Protein AF-A0A9E5NTW9-F1 (afdb_monomer_lite)

Secondary structure (DSSP, 8-state):
-------HHHHHHHHHHHHT--SHHHHHHHHHHHHHHHHT--HHHHHHHHHHHHHHHHHHHHS--SSS-TTGGGGTTHHHHHHHHHHHHHHHHHHHHHHHHTT-S-HHHHHHHHHHHHHHHHHHHHHHHHHHHHHHTTS-HHHHHHHHHHH--TT-EEEEE-S--STTHHHHHHHHHHHHHHHHTT---EEE-SSSSHHHHHTT-PPTTPPEEEEEE-SS--GGGS-S-TTEEEEEETTEEEEEESS--S-HHHHHHHHHHHHHHH---STTHHHHHHHHHHHHHHTT-HHHHHHHHHHHHHT--S-HHHHHHHHHHHHHHHHHHHHHH-HHHHHHHHHHHHHHT--SS--S------HHHHHHHHGGGS--PPP--------PPPPPP---

Structure (mmCIF, N/CA/C/O backbone):
data_AF-A0A9E5NTW9-F1
#
_entry.id   AF-A0A9E5NTW9-F1
#
loop_
_atom_site.group_PDB
_atom_site.id
_atom_site.type_symbol
_atom_site.label_atom_id
_atom_site.label_alt_id
_atom_site.label_comp_id
_atom_site.label_asym_id
_atom_site.label_entity_id
_atom_site.label_seq_id
_atom_site.pdbx_PDB_ins_code
_atom_site.Cartn_x
_atom_site.Cartn_y
_atom_site.Cartn_z
_atom_site.occupancy
_atom_site.B_iso_or_equiv
_atom_site.auth_seq_id
_atom_site.auth_comp_id
_atom_site.auth_asym_id
_atom_site.auth_atom_id
_atom_site.pdbx_PDB_model_num
ATOM 1 N N . MET A 1 1 ? -18.004 -8.786 -8.026 1.00 41.91 1 MET A N 1
ATOM 2 C CA . MET A 1 1 ? -16.614 -8.779 -8.527 1.00 41.91 1 MET A CA 1
ATOM 3 C C . MET A 1 1 ? -16.623 -8.249 -9.950 1.00 41.91 1 MET A C 1
ATOM 5 O O . MET A 1 1 ? -17.315 -8.811 -10.789 1.00 41.91 1 MET A O 1
ATOM 9 N N . ALA A 1 2 ? -15.978 -7.109 -10.198 1.00 42.38 2 ALA A N 1
ATOM 10 C CA . ALA A 1 2 ? -15.925 -6.512 -11.528 1.00 42.38 2 ALA A CA 1
ATOM 11 C C . ALA A 1 2 ? -14.959 -7.319 -12.403 1.00 42.38 2 ALA A C 1
ATOM 13 O O . ALA A 1 2 ? -13.799 -7.491 -12.034 1.00 42.38 2 ALA A O 1
ATOM 14 N N . SER A 1 3 ? -15.433 -7.815 -13.548 1.00 49.56 3 SER A N 1
ATOM 15 C CA . SER A 1 3 ? -14.570 -8.402 -14.574 1.00 49.56 3 SER A CA 1
ATOM 16 C C . SER A 1 3 ? -13.448 -7.407 -14.894 1.00 49.56 3 SER A C 1
ATOM 18 O O . SER A 1 3 ? -13.777 -6.246 -15.173 1.00 49.56 3 SER A O 1
ATOM 20 N N . PRO A 1 4 ? -12.163 -7.799 -14.853 1.00 52.84 4 PRO A N 1
ATOM 21 C CA . PRO A 1 4 ? -11.067 -6.907 -15.195 1.00 52.84 4 PRO A CA 1
ATOM 22 C C . PRO A 1 4 ? -11.224 -6.508 -16.660 1.00 52.84 4 PRO A C 1
ATOM 24 O O . PRO A 1 4 ? -10.880 -7.251 -17.575 1.00 52.84 4 PRO A O 1
ATOM 27 N N . GLN A 1 5 ? -11.808 -5.336 -16.897 1.00 62.16 5 GLN A N 1
ATOM 28 C CA . GLN A 1 5 ? -11.821 -4.759 -18.226 1.00 62.16 5 GLN A CA 1
ATOM 29 C C . GLN A 1 5 ? -10.360 -4.493 -18.581 1.00 62.16 5 GLN A C 1
ATOM 31 O O . GLN A 1 5 ? -9.653 -3.827 -17.817 1.00 62.16 5 GLN A O 1
ATOM 36 N N . LEU A 1 6 ? -9.917 -5.034 -19.720 1.00 64.25 6 LEU A N 1
ATOM 37 C CA . LEU A 1 6 ? -8.671 -4.674 -20.398 1.00 64.25 6 LEU A CA 1
ATOM 38 C C . LEU A 1 6 ? -8.706 -3.168 -20.692 1.00 64.25 6 LEU A C 1
ATOM 40 O O . LEU A 1 6 ? -9.060 -2.720 -21.777 1.00 64.25 6 LEU A O 1
ATOM 44 N N . SER A 1 7 ? -8.422 -2.376 -19.667 1.00 75.44 7 SER A N 1
ATOM 45 C CA . SER A 1 7 ? -8.423 -0.928 -19.720 1.00 75.44 7 SER A CA 1
ATOM 46 C C . SER A 1 7 ? -7.022 -0.445 -20.058 1.00 75.44 7 SER A C 1
ATOM 48 O O . SER A 1 7 ? -6.016 -1.107 -19.792 1.00 75.44 7 SER A O 1
ATOM 50 N N . LEU A 1 8 ? -6.940 0.758 -20.613 1.00 70.50 8 LEU A N 1
ATOM 51 C CA . LEU A 1 8 ? -5.660 1.401 -20.892 1.00 70.50 8 LEU A CA 1
ATOM 52 C C . LEU A 1 8 ? -4.843 1.621 -19.601 1.00 70.50 8 LEU A C 1
ATOM 54 O O . LEU A 1 8 ? -3.616 1.592 -19.634 1.00 70.50 8 LEU A O 1
ATOM 58 N N . ASN A 1 9 ? -5.525 1.750 -18.456 1.00 71.12 9 ASN A N 1
ATOM 59 C CA . ASN A 1 9 ? -4.903 1.798 -17.133 1.00 71.12 9 ASN A CA 1
ATOM 60 C C . ASN A 1 9 ? -4.255 0.465 -16.755 1.00 71.12 9 ASN A C 1
ATOM 62 O O . ASN A 1 9 ? -3.108 0.469 -16.329 1.00 71.12 9 ASN A O 1
ATOM 66 N N . PHE A 1 10 ? -4.935 -0.662 -16.987 1.00 71.94 10 PHE A N 1
ATOM 67 C CA . PHE A 1 10 ? -4.360 -1.988 -16.753 1.00 71.94 10 PHE A CA 1
ATOM 68 C C . PHE A 1 10 ? -3.110 -2.216 -17.612 1.00 71.94 10 PHE A C 1
ATOM 70 O O . PHE A 1 10 ? -2.074 -2.631 -17.103 1.00 71.94 10 PHE A O 1
ATOM 77 N N . LEU A 1 11 ? -3.169 -1.878 -18.906 1.00 71.31 11 LEU A N 1
ATOM 78 C CA . LEU A 1 11 ? -2.004 -1.992 -19.788 1.00 71.31 11 LEU A CA 1
ATOM 79 C C . LEU A 1 11 ? -0.843 -1.108 -19.304 1.00 71.31 11 LEU A C 1
ATOM 81 O O . LEU A 1 11 ? 0.311 -1.529 -19.317 1.00 71.31 11 LEU A O 1
ATOM 85 N N . ARG A 1 12 ? -1.149 0.115 -18.859 1.00 78.75 12 ARG A N 1
ATOM 86 C CA . ARG A 1 12 ? -0.162 1.037 -18.292 1.00 78.75 12 ARG A CA 1
ATOM 87 C C . ARG A 1 12 ? 0.472 0.472 -17.020 1.00 78.75 12 ARG A C 1
ATOM 89 O O . ARG A 1 12 ? 1.688 0.548 -16.900 1.00 78.75 12 ARG A O 1
ATOM 96 N N . GLU A 1 13 ? -0.319 -0.073 -16.100 1.00 74.31 13 GLU A N 1
ATOM 97 C CA . GLU A 1 13 ? 0.166 -0.707 -14.866 1.00 74.31 13 GLU A CA 1
ATOM 98 C C . GLU A 1 13 ? 1.090 -1.883 -15.186 1.00 74.31 13 GLU A C 1
ATOM 100 O O . GLU A 1 13 ? 2.223 -1.899 -14.716 1.00 74.31 13 GLU A O 1
ATOM 105 N N . VAL A 1 14 ? 0.673 -2.775 -16.090 1.00 74.50 14 VAL A N 1
ATOM 106 C CA . VAL A 1 14 ? 1.489 -3.906 -16.558 1.00 74.50 14 VAL A CA 1
ATOM 107 C C . VAL A 1 14 ? 2.817 -3.443 -17.162 1.00 74.50 14 VAL A C 1
ATOM 109 O O . VAL A 1 14 ? 3.853 -4.045 -16.900 1.00 74.50 14 VAL A O 1
ATOM 112 N N . LEU A 1 15 ? 2.820 -2.375 -17.963 1.00 75.38 15 LEU A N 1
ATOM 113 C CA . LEU A 1 15 ? 4.045 -1.854 -18.577 1.00 75.38 15 LEU A CA 1
ATOM 114 C C . LEU A 1 15 ? 4.968 -1.158 -17.561 1.00 75.38 15 LEU A C 1
ATOM 116 O O . LEU A 1 15 ? 6.190 -1.298 -17.649 1.00 75.38 15 LEU A O 1
ATOM 120 N N . ILE A 1 16 ? 4.406 -0.414 -16.602 1.00 76.00 16 ILE A N 1
ATOM 121 C CA . ILE A 1 16 ? 5.172 0.187 -15.496 1.00 76.00 16 ILE A CA 1
ATOM 122 C C . ILE A 1 16 ? 5.830 -0.918 -14.675 1.00 76.00 16 ILE A C 1
ATOM 124 O O . ILE A 1 16 ? 7.015 -0.841 -14.368 1.00 76.00 16 ILE A O 1
ATOM 128 N N . GLU A 1 17 ? 5.072 -1.965 -14.376 1.00 72.88 17 GLU A N 1
ATOM 129 C CA . GLU A 1 17 ? 5.525 -3.103 -13.596 1.00 72.88 17 GLU A CA 1
ATOM 130 C C . GLU A 1 17 ? 6.586 -3.931 -14.344 1.00 72.88 17 GLU A C 1
ATOM 132 O O . GLU A 1 17 ? 7.606 -4.288 -13.763 1.00 72.88 17 GLU A O 1
ATOM 137 N N . GLN A 1 18 ? 6.421 -4.144 -15.657 1.00 73.62 18 GLN A N 1
ATOM 138 C CA . GLN A 1 18 ? 7.406 -4.812 -16.523 1.00 73.62 18 GLN A CA 1
ATOM 139 C C . GLN A 1 18 ? 8.741 -4.090 -16.605 1.00 73.62 18 GLN A C 1
ATOM 141 O O . GLN A 1 18 ? 9.802 -4.709 -16.570 1.00 73.62 18 GLN A O 1
ATOM 146 N N . SER A 1 19 ? 8.680 -2.779 -16.808 1.00 71.81 19 SER A N 1
ATOM 147 C CA . SER A 1 19 ? 9.875 -1.969 -17.026 1.00 71.81 19 SER A CA 1
ATOM 148 C C . SER A 1 19 ? 10.519 -1.512 -15.718 1.00 71.81 19 SER A C 1
ATOM 150 O O . SER A 1 19 ? 11.639 -1.000 -15.741 1.00 71.81 19 SER A O 1
ATOM 152 N N . GLY A 1 20 ? 9.804 -1.636 -14.594 1.00 71.06 20 GLY A N 1
ATOM 153 C CA . GLY A 1 20 ? 10.150 -1.001 -13.324 1.00 71.06 20 GLY A CA 1
ATOM 154 C C . GLY A 1 20 ? 10.207 0.527 -13.412 1.00 71.06 20 GLY A C 1
ATOM 155 O O . GLY A 1 20 ? 10.710 1.175 -12.498 1.00 71.06 20 GLY A O 1
ATOM 156 N N . ALA A 1 21 ? 9.753 1.121 -14.520 1.00 74.06 21 ALA A N 1
ATOM 157 C CA . ALA A 1 21 ? 9.969 2.522 -14.821 1.00 74.06 21 ALA A CA 1
ATOM 158 C C . ALA A 1 21 ? 8.653 3.220 -15.172 1.00 74.06 21 ALA A C 1
ATOM 160 O O . ALA A 1 21 ? 7.924 2.825 -16.077 1.00 74.06 21 ALA A O 1
ATOM 161 N N . GLY A 1 22 ? 8.364 4.315 -14.473 1.00 80.56 22 GLY A N 1
ATOM 162 C CA . GLY A 1 22 ? 7.303 5.249 -14.846 1.00 80.56 22 GLY A CA 1
ATOM 163 C C . GLY A 1 22 ? 7.836 6.406 -15.697 1.00 80.56 22 GLY A C 1
ATOM 164 O O . GLY A 1 22 ? 9.017 6.736 -15.647 1.00 80.56 22 GLY A O 1
ATOM 165 N N . GLY A 1 23 ? 6.962 7.074 -16.452 1.00 85.44 23 GLY A N 1
ATOM 166 C CA . GLY A 1 23 ? 7.293 8.337 -17.128 1.00 85.44 23 GLY A CA 1
ATOM 167 C C . GLY A 1 23 ? 8.145 8.175 -18.392 1.00 85.44 23 GLY A C 1
ATOM 168 O O . GLY A 1 23 ? 7.805 7.393 -19.277 1.00 85.44 23 GLY A O 1
ATOM 169 N N . ALA A 1 24 ? 9.227 8.950 -18.513 1.00 82.00 24 ALA A N 1
ATOM 170 C CA . ALA A 1 24 ? 10.031 9.019 -19.739 1.00 82.00 24 ALA A CA 1
ATOM 171 C C . ALA A 1 24 ? 10.697 7.685 -20.149 1.00 82.00 24 ALA A C 1
ATOM 173 O O . ALA A 1 24 ? 10.624 7.342 -21.332 1.00 82.00 24 ALA A O 1
ATOM 174 N N . PRO A 1 25 ? 11.286 6.884 -19.234 1.00 82.38 25 PRO A N 1
ATOM 175 C CA . PRO A 1 25 ? 11.855 5.594 -19.612 1.00 82.38 25 PRO A CA 1
ATOM 176 C C . PRO A 1 25 ? 10.795 4.620 -20.139 1.00 82.38 25 PRO A C 1
ATOM 178 O O . PRO A 1 25 ? 11.063 3.908 -21.099 1.00 82.38 25 PRO A O 1
ATOM 181 N N . LEU A 1 26 ? 9.574 4.632 -19.587 1.00 85.12 26 LEU A N 1
ATOM 182 C CA . LEU A 1 26 ? 8.459 3.817 -20.085 1.00 85.12 26 LEU A CA 1
ATOM 183 C C . LEU A 1 26 ? 8.147 4.123 -21.554 1.00 85.12 26 LEU A C 1
ATOM 185 O O . LEU A 1 26 ? 8.028 3.217 -22.376 1.00 85.12 26 LEU A O 1
ATOM 189 N N . VAL A 1 27 ? 8.043 5.414 -21.889 1.00 88.88 27 VAL A N 1
ATOM 190 C CA . VAL A 1 27 ? 7.788 5.878 -23.2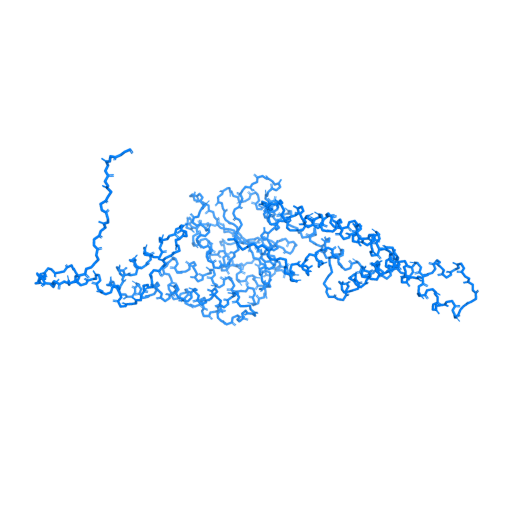61 1.00 88.88 27 VAL A CA 1
ATOM 191 C C . VAL A 1 27 ? 8.935 5.478 -24.186 1.00 88.88 27 VAL A C 1
ATOM 193 O O . VAL A 1 27 ? 8.692 5.058 -25.315 1.00 88.88 27 VAL A O 1
ATOM 196 N N . MET A 1 28 ? 10.177 5.547 -23.707 1.00 88.06 28 MET A N 1
ATOM 197 C CA . MET A 1 28 ? 11.344 5.093 -24.459 1.00 88.06 28 MET A CA 1
ATOM 198 C C . MET A 1 28 ? 11.295 3.583 -24.735 1.00 88.06 28 MET A C 1
ATOM 200 O O . MET A 1 28 ? 11.477 3.179 -25.884 1.00 88.06 28 MET A O 1
ATOM 204 N N . TRP A 1 29 ? 11.017 2.748 -23.727 1.00 88.00 29 TRP A N 1
ATOM 205 C CA . TRP A 1 29 ? 10.885 1.295 -23.896 1.00 88.00 29 TRP A CA 1
ATOM 206 C C . TRP A 1 29 ? 9.754 0.939 -24.863 1.00 88.00 29 TRP A C 1
ATOM 208 O O . TRP A 1 29 ? 9.949 0.122 -25.766 1.00 88.00 29 TRP A O 1
ATOM 218 N N . LEU A 1 30 ? 8.605 1.610 -24.745 1.00 90.81 30 LEU A N 1
ATOM 219 C CA . LEU A 1 30 ? 7.485 1.448 -25.671 1.00 90.81 30 LEU A CA 1
ATOM 220 C C . LEU A 1 30 ? 7.867 1.874 -27.097 1.00 90.81 30 LEU A C 1
ATOM 222 O O . LEU A 1 30 ? 7.555 1.172 -28.056 1.00 90.81 30 LEU A O 1
ATOM 226 N N . GLY A 1 31 ? 8.591 2.985 -27.244 1.00 92.38 31 GLY A N 1
ATOM 227 C CA . GLY A 1 31 ? 9.104 3.460 -28.526 1.00 92.38 31 GLY A CA 1
ATOM 228 C C . GLY A 1 31 ? 10.066 2.464 -29.174 1.00 92.38 31 GLY A C 1
ATOM 229 O O . GLY A 1 31 ? 9.918 2.152 -30.354 1.00 92.38 31 GLY A O 1
ATOM 230 N N . LEU A 1 32 ? 11.003 1.900 -28.404 1.00 91.81 32 LEU A N 1
ATOM 231 C CA . LEU A 1 32 ? 11.918 0.855 -28.876 1.00 91.81 32 LEU A CA 1
ATOM 232 C C . LEU A 1 32 ? 11.174 -0.422 -29.269 1.00 91.81 32 LEU A C 1
ATOM 234 O O . LEU A 1 32 ? 11.510 -1.032 -30.282 1.00 91.81 32 LEU A O 1
ATOM 238 N N . PHE A 1 33 ? 10.151 -0.811 -28.509 1.00 93.50 33 PHE A N 1
ATOM 239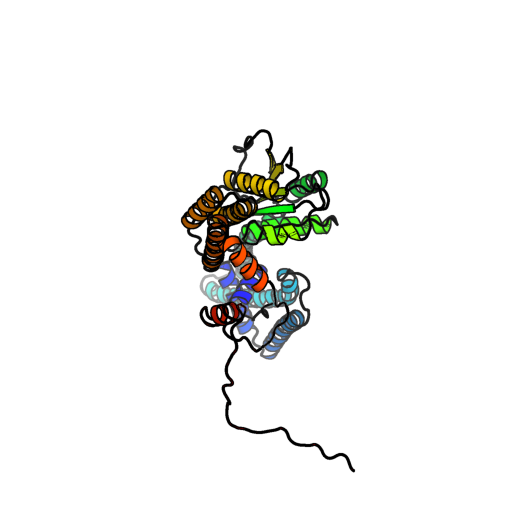 C CA . PHE A 1 33 ? 9.309 -1.955 -28.836 1.00 93.50 33 PHE A CA 1
ATOM 240 C C . PHE A 1 33 ? 8.556 -1.738 -30.159 1.00 93.50 33 PHE A C 1
ATOM 242 O O . PHE A 1 33 ? 8.647 -2.564 -31.067 1.00 93.50 33 PHE A O 1
ATOM 249 N N . LEU A 1 34 ? 7.878 -0.597 -30.325 1.00 93.88 34 LEU A N 1
ATOM 250 C CA . LEU A 1 34 ? 7.168 -0.252 -31.564 1.00 93.88 34 LEU A CA 1
ATOM 251 C C . LEU A 1 34 ? 8.125 -0.157 -32.758 1.00 93.88 34 LEU A C 1
ATOM 253 O O . LEU A 1 34 ? 7.844 -0.695 -33.830 1.00 93.88 34 LEU A O 1
ATOM 257 N N . TRP A 1 35 ? 9.292 0.459 -32.567 1.00 95.56 35 TRP A N 1
ATOM 258 C CA . TRP A 1 35 ? 10.338 0.521 -33.583 1.00 95.56 35 TRP A CA 1
ATOM 259 C C . TRP A 1 35 ? 10.862 -0.876 -33.954 1.00 95.56 35 TRP A C 1
ATOM 261 O O . TRP A 1 35 ? 11.075 -1.191 -35.129 1.00 95.56 35 TRP A O 1
ATOM 271 N N . GLY A 1 36 ? 11.003 -1.762 -32.967 1.00 94.88 36 GLY A N 1
ATOM 272 C CA . GLY A 1 36 ? 11.317 -3.176 -33.162 1.00 94.88 36 GLY A CA 1
ATOM 273 C C . GLY A 1 36 ? 10.283 -3.898 -34.025 1.00 94.88 36 GLY A C 1
ATOM 274 O O . GLY A 1 36 ? 10.657 -4.607 -34.961 1.00 94.88 36 GLY A O 1
ATOM 275 N N . LEU A 1 37 ? 8.990 -3.661 -33.781 1.00 94.06 37 LEU A N 1
ATOM 276 C CA . LEU A 1 37 ? 7.906 -4.230 -34.587 1.00 94.06 37 LEU A CA 1
ATOM 277 C C . LEU A 1 37 ? 7.946 -3.751 -36.041 1.00 94.06 37 LEU A C 1
ATOM 279 O O . LEU A 1 37 ? 7.863 -4.574 -36.954 1.00 94.06 37 LEU A O 1
ATOM 283 N N . VAL A 1 38 ? 8.126 -2.446 -36.269 1.00 94.44 38 VAL A N 1
ATOM 284 C CA . VAL A 1 38 ? 8.215 -1.867 -37.623 1.00 94.44 38 VAL A CA 1
ATOM 285 C C . VAL A 1 38 ? 9.409 -2.451 -38.389 1.00 94.44 38 VAL A C 1
ATOM 287 O O . VAL A 1 38 ? 9.308 -2.799 -39.566 1.00 94.44 38 VAL A O 1
ATOM 290 N N . THR A 1 39 ? 10.539 -2.642 -37.709 1.00 94.88 39 THR A N 1
ATOM 291 C CA . THR A 1 39 ? 11.796 -3.116 -38.314 1.00 94.88 39 THR A CA 1
ATOM 292 C C . THR A 1 39 ? 11.896 -4.642 -38.433 1.00 94.88 39 THR A C 1
ATOM 294 O O . THR A 1 39 ? 12.851 -5.172 -39.019 1.00 94.88 39 THR A O 1
ATOM 297 N N . CYS A 1 40 ? 10.910 -5.394 -37.932 1.00 92.94 40 CYS A N 1
ATOM 298 C CA . CYS A 1 40 ? 10.844 -6.844 -38.115 1.00 92.94 40 CYS A CA 1
ATOM 299 C C . CYS A 1 40 ? 10.661 -7.255 -39.586 1.00 92.94 40 CYS A C 1
ATOM 301 O O . CYS A 1 40 ? 10.991 -8.399 -39.913 1.00 92.94 40 CYS A O 1
ATOM 303 N N . GLY A 1 41 ? 10.207 -6.348 -40.466 1.00 85.19 41 GLY A N 1
ATOM 304 C CA . GLY A 1 41 ? 10.230 -6.439 -41.939 1.00 85.19 41 GLY A CA 1
ATOM 305 C C . GLY A 1 41 ? 9.374 -7.547 -42.571 1.00 85.19 41 GLY A C 1
ATOM 306 O O . GLY A 1 41 ? 9.023 -7.481 -43.745 1.00 85.19 41 GLY A O 1
ATOM 307 N N . HIS A 1 42 ? 8.999 -8.566 -41.802 1.00 91.06 42 HIS A N 1
ATOM 308 C CA . HIS A 1 42 ? 8.259 -9.727 -42.263 1.00 91.06 42 HIS A CA 1
ATOM 309 C C . HIS A 1 42 ? 6.943 -9.858 -41.506 1.00 91.06 42 HIS A C 1
ATOM 311 O O . HIS A 1 42 ? 6.937 -10.099 -40.296 1.00 91.06 42 HIS A O 1
ATOM 317 N N . LYS A 1 43 ? 5.828 -9.783 -42.247 1.00 92.50 43 LYS A N 1
ATOM 318 C CA . LYS A 1 43 ? 4.462 -9.924 -41.713 1.00 92.50 43 LYS A CA 1
ATOM 319 C C . LYS A 1 43 ? 4.310 -11.184 -40.850 1.00 92.50 43 LYS A C 1
ATOM 321 O O . LYS A 1 43 ? 3.698 -11.129 -39.792 1.00 92.50 43 LYS A O 1
ATOM 326 N N . ARG A 1 44 ? 4.957 -12.291 -41.241 1.00 92.06 44 ARG A N 1
ATOM 327 C CA . ARG A 1 44 ? 4.944 -13.562 -40.494 1.00 92.06 44 ARG A CA 1
ATOM 328 C C . ARG A 1 44 ? 5.561 -13.455 -39.094 1.00 92.06 44 ARG A C 1
ATOM 330 O O . ARG A 1 44 ? 5.048 -14.067 -38.168 1.00 92.06 44 ARG A O 1
ATOM 337 N N . ARG A 1 45 ? 6.636 -12.678 -38.918 1.00 92.56 45 ARG A N 1
ATOM 338 C CA . ARG A 1 45 ? 7.275 -12.490 -37.600 1.00 92.56 45 ARG A CA 1
ATOM 339 C C . ARG A 1 45 ? 6.406 -11.639 -36.684 1.00 92.56 45 ARG A C 1
ATOM 341 O O . ARG A 1 45 ? 6.237 -11.988 -35.526 1.00 92.56 45 ARG A O 1
ATOM 348 N N . VAL A 1 46 ? 5.818 -10.572 -37.225 1.00 92.00 46 VAL A N 1
ATOM 349 C CA . VAL A 1 46 ? 4.872 -9.727 -36.481 1.00 92.00 46 VAL A CA 1
ATOM 350 C C . VAL A 1 46 ? 3.657 -10.546 -36.050 1.00 92.00 46 VAL A C 1
ATOM 352 O O . VAL A 1 46 ? 3.275 -10.484 -34.889 1.00 92.00 46 VAL A O 1
ATOM 355 N N . LEU A 1 47 ? 3.112 -11.383 -36.940 1.00 94.12 47 LEU A N 1
ATOM 356 C CA . LEU A 1 47 ? 2.008 -12.280 -36.601 1.00 94.12 47 LEU A CA 1
ATOM 357 C C . LEU A 1 47 ? 2.375 -13.235 -35.457 1.00 94.12 47 LEU A C 1
ATOM 359 O O . LEU A 1 47 ? 1.590 -13.375 -34.532 1.00 94.12 47 LEU A O 1
ATOM 363 N N . LEU A 1 48 ? 3.565 -13.846 -35.475 1.00 92.50 48 LEU A N 1
ATOM 364 C CA . LEU A 1 48 ? 4.016 -14.729 -34.389 1.00 92.50 48 LEU A CA 1
ATOM 365 C C . LEU A 1 48 ? 4.131 -13.996 -33.047 1.00 92.50 48 LEU A C 1
ATOM 367 O O . LEU A 1 48 ? 3.690 -14.524 -32.031 1.00 92.50 48 LEU A O 1
ATOM 371 N N . ILE A 1 49 ? 4.678 -12.777 -33.045 1.00 91.81 49 ILE A N 1
ATOM 372 C CA . ILE A 1 49 ? 4.755 -11.938 -31.841 1.00 91.81 49 ILE A CA 1
ATOM 373 C C . ILE A 1 49 ? 3.340 -11.639 -31.327 1.00 91.81 49 ILE A C 1
ATOM 375 O O . ILE A 1 49 ? 3.073 -11.822 -30.143 1.00 91.81 49 ILE A O 1
ATOM 379 N N . LEU A 1 50 ? 2.423 -11.224 -32.207 1.00 91.06 50 LEU A N 1
ATOM 380 C CA . LEU A 1 50 ? 1.038 -10.920 -31.835 1.00 91.06 50 LEU A CA 1
ATOM 381 C C . LEU A 1 50 ? 0.300 -12.151 -31.305 1.00 91.06 50 LEU A C 1
ATOM 383 O O . LEU A 1 50 ? -0.390 -12.048 -30.298 1.00 91.06 50 LEU A O 1
ATOM 387 N N . VAL A 1 51 ? 0.475 -13.311 -31.943 1.00 93.19 51 VAL A N 1
ATOM 388 C CA . VAL A 1 51 ? -0.104 -14.583 -31.491 1.00 93.19 51 VAL A CA 1
ATOM 389 C C . VAL A 1 51 ? 0.420 -14.945 -30.112 1.00 93.19 51 VAL A C 1
ATOM 391 O O . VAL A 1 51 ? -0.354 -15.377 -29.274 1.00 93.19 51 VAL A O 1
ATOM 394 N N . TRP A 1 52 ? 1.706 -14.749 -29.842 1.00 91.62 52 TRP A N 1
ATOM 395 C CA . TRP A 1 52 ? 2.286 -15.136 -28.561 1.00 91.62 52 TRP A CA 1
ATOM 396 C C . TRP A 1 52 ? 1.941 -14.174 -27.419 1.00 91.62 52 TRP A C 1
ATOM 398 O O . TRP A 1 52 ? 1.655 -14.616 -26.306 1.00 91.62 52 TRP A O 1
ATOM 408 N N . ILE A 1 53 ? 1.897 -12.866 -27.700 1.00 87.06 53 ILE A N 1
ATOM 409 C CA . ILE A 1 53 ? 1.360 -11.872 -26.762 1.00 87.06 53 ILE A CA 1
ATOM 410 C C . ILE A 1 53 ? -0.115 -12.189 -26.493 1.00 87.06 53 ILE A C 1
ATOM 412 O O . ILE A 1 53 ? -0.518 -12.305 -25.338 1.00 87.06 53 ILE A O 1
ATOM 416 N N . GLY A 1 54 ? -0.903 -12.402 -27.549 1.00 88.12 54 GLY A N 1
ATOM 417 C CA . GLY A 1 54 ? -2.314 -12.763 -27.451 1.00 88.12 54 GLY A CA 1
ATOM 418 C C . GLY A 1 54 ? -2.540 -14.061 -26.678 1.00 88.12 54 GLY A C 1
ATOM 419 O O . GLY A 1 54 ? -3.408 -14.099 -25.817 1.00 88.12 54 GLY A O 1
ATOM 420 N N . ALA A 1 55 ? -1.727 -15.091 -26.917 1.00 88.62 55 ALA A N 1
ATOM 421 C CA . ALA A 1 55 ? -1.793 -16.370 -26.214 1.00 88.62 55 ALA A CA 1
ATOM 422 C C . ALA A 1 55 ? -1.463 -16.217 -24.727 1.00 88.62 55 ALA A C 1
ATOM 424 O O . ALA A 1 55 ? -2.186 -16.760 -23.897 1.00 88.62 55 ALA A O 1
ATOM 425 N N . SER A 1 56 ? -0.433 -15.431 -24.386 1.00 85.12 56 SER A N 1
ATOM 426 C CA . SER A 1 56 ? -0.126 -15.093 -22.993 1.00 85.12 56 SER A CA 1
ATOM 427 C C . SER A 1 56 ? -1.341 -14.452 -22.318 1.00 85.12 56 SER A C 1
ATOM 429 O O . SER A 1 56 ? -1.801 -14.950 -21.300 1.00 85.12 56 SER A O 1
ATOM 431 N N . PHE A 1 57 ? -1.944 -13.417 -22.912 1.00 81.38 57 PHE A N 1
ATOM 432 C CA . PHE A 1 57 ? -3.124 -12.761 -22.329 1.00 81.38 57 PHE A CA 1
ATOM 433 C C . PHE A 1 57 ? -4.380 -13.644 -22.300 1.00 81.38 57 PHE A C 1
ATOM 435 O O . PHE A 1 57 ? -5.158 -13.563 -21.350 1.00 81.38 57 PHE A O 1
ATOM 442 N N . ALA A 1 58 ? -4.581 -14.497 -23.306 1.00 83.69 58 ALA A N 1
ATOM 443 C CA . ALA A 1 58 ? -5.690 -15.445 -23.341 1.00 83.69 58 ALA A CA 1
ATOM 444 C C . ALA A 1 58 ? -5.570 -16.468 -22.205 1.00 83.69 58 ALA A C 1
ATOM 446 O O . ALA A 1 58 ? -6.540 -16.694 -21.487 1.00 83.69 58 ALA A O 1
ATOM 447 N N . PHE A 1 59 ? -4.368 -17.008 -21.979 1.00 80.88 59 PHE A N 1
ATOM 448 C CA . PHE A 1 59 ? -4.094 -17.910 -20.862 1.00 80.88 59 PHE A CA 1
ATOM 449 C C . PHE A 1 59 ? -4.362 -17.231 -19.512 1.00 80.88 59 PHE A C 1
ATOM 451 O O . PHE A 1 59 ? -5.037 -17.799 -18.659 1.00 80.88 59 PHE A O 1
ATOM 458 N N . LEU A 1 60 ? -3.930 -15.976 -19.351 1.00 75.19 60 LEU A N 1
ATOM 459 C CA . LEU A 1 60 ? -4.201 -15.186 -18.143 1.00 75.19 60 LEU A CA 1
ATOM 460 C C . LEU A 1 60 ? -5.680 -14.879 -17.920 1.00 75.19 60 LEU A C 1
ATOM 462 O O . LEU A 1 60 ? -6.099 -14.703 -16.784 1.00 75.19 60 LEU A O 1
ATOM 466 N N . SER A 1 61 ? -6.463 -14.805 -18.992 1.00 72.81 61 SER A N 1
ATOM 467 C CA . SER A 1 61 ? -7.908 -14.588 -18.902 1.00 72.81 61 SER A CA 1
ATOM 468 C C . SER A 1 61 ? -8.665 -15.874 -18.550 1.00 72.81 61 SER A C 1
ATOM 470 O O . SER A 1 61 ? -9.786 -15.798 -18.062 1.00 72.81 61 SER A O 1
ATOM 472 N N . MET A 1 62 ? -8.073 -17.045 -18.818 1.00 79.75 62 MET A N 1
ATOM 473 C CA . MET A 1 62 ? -8.660 -18.358 -18.526 1.00 79.75 62 MET A CA 1
ATOM 474 C C . MET A 1 62 ? -8.337 -18.856 -17.118 1.00 79.75 62 MET A C 1
ATOM 476 O O . MET A 1 62 ? -9.158 -19.532 -16.506 1.00 79.75 62 MET A O 1
ATOM 480 N N . VAL A 1 63 ? -7.145 -18.547 -16.608 1.00 75.19 63 VAL A N 1
ATOM 481 C CA . VAL A 1 63 ? -6.7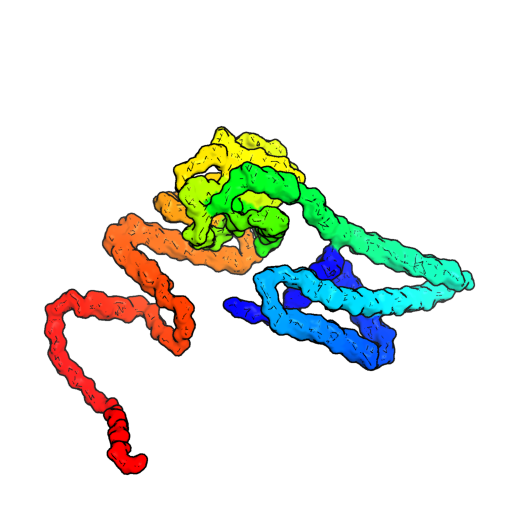70 -18.866 -15.231 1.00 75.19 63 VAL A CA 1
ATOM 482 C C . VAL A 1 63 ? -7.358 -17.779 -14.344 1.00 75.19 63 VAL A C 1
ATOM 484 O O . VAL A 1 63 ? -6.767 -16.710 -14.232 1.00 75.19 63 VAL A O 1
ATOM 487 N N . GLU A 1 64 ? -8.525 -18.024 -13.739 1.00 62.16 64 GLU A N 1
ATOM 488 C CA . GLU A 1 64 ? -9.040 -17.153 -12.677 1.00 62.16 64 GLU A CA 1
ATOM 489 C C . GLU A 1 64 ? -7.953 -17.033 -11.602 1.00 62.16 64 GLU A C 1
ATOM 491 O O . GLU A 1 64 ? -7.603 -18.032 -10.966 1.00 62.16 64 GLU A O 1
ATOM 496 N N . PRO A 1 65 ? -7.334 -15.852 -11.431 1.00 57.47 65 PRO A N 1
ATOM 497 C CA . PRO A 1 65 ? -6.227 -15.734 -10.509 1.00 57.47 65 PRO A CA 1
ATOM 498 C C . PRO A 1 65 ? -6.793 -15.842 -9.092 1.00 57.47 65 PRO A C 1
ATOM 500 O O . PRO A 1 65 ? -7.426 -14.914 -8.595 1.00 57.47 65 PRO A O 1
ATOM 503 N N . SER A 1 66 ? -6.544 -16.974 -8.432 1.00 53.31 66 SER A N 1
ATOM 504 C CA . SER A 1 66 ? -6.890 -17.189 -7.019 1.00 53.31 66 SER A CA 1
ATOM 505 C C . SER A 1 66 ? -6.133 -16.247 -6.079 1.00 53.31 66 SER A C 1
ATOM 507 O O . SER A 1 66 ? -6.516 -16.077 -4.927 1.00 53.31 66 SER A O 1
ATOM 509 N N . HIS A 1 67 ? -5.065 -15.615 -6.574 1.00 53.75 67 HIS A N 1
ATOM 510 C CA . HIS A 1 67 ? -4.269 -14.647 -5.838 1.00 53.75 67 HIS A CA 1
ATOM 511 C C . HIS A 1 67 ? -4.194 -13.310 -6.584 1.00 53.75 67 HIS A C 1
ATOM 513 O O . HIS A 1 67 ? -4.062 -13.303 -7.812 1.00 53.75 67 HIS A O 1
ATOM 519 N N . PRO A 1 68 ? -4.150 -12.173 -5.868 1.00 52.12 68 PRO A N 1
ATOM 520 C CA . PRO A 1 68 ? -4.039 -10.826 -6.441 1.00 52.12 68 PRO A CA 1
ATOM 521 C C . PRO A 1 68 ? -2.707 -10.541 -7.161 1.00 52.12 68 PRO A C 1
ATOM 523 O O . PRO A 1 68 ? -2.443 -9.405 -7.553 1.00 52.12 68 PRO A O 1
ATOM 526 N N . VAL A 1 69 ? -1.863 -11.552 -7.392 1.00 52.22 69 VAL A N 1
ATOM 527 C CA . VAL A 1 69 ? -0.507 -11.393 -7.924 1.00 52.22 69 VAL A CA 1
ATOM 528 C C . VAL A 1 69 ? -0.515 -11.207 -9.446 1.00 52.22 69 VAL A C 1
ATOM 530 O O . VAL A 1 69 ? -0.036 -12.046 -10.211 1.00 52.22 69 VAL A O 1
ATOM 533 N N . ARG A 1 70 ? -1.047 -10.063 -9.887 1.00 59.22 70 ARG A N 1
ATOM 534 C CA . ARG A 1 70 ? -1.046 -9.586 -11.282 1.00 59.22 70 ARG A CA 1
ATOM 535 C C . ARG A 1 70 ? 0.369 -9.524 -11.877 1.00 59.22 70 ARG A C 1
ATOM 537 O O . ARG A 1 70 ? 0.548 -9.809 -13.058 1.00 59.22 70 ARG A O 1
ATOM 544 N N . THR A 1 71 ? 1.376 -9.284 -11.040 1.00 60.47 71 THR A N 1
ATOM 545 C CA . THR A 1 71 ? 2.789 -9.133 -11.412 1.00 60.47 71 THR A CA 1
ATOM 546 C C . THR A 1 71 ? 3.460 -10.411 -11.907 1.00 60.47 71 THR A C 1
ATOM 548 O O . THR A 1 71 ? 4.354 -10.359 -12.740 1.00 60.47 71 THR A O 1
ATOM 551 N N . ARG A 1 72 ? 3.088 -11.598 -11.409 1.00 65.44 72 ARG A N 1
ATOM 552 C CA . ARG A 1 72 ? 3.799 -12.845 -11.783 1.00 65.44 72 ARG A CA 1
ATOM 553 C C . ARG A 1 72 ? 3.490 -13.273 -13.212 1.00 65.44 72 ARG A C 1
ATOM 555 O O . ARG A 1 72 ? 4.312 -13.874 -13.894 1.00 65.44 72 ARG A O 1
ATOM 562 N N . TYR A 1 73 ? 2.314 -12.907 -13.686 1.00 70.38 73 TYR A N 1
ATOM 563 C CA . TYR A 1 73 ? 1.815 -13.247 -15.008 1.00 70.38 73 TYR A CA 1
ATOM 564 C C . TYR A 1 73 ? 2.485 -12.470 -16.140 1.00 70.38 73 TYR A C 1
ATOM 566 O O . TYR A 1 73 ? 2.496 -12.903 -17.290 1.00 70.38 73 TYR A O 1
ATOM 574 N N . VAL A 1 74 ? 3.128 -11.361 -15.790 1.00 71.00 74 VAL A N 1
ATOM 575 C CA . VAL A 1 74 ? 3.991 -10.572 -16.662 1.00 71.00 74 VAL A CA 1
ATOM 576 C C . VAL A 1 74 ? 5.242 -11.337 -17.118 1.00 71.00 74 VAL A C 1
ATOM 578 O O . VAL A 1 74 ? 5.804 -11.022 -18.168 1.00 71.00 74 VAL A O 1
ATOM 581 N N . ILE A 1 75 ? 5.658 -12.375 -16.389 1.00 78.19 75 ILE A N 1
ATOM 582 C CA . ILE A 1 75 ? 6.820 -13.194 -16.759 1.00 78.19 75 ILE A CA 1
ATOM 583 C C . ILE A 1 75 ? 6.604 -13.864 -18.122 1.00 78.19 75 ILE A C 1
ATOM 585 O O . ILE A 1 75 ? 7.559 -14.018 -18.882 1.00 78.19 75 ILE A O 1
ATOM 589 N N . PHE A 1 76 ? 5.356 -14.203 -18.466 1.00 81.50 76 PHE A N 1
ATOM 590 C CA . PHE A 1 76 ? 5.042 -14.836 -19.742 1.00 81.50 76 PHE A CA 1
ATOM 591 C C . PHE A 1 76 ? 5.315 -13.922 -20.935 1.00 81.50 76 PHE A C 1
ATOM 593 O O . PHE A 1 76 ? 6.105 -14.339 -21.761 1.00 81.50 76 PHE A O 1
ATOM 600 N N . PRO A 1 77 ? 4.790 -12.685 -21.053 1.00 85.25 77 PRO A N 1
ATOM 601 C CA . PRO A 1 77 ? 5.096 -11.816 -22.192 1.00 85.25 77 PRO A CA 1
ATOM 602 C C . PRO A 1 77 ? 6.548 -11.289 -22.238 1.00 85.25 77 PRO A C 1
ATOM 604 O O . PRO A 1 77 ? 7.004 -10.839 -23.297 1.00 85.25 77 PRO A O 1
ATOM 607 N N . LEU A 1 78 ? 7.285 -11.331 -21.122 1.00 85.00 78 LEU A N 1
ATOM 608 C CA . LEU A 1 78 ? 8.578 -10.655 -20.966 1.00 85.00 78 LEU A CA 1
ATOM 609 C C . LEU A 1 78 ? 9.652 -11.079 -21.997 1.00 85.00 78 LEU A C 1
ATOM 611 O O . LEU A 1 78 ? 10.241 -10.188 -22.613 1.00 85.00 78 LEU A O 1
ATOM 615 N N . PRO A 1 79 ? 9.904 -12.376 -22.278 1.00 87.38 79 PRO A N 1
ATOM 616 C CA . PRO A 1 79 ? 10.903 -12.785 -23.268 1.00 87.38 79 PRO A CA 1
ATOM 617 C C . PRO A 1 79 ? 10.684 -12.184 -24.661 1.00 87.38 79 PRO A C 1
ATOM 619 O O . PRO A 1 79 ? 11.631 -11.692 -25.276 1.00 87.38 79 PRO A O 1
ATOM 622 N N . ILE A 1 80 ? 9.445 -12.175 -25.167 1.00 89.62 80 ILE A N 1
ATOM 623 C CA . ILE A 1 80 ? 9.164 -11.582 -26.482 1.00 89.62 80 ILE A CA 1
ATOM 624 C C . ILE A 1 80 ? 9.260 -10.069 -26.436 1.00 89.62 80 ILE A C 1
ATOM 626 O O . ILE A 1 80 ? 9.782 -9.474 -27.379 1.00 89.62 80 ILE A O 1
ATOM 630 N N . HIS A 1 81 ? 8.808 -9.445 -25.350 1.00 88.19 81 HIS A N 1
ATOM 631 C CA . HIS A 1 81 ? 8.966 -8.009 -25.178 1.00 88.19 81 HIS A CA 1
ATOM 632 C C . HIS A 1 81 ? 10.441 -7.596 -25.295 1.00 88.19 81 HIS A C 1
ATOM 634 O O . HIS A 1 81 ? 10.778 -6.730 -26.108 1.00 88.19 81 HIS A O 1
ATOM 640 N N . LEU A 1 82 ? 11.330 -8.301 -24.588 1.00 89.44 82 LEU A N 1
ATOM 641 C CA . LEU A 1 82 ? 12.773 -8.076 -24.644 1.00 89.44 82 LEU A CA 1
ATOM 642 C C . LEU A 1 82 ? 13.345 -8.322 -26.045 1.00 89.44 82 LEU A C 1
ATOM 644 O O . LEU A 1 82 ? 14.079 -7.476 -26.547 1.00 89.44 82 LEU A O 1
ATOM 648 N N . LEU A 1 83 ? 12.964 -9.410 -26.723 1.00 91.69 83 LEU A N 1
ATOM 649 C CA . LEU A 1 83 ? 13.427 -9.700 -28.089 1.00 91.69 83 LEU A CA 1
ATOM 650 C C . LEU A 1 83 ? 13.057 -8.593 -29.087 1.00 91.69 83 LEU A C 1
ATOM 652 O O . LEU A 1 83 ? 13.880 -8.190 -29.916 1.00 91.69 83 LEU A O 1
ATOM 656 N N . VAL A 1 84 ? 11.826 -8.085 -29.010 1.00 93.56 84 VAL A N 1
ATOM 657 C CA . VAL A 1 84 ? 11.354 -7.003 -29.882 1.00 93.56 84 VAL A CA 1
ATOM 658 C C . VAL A 1 84 ? 12.073 -5.695 -29.559 1.00 93.56 84 VAL A C 1
ATOM 660 O O . VAL A 1 84 ? 12.517 -5.003 -30.476 1.00 93.56 84 VAL A O 1
ATOM 663 N N . ILE A 1 85 ? 12.269 -5.375 -28.280 1.00 91.50 85 ILE A N 1
ATOM 664 C CA . ILE A 1 85 ? 13.047 -4.200 -27.884 1.00 91.50 85 ILE A CA 1
ATOM 665 C C . ILE A 1 85 ? 14.494 -4.305 -28.368 1.00 91.50 85 ILE A C 1
ATOM 667 O O . ILE A 1 85 ? 15.007 -3.349 -28.947 1.00 91.50 85 ILE A O 1
ATOM 671 N N . THR A 1 86 ? 15.158 -5.450 -28.189 1.00 91.44 86 THR A N 1
ATOM 672 C CA . THR A 1 86 ? 16.530 -5.663 -28.671 1.00 91.44 86 THR A CA 1
ATOM 673 C C . THR A 1 86 ? 16.614 -5.446 -30.180 1.00 91.44 86 THR A C 1
ATOM 675 O O . THR A 1 86 ? 17.545 -4.804 -30.669 1.00 91.44 86 THR A O 1
ATOM 678 N N . ARG A 1 87 ? 15.615 -5.917 -30.936 1.00 92.56 87 ARG A N 1
ATOM 679 C CA . ARG A 1 87 ? 15.511 -5.664 -32.378 1.00 92.56 87 ARG A CA 1
ATOM 680 C C . ARG A 1 87 ? 15.401 -4.167 -32.684 1.00 92.56 87 ARG A C 1
ATOM 682 O O . ARG A 1 87 ? 16.116 -3.681 -33.565 1.00 92.56 87 ARG A O 1
ATOM 689 N N . GLY A 1 88 ? 14.548 -3.453 -31.951 1.00 92.75 88 GLY A N 1
ATOM 690 C CA . GLY A 1 88 ? 14.396 -2.003 -32.055 1.00 92.75 88 GLY A CA 1
ATOM 691 C C . GLY A 1 88 ? 15.706 -1.271 -31.771 1.00 92.75 88 GLY A C 1
ATOM 692 O O . GLY A 1 88 ? 16.146 -0.454 -32.578 1.00 92.75 88 GLY A O 1
ATOM 693 N N . LEU A 1 89 ? 16.392 -1.649 -30.696 1.00 90.19 89 LEU A N 1
ATOM 694 C CA . LEU A 1 89 ? 17.683 -1.095 -30.308 1.00 90.19 89 LEU A CA 1
ATOM 695 C C . LEU A 1 89 ? 18.756 -1.320 -31.381 1.00 90.19 89 LEU A C 1
ATOM 697 O O . LEU A 1 89 ? 19.452 -0.381 -31.760 1.00 90.19 89 LEU A O 1
ATOM 701 N N . MET A 1 90 ? 18.858 -2.535 -31.928 1.00 89.69 90 MET A N 1
ATOM 702 C CA . MET A 1 90 ? 19.788 -2.834 -33.022 1.00 89.69 90 MET A CA 1
ATOM 703 C C . MET A 1 90 ? 19.492 -1.993 -34.264 1.00 89.69 90 MET A C 1
ATOM 705 O O . MET A 1 90 ? 20.413 -1.530 -34.936 1.00 89.69 90 MET A O 1
ATOM 709 N N . SER A 1 91 ? 18.215 -1.790 -34.596 1.00 92.00 91 SER A N 1
ATOM 710 C CA . SER A 1 91 ? 17.848 -0.959 -35.741 1.00 92.00 91 SER A CA 1
ATOM 711 C C . SER A 1 91 ? 18.144 0.520 -35.499 1.00 92.00 91 SER A C 1
ATOM 713 O O . SER A 1 91 ? 18.602 1.196 -36.418 1.00 92.00 91 SER A O 1
ATOM 715 N N . LEU A 1 92 ? 17.903 1.020 -34.287 1.00 88.94 92 LEU A N 1
ATOM 716 C CA . LEU A 1 92 ? 18.238 2.389 -33.906 1.00 88.94 92 LEU A CA 1
ATOM 717 C C . LEU A 1 92 ? 19.755 2.610 -33.944 1.00 88.94 92 LEU A C 1
ATOM 719 O O . LEU A 1 92 ? 20.217 3.586 -34.526 1.00 88.94 92 LEU A O 1
ATOM 723 N N . GLY A 1 93 ? 20.539 1.659 -33.428 1.00 85.62 93 GLY A N 1
ATOM 724 C CA . GLY A 1 93 ? 21.999 1.690 -33.497 1.00 85.62 93 GLY A CA 1
ATOM 725 C C . GLY A 1 93 ? 22.523 1.745 -34.935 1.00 85.62 93 GLY A C 1
ATOM 726 O O . GLY A 1 93 ? 23.444 2.505 -35.221 1.00 85.62 93 GLY A O 1
ATOM 727 N N . ARG A 1 94 ? 21.897 1.016 -35.873 1.00 88.00 94 ARG A N 1
ATOM 728 C CA . ARG A 1 94 ? 22.233 1.106 -37.307 1.00 88.00 94 ARG A CA 1
ATOM 729 C C . ARG A 1 94 ? 21.924 2.482 -37.891 1.00 88.00 94 ARG A C 1
ATOM 731 O O . ARG A 1 94 ? 22.761 3.010 -38.613 1.00 88.00 94 ARG A O 1
ATOM 738 N N . LEU A 1 95 ? 20.766 3.067 -37.572 1.00 88.69 95 LEU A N 1
ATOM 739 C CA . LEU A 1 95 ? 20.410 4.416 -38.027 1.00 88.69 95 LEU A CA 1
ATOM 740 C C . LEU A 1 95 ? 21.382 5.472 -37.499 1.00 88.69 95 LEU A C 1
ATOM 742 O O . LEU A 1 95 ? 21.870 6.297 -38.269 1.00 88.69 95 LEU A O 1
ATOM 746 N N . LEU A 1 96 ? 21.698 5.414 -36.204 1.00 84.81 96 LEU A N 1
ATOM 747 C CA . LEU A 1 96 ? 22.676 6.303 -35.583 1.00 84.81 96 LEU A CA 1
ATOM 748 C C . LEU A 1 96 ? 24.052 6.129 -36.221 1.00 84.81 96 LEU A C 1
ATOM 750 O O . LEU A 1 96 ? 24.705 7.121 -36.524 1.00 84.81 96 LEU A O 1
ATOM 754 N N . ASN A 1 97 ? 24.463 4.890 -36.505 1.00 82.25 97 ASN A N 1
ATOM 755 C CA . ASN A 1 97 ? 25.709 4.626 -37.212 1.00 82.25 97 ASN A CA 1
ATOM 756 C C . ASN A 1 97 ? 25.692 5.220 -38.630 1.00 82.25 97 ASN A C 1
ATOM 758 O O . ASN A 1 97 ? 26.658 5.861 -39.017 1.00 82.25 97 ASN A O 1
ATOM 762 N N . CYS A 1 98 ? 24.599 5.100 -39.392 1.00 85.56 98 CYS A N 1
ATOM 763 C CA . CYS A 1 98 ? 24.475 5.750 -40.704 1.00 85.56 98 CYS A CA 1
ATOM 764 C C . CYS A 1 98 ? 24.591 7.280 -40.614 1.00 85.56 98 CYS A C 1
ATOM 766 O O . CYS A 1 98 ? 25.253 7.891 -41.452 1.00 85.56 98 CYS A O 1
ATOM 768 N N . ALA A 1 99 ? 23.995 7.896 -39.589 1.00 84.00 99 ALA A N 1
ATOM 769 C CA . ALA A 1 99 ? 24.123 9.331 -39.347 1.00 84.00 99 ALA A CA 1
ATOM 770 C C . ALA A 1 99 ? 25.567 9.724 -38.976 1.00 84.00 99 ALA A C 1
ATOM 772 O O . ALA A 1 99 ? 26.094 10.700 -39.506 1.00 84.00 99 ALA A O 1
ATOM 773 N N . PHE A 1 100 ? 26.236 8.928 -38.136 1.00 76.94 100 PHE A N 1
ATOM 774 C CA . PHE A 1 100 ? 27.612 9.172 -37.688 1.00 76.94 100 PHE A CA 1
ATOM 775 C C . PHE A 1 100 ? 28.678 8.859 -38.744 1.00 76.94 100 PHE A C 1
ATOM 777 O O . PHE A 1 100 ? 29.742 9.476 -38.752 1.00 76.94 100 PHE A O 1
ATOM 784 N N . VAL A 1 101 ? 28.418 7.916 -39.656 1.00 72.69 101 VAL A N 1
ATOM 785 C CA . VAL A 1 101 ? 29.336 7.546 -40.746 1.00 72.69 101 VAL A CA 1
ATOM 786 C C . VAL A 1 101 ? 29.628 8.736 -41.658 1.00 72.69 101 VAL A C 1
ATOM 788 O O . VAL A 1 101 ? 30.731 8.822 -42.189 1.00 72.69 101 VAL A O 1
ATOM 791 N N . ARG A 1 102 ? 28.711 9.704 -41.759 1.00 77.12 102 ARG A N 1
ATOM 792 C CA . ARG A 1 102 ? 28.959 10.970 -42.462 1.00 77.12 102 ARG A CA 1
ATOM 793 C C . ARG A 1 102 ? 30.050 11.844 -41.828 1.00 77.12 102 ARG A C 1
ATOM 795 O O . ARG A 1 102 ? 30.519 12.752 -42.499 1.00 77.12 102 ARG A O 1
ATOM 802 N N . MET A 1 103 ? 30.453 11.600 -40.579 1.00 74.44 103 MET A N 1
ATOM 803 C CA . MET A 1 103 ? 31.311 12.513 -39.809 1.00 74.44 103 MET A CA 1
ATOM 804 C C . MET A 1 103 ? 32.729 12.000 -39.506 1.00 74.44 103 MET A C 1
ATOM 806 O O . MET A 1 103 ? 33.533 12.753 -38.967 1.00 74.44 103 MET A O 1
ATOM 810 N N . SER A 1 104 ? 33.082 10.745 -39.793 1.00 68.62 104 SER A N 1
ATOM 811 C CA . SER A 1 104 ? 34.380 10.184 -39.372 1.00 68.62 104 SER A CA 1
ATOM 812 C C . SER A 1 104 ? 34.906 9.173 -40.413 1.00 68.62 104 SER A C 1
ATOM 814 O O . SER A 1 104 ? 34.117 8.604 -41.167 1.00 68.62 104 SER A O 1
ATOM 816 N N . GLY A 1 105 ? 36.218 8.875 -40.456 1.00 82.81 105 GLY A N 1
ATOM 817 C CA . GLY A 1 105 ? 36.853 8.001 -41.476 1.00 82.81 105 GLY A CA 1
ATOM 818 C C . GLY A 1 105 ? 37.029 6.495 -41.163 1.00 82.81 105 GLY A C 1
ATOM 819 O O . GLY A 1 105 ? 36.988 5.683 -42.073 1.00 82.81 105 GLY A O 1
ATOM 820 N N . ASP A 1 106 ? 37.126 6.082 -39.897 1.00 83.19 106 ASP A N 1
ATOM 821 C CA . ASP A 1 106 ? 37.397 4.687 -39.488 1.00 83.19 106 ASP A CA 1
ATOM 822 C C . ASP A 1 106 ? 36.161 3.839 -39.045 1.00 83.19 106 ASP A C 1
ATOM 824 O O . ASP A 1 106 ? 35.481 4.175 -38.073 1.00 83.19 106 ASP A O 1
ATOM 828 N N . GLY A 1 107 ? 35.838 2.740 -39.745 1.00 77.31 107 GLY A N 1
ATOM 829 C CA . GLY A 1 107 ? 34.546 2.023 -39.642 1.00 77.31 107 GLY A CA 1
ATOM 830 C C . GLY A 1 107 ? 34.378 1.019 -38.486 1.00 77.31 107 GLY A C 1
ATOM 831 O O . GLY A 1 107 ? 33.298 0.937 -37.899 1.00 77.31 107 GLY A O 1
ATOM 832 N N . ASN A 1 108 ? 35.423 0.274 -38.108 1.00 79.06 108 ASN A N 1
ATOM 833 C CA . ASN A 1 108 ? 35.308 -0.784 -37.085 1.00 79.06 108 ASN A CA 1
ATOM 834 C C . ASN A 1 108 ? 35.267 -0.230 -35.654 1.00 79.06 108 ASN A C 1
ATOM 836 O O . ASN A 1 108 ? 34.482 -0.690 -34.823 1.00 79.06 108 ASN A O 1
ATOM 840 N N . ARG A 1 109 ? 36.061 0.811 -35.370 1.00 78.69 109 ARG A N 1
ATOM 841 C CA . ARG A 1 109 ? 36.057 1.485 -34.060 1.00 78.69 109 ARG A CA 1
ATOM 842 C C . ARG A 1 109 ? 34.699 2.125 -33.743 1.00 78.69 109 ARG A C 1
ATOM 844 O O . ARG A 1 109 ? 34.316 2.201 -32.579 1.00 78.69 109 ARG A O 1
ATOM 851 N N . ARG A 1 110 ? 33.931 2.512 -34.768 1.00 72.94 110 ARG A N 1
ATOM 852 C CA . ARG A 1 110 ? 32.584 3.088 -34.616 1.00 72.94 110 ARG A CA 1
ATOM 853 C C . ARG A 1 110 ? 31.545 2.108 -34.135 1.00 72.94 110 ARG A C 1
ATOM 855 O O . ARG A 1 110 ? 30.777 2.450 -33.246 1.00 72.94 110 ARG A O 1
ATOM 862 N N . LEU A 1 111 ? 31.506 0.920 -34.737 1.00 76.56 111 LEU A N 1
ATOM 863 C CA . LEU A 1 111 ? 30.542 -0.106 -34.359 1.00 76.56 111 LEU A CA 1
ATOM 864 C C . LEU A 1 111 ? 30.739 -0.484 -32.894 1.00 76.56 111 LEU A C 1
ATOM 866 O O . LEU A 1 111 ? 29.765 -0.522 -32.148 1.00 76.56 111 LEU A O 1
ATOM 870 N N . ALA A 1 112 ? 31.988 -0.669 -32.464 1.00 80.12 112 ALA A N 1
ATOM 871 C CA . ALA A 1 112 ? 32.292 -0.888 -31.056 1.00 80.12 112 ALA A CA 1
ATOM 872 C C . ALA A 1 112 ? 31.811 0.291 -30.191 1.00 80.12 112 ALA A C 1
ATOM 874 O O . ALA A 1 112 ? 31.068 0.083 -29.236 1.00 80.12 112 ALA A O 1
ATOM 875 N N . PHE A 1 113 ? 32.142 1.532 -30.567 1.00 82.19 113 PHE A N 1
ATOM 876 C CA . PHE A 1 113 ? 31.754 2.718 -29.802 1.00 82.19 113 PHE A CA 1
ATOM 877 C C . PHE A 1 113 ? 30.231 2.899 -29.683 1.00 82.19 113 PHE A C 1
ATOM 879 O O . PHE A 1 113 ? 29.733 3.147 -28.588 1.00 82.19 113 PHE A O 1
ATOM 886 N N . SER A 1 114 ? 29.470 2.728 -30.770 1.00 76.88 114 SER A N 1
ATOM 887 C CA . SER A 1 114 ? 28.014 2.912 -30.760 1.00 76.88 114 SER A CA 1
ATOM 888 C C . SER A 1 114 ? 27.302 1.866 -29.905 1.00 76.88 114 SER A C 1
ATOM 890 O O . SER A 1 114 ? 26.339 2.195 -29.216 1.00 76.88 114 SER A O 1
ATOM 892 N N . HIS A 1 115 ? 27.767 0.611 -29.931 1.00 78.25 115 HIS A N 1
ATOM 893 C CA . HIS A 1 115 ? 27.202 -0.446 -29.089 1.00 78.25 115 HIS A CA 1
ATOM 894 C C . HIS A 1 115 ? 27.538 -0.204 -27.619 1.00 78.25 115 HIS A C 1
ATOM 896 O O . HIS A 1 115 ? 26.638 -0.257 -26.784 1.00 78.25 115 HIS A O 1
ATOM 902 N N . THR A 1 116 ? 28.789 0.143 -27.304 1.00 81.62 116 THR A N 1
ATOM 903 C CA . THR A 1 116 ? 29.196 0.479 -25.934 1.00 81.62 116 THR A CA 1
ATOM 904 C C . THR A 1 116 ? 28.404 1.667 -25.392 1.00 81.62 116 THR A C 1
ATOM 906 O O . THR A 1 116 ? 27.908 1.606 -24.270 1.00 81.62 116 THR A O 1
ATOM 909 N N . LEU A 1 117 ? 28.207 2.719 -26.194 1.00 82.94 117 LEU A N 1
ATOM 910 C CA . LEU A 1 117 ? 27.417 3.886 -25.799 1.00 82.94 117 LEU A CA 1
ATOM 911 C C . LEU A 1 117 ? 25.942 3.529 -25.569 1.00 82.94 117 LEU A C 1
ATOM 913 O O . LEU A 1 117 ? 25.362 3.956 -24.574 1.00 82.94 117 LEU A O 1
ATOM 917 N N . ALA A 1 118 ? 25.339 2.717 -26.442 1.00 78.94 118 ALA A N 1
ATOM 918 C CA . ALA A 1 118 ? 23.960 2.262 -26.268 1.00 78.94 118 ALA A CA 1
ATOM 919 C C . ALA A 1 118 ? 23.791 1.419 -24.993 1.00 78.94 118 ALA A C 1
ATOM 921 O O . ALA A 1 118 ? 22.841 1.633 -24.242 1.00 78.94 118 ALA A O 1
ATOM 922 N N . VAL A 1 119 ? 24.727 0.504 -24.719 1.00 81.81 119 VAL A N 1
ATOM 923 C CA . VAL A 1 119 ? 24.736 -0.308 -23.493 1.00 81.81 119 VAL A CA 1
ATOM 924 C C . VAL A 1 119 ? 24.911 0.571 -22.255 1.00 81.81 119 VAL A C 1
ATOM 926 O O . VAL A 1 119 ? 24.189 0.377 -21.283 1.00 81.81 119 VAL A O 1
ATOM 929 N N . LEU A 1 120 ? 25.802 1.566 -22.289 1.00 85.06 120 LEU A N 1
ATOM 930 C CA . LEU A 1 120 ? 25.997 2.503 -21.178 1.00 85.06 120 LEU A CA 1
ATOM 931 C C . LEU A 1 120 ? 24.749 3.345 -20.902 1.00 85.06 120 LEU A C 1
ATOM 933 O O . LEU A 1 120 ? 24.352 3.469 -19.747 1.00 85.06 120 LEU A O 1
ATOM 937 N N . ILE A 1 121 ? 24.108 3.888 -21.942 1.00 82.19 121 ILE A N 1
ATOM 938 C CA . ILE A 1 121 ? 22.884 4.689 -21.798 1.00 82.19 121 ILE A CA 1
ATOM 939 C C . ILE A 1 121 ? 21.749 3.828 -21.237 1.00 82.19 121 ILE A C 1
ATOM 941 O O . ILE A 1 121 ? 21.095 4.227 -20.276 1.00 82.19 121 ILE A O 1
ATOM 945 N N . LEU A 1 122 ? 21.532 2.631 -21.788 1.00 78.12 122 LEU A N 1
ATOM 946 C CA . LEU A 1 122 ? 20.501 1.720 -21.286 1.00 78.12 122 LEU A CA 1
ATOM 947 C C . LEU A 1 122 ? 20.793 1.241 -19.868 1.00 78.12 122 LEU A C 1
ATOM 949 O O . LEU A 1 122 ? 19.877 1.178 -19.051 1.00 78.12 122 LEU A O 1
ATOM 953 N N . GLY A 1 123 ? 22.056 0.940 -19.566 1.00 83.56 123 GLY A N 1
ATOM 954 C CA . GLY A 1 123 ? 22.508 0.599 -18.224 1.00 83.56 123 GLY A CA 1
ATOM 955 C C . GLY A 1 123 ? 22.181 1.722 -17.247 1.00 83.56 123 GLY A C 1
ATOM 956 O O . GLY A 1 123 ? 21.459 1.495 -16.283 1.00 83.56 123 GLY A O 1
ATOM 957 N N . ALA A 1 124 ? 22.608 2.952 -17.544 1.00 84.56 124 ALA A N 1
ATOM 958 C CA . ALA A 1 124 ? 22.344 4.124 -16.712 1.00 84.56 124 ALA A CA 1
ATOM 959 C C . ALA A 1 124 ? 20.840 4.381 -16.503 1.00 84.56 124 ALA A C 1
ATOM 961 O O . ALA A 1 124 ? 20.418 4.662 -15.382 1.00 84.56 124 ALA A O 1
ATOM 962 N N . LEU A 1 125 ? 20.019 4.222 -17.548 1.00 75.69 125 LEU A N 1
ATOM 963 C CA . LEU A 1 125 ? 18.560 4.372 -17.461 1.00 75.69 125 LEU A CA 1
ATOM 964 C C . LEU A 1 125 ? 17.881 3.240 -16.674 1.00 75.69 125 LEU A C 1
ATOM 966 O O . LEU A 1 125 ? 16.817 3.459 -16.099 1.00 75.69 125 LEU A O 1
ATOM 970 N N . SER A 1 126 ? 18.493 2.054 -16.617 1.00 77.38 126 SER A N 1
ATOM 971 C CA . SER A 1 126 ? 17.967 0.892 -15.886 1.00 77.38 126 SER A CA 1
ATOM 972 C C . SER A 1 126 ? 18.397 0.862 -14.417 1.00 77.38 126 SER A C 1
ATOM 974 O O . SER A 1 126 ? 17.745 0.205 -13.609 1.00 77.38 126 SER A O 1
ATOM 976 N N . VAL A 1 127 ? 19.462 1.582 -14.038 1.00 81.69 127 VAL A N 1
ATOM 977 C CA . VAL A 1 127 ? 19.977 1.599 -12.656 1.00 81.69 127 VAL A CA 1
ATOM 978 C C . VAL A 1 127 ? 18.934 2.104 -11.661 1.00 81.69 127 VAL A C 1
ATOM 980 O O . VAL A 1 127 ? 18.805 1.506 -10.597 1.00 81.69 127 VAL A O 1
ATOM 983 N N . ALA A 1 128 ? 18.189 3.170 -11.972 1.00 74.25 128 ALA A N 1
ATOM 984 C CA . ALA A 1 128 ? 17.178 3.701 -11.053 1.00 74.25 128 ALA A CA 1
ATOM 985 C C . ALA A 1 128 ? 16.020 2.701 -10.810 1.00 74.25 128 ALA A C 1
ATOM 987 O O . ALA A 1 128 ? 15.837 2.319 -9.656 1.00 74.25 128 ALA A O 1
ATOM 988 N N . PRO A 1 129 ? 15.341 2.163 -11.847 1.00 66.38 129 PRO A N 1
ATOM 989 C CA . PRO A 1 129 ? 14.353 1.088 -11.693 1.00 66.38 129 PRO A CA 1
ATOM 990 C C . PRO A 1 129 ? 14.870 -0.141 -10.940 1.00 66.38 129 PRO A C 1
ATOM 992 O O . PRO A 1 129 ? 14.206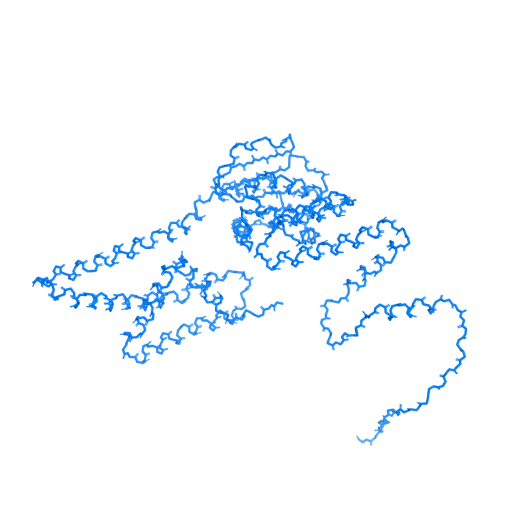 -0.653 -10.042 1.00 66.38 129 PRO A O 1
ATOM 995 N N . LEU A 1 130 ? 16.080 -0.610 -11.272 1.00 69.56 130 LEU A N 1
ATOM 996 C CA . LEU A 1 130 ? 16.690 -1.762 -10.603 1.00 69.56 130 LEU A CA 1
ATOM 997 C C . LEU A 1 130 ? 16.992 -1.461 -9.138 1.00 69.56 130 LEU A C 1
ATOM 999 O O . LEU A 1 130 ? 16.766 -2.309 -8.279 1.00 69.56 130 LEU A O 1
ATOM 1003 N N . ARG A 1 131 ? 17.480 -0.255 -8.832 1.00 73.38 131 ARG A N 1
ATOM 1004 C CA . ARG A 1 131 ? 17.712 0.184 -7.458 1.00 73.38 131 ARG A CA 1
ATOM 1005 C C . ARG A 1 131 ? 16.404 0.252 -6.685 1.00 73.38 131 ARG A C 1
ATOM 1007 O O . ARG A 1 131 ? 16.405 -0.183 -5.541 1.00 73.38 131 ARG A O 1
ATOM 1014 N N . ASP A 1 132 ? 15.325 0.744 -7.283 1.00 63.31 132 ASP A N 1
ATOM 1015 C CA . ASP A 1 132 ? 14.013 0.819 -6.641 1.00 63.31 132 ASP A CA 1
ATOM 1016 C C . ASP A 1 132 ? 13.453 -0.585 -6.378 1.00 63.31 132 ASP A C 1
ATOM 1018 O O . ASP A 1 132 ? 13.091 -0.897 -5.242 1.00 63.31 132 ASP A O 1
ATOM 1022 N N . CYS A 1 133 ? 13.511 -1.475 -7.373 1.00 63.75 133 CYS A N 1
ATOM 1023 C CA . CYS A 1 133 ? 13.115 -2.878 -7.242 1.00 63.75 133 CYS A CA 1
ATOM 1024 C C . CYS A 1 133 ? 13.926 -3.613 -6.161 1.00 63.75 133 CYS A C 1
ATOM 1026 O O . CYS A 1 133 ? 13.368 -4.325 -5.330 1.00 63.75 133 CYS A O 1
ATOM 1028 N N . LEU A 1 134 ? 15.247 -3.422 -6.135 1.00 66.12 134 LEU A N 1
ATOM 1029 C CA . LEU A 1 134 ? 16.119 -4.027 -5.128 1.00 66.12 134 LEU A CA 1
ATOM 1030 C C . LEU A 1 134 ? 16.012 -3.326 -3.771 1.00 66.12 134 LEU A C 1
ATOM 1032 O O . LEU A 1 134 ? 16.307 -3.937 -2.749 1.00 66.12 134 LEU A O 1
ATOM 1036 N N . SER A 1 135 ? 15.584 -2.062 -3.722 1.00 62.28 135 SER A N 1
ATOM 1037 C CA . SER A 1 135 ? 15.353 -1.353 -2.461 1.00 62.28 135 SER A CA 1
ATOM 1038 C C . SER A 1 135 ? 14.161 -1.916 -1.699 1.00 62.28 135 SER A C 1
ATOM 1040 O O . SER A 1 135 ? 14.170 -1.863 -0.475 1.00 62.28 135 SER A O 1
ATOM 1042 N N . TRP A 1 136 ? 13.195 -2.521 -2.398 1.00 55.94 136 TRP A N 1
ATOM 1043 C CA . TRP A 1 136 ? 12.095 -3.251 -1.769 1.00 55.94 136 TRP A CA 1
ATOM 1044 C C . TRP A 1 136 ? 12.603 -4.458 -0.963 1.00 55.94 136 TRP A C 1
ATOM 1046 O O . TRP A 1 136 ? 12.153 -4.688 0.151 1.00 55.94 136 TRP A O 1
ATOM 1056 N N . GLN A 1 137 ? 13.636 -5.156 -1.455 1.00 56.72 137 GLN A N 1
ATOM 1057 C CA . GLN A 1 137 ? 14.322 -6.222 -0.705 1.00 56.72 137 GLN A CA 1
ATOM 1058 C C . GLN A 1 137 ? 15.256 -5.709 0.405 1.00 56.72 137 GLN A C 1
ATOM 1060 O O . GLN A 1 137 ? 15.743 -6.510 1.199 1.00 56.72 137 GLN A O 1
ATOM 1065 N N . LYS A 1 138 ? 15.539 -4.400 0.453 1.00 55.78 138 LYS A N 1
ATOM 1066 C CA . LYS A 1 138 ? 16.376 -3.769 1.490 1.00 55.78 138 LYS A CA 1
ATOM 1067 C C . LYS A 1 138 ? 15.572 -3.196 2.651 1.00 55.78 138 LYS A C 1
ATOM 1069 O O . LYS A 1 138 ? 16.170 -2.689 3.595 1.00 55.78 138 LYS A O 1
ATOM 1074 N N . GLU A 1 139 ? 14.250 -3.211 2.560 1.00 67.56 139 GLU A N 1
ATOM 1075 C CA . GLU A 1 139 ? 13.410 -2.921 3.713 1.00 67.56 139 GLU A CA 1
ATOM 1076 C C . GLU A 1 139 ? 13.499 -4.107 4.658 1.00 67.56 139 GLU A C 1
ATOM 1078 O O . GLU A 1 139 ? 13.389 -5.260 4.233 1.00 67.56 139 GLU A O 1
ATOM 1083 N N . ASP A 1 140 ? 13.741 -3.823 5.933 1.00 80.69 140 ASP A N 1
ATOM 1084 C CA . ASP A 1 140 ? 13.982 -4.850 6.941 1.00 80.69 140 ASP A CA 1
ATOM 1085 C C . ASP A 1 140 ? 12.668 -5.474 7.435 1.00 80.69 140 ASP A C 1
ATOM 1087 O O . ASP A 1 140 ? 12.418 -5.653 8.625 1.00 80.69 140 ASP A O 1
ATOM 1091 N N . TRP A 1 141 ? 11.796 -5.803 6.477 1.00 86.88 141 TRP A N 1
ATOM 1092 C CA . TRP A 1 141 ? 10.567 -6.551 6.700 1.00 86.88 141 TRP A CA 1
ATOM 1093 C C . TRP A 1 141 ? 10.852 -7.886 7.373 1.00 86.88 141 TRP A C 1
ATOM 1095 O O . TRP A 1 141 ? 10.008 -8.381 8.101 1.00 86.88 141 TRP A O 1
ATOM 1105 N N . ARG A 1 142 ? 12.037 -8.466 7.145 1.00 88.88 142 ARG A N 1
ATOM 1106 C CA . ARG A 1 142 ? 12.438 -9.725 7.774 1.00 88.88 142 ARG A CA 1
ATOM 1107 C C . ARG A 1 142 ? 12.568 -9.571 9.280 1.00 88.88 142 ARG A C 1
ATOM 1109 O O . ARG A 1 142 ? 11.910 -10.326 9.979 1.00 88.88 142 ARG A O 1
ATOM 1116 N N . SER A 1 143 ? 13.320 -8.581 9.759 1.00 92.00 143 SER A N 1
ATOM 1117 C CA . SER A 1 143 ? 13.464 -8.366 11.202 1.00 92.00 143 SER A CA 1
ATOM 1118 C C . SER A 1 143 ? 12.148 -7.917 11.839 1.00 92.00 143 SER A C 1
ATOM 1120 O O . SER A 1 143 ? 11.797 -8.399 12.912 1.00 92.00 143 SER A O 1
ATOM 1122 N N . ALA A 1 144 ? 11.370 -7.065 11.155 1.00 94.44 144 ALA A N 1
ATOM 1123 C CA . ALA A 1 144 ? 10.044 -6.668 11.634 1.00 94.44 144 ALA A CA 1
ATOM 1124 C C . ALA A 1 144 ? 9.095 -7.868 11.769 1.00 94.44 144 ALA A C 1
ATOM 1126 O O . ALA A 1 144 ? 8.381 -7.984 12.759 1.00 94.44 144 ALA A O 1
ATOM 1127 N N . ILE A 1 145 ? 9.109 -8.779 10.794 1.00 94.44 145 ILE A N 1
ATOM 1128 C CA . ILE A 1 145 ? 8.296 -9.995 10.821 1.00 94.44 145 ILE A CA 1
ATOM 1129 C C . ILE A 1 145 ? 8.810 -10.995 11.845 1.00 94.44 145 ILE A C 1
ATOM 1131 O O . ILE A 1 145 ? 7.994 -11.609 12.510 1.00 94.44 145 ILE A O 1
ATOM 1135 N N . GLU A 1 146 ? 10.121 -11.176 11.989 1.00 94.06 146 GLU A N 1
ATOM 1136 C CA . GLU A 1 146 ? 10.683 -12.056 13.019 1.00 94.06 146 GLU A CA 1
ATOM 1137 C C . GLU A 1 146 ? 10.247 -11.593 14.409 1.00 94.06 146 GLU A C 1
ATOM 1139 O O . GLU A 1 146 ? 9.698 -12.389 15.165 1.00 94.06 146 GLU A O 1
ATOM 1144 N N . TYR A 1 147 ? 10.330 -10.289 14.679 1.00 96.00 147 TYR A N 1
ATOM 1145 C CA . TYR A 1 147 ? 9.797 -9.720 15.911 1.00 96.00 147 TYR A CA 1
ATOM 1146 C C . TYR A 1 147 ? 8.280 -9.918 16.047 1.00 96.00 147 TYR A C 1
ATOM 1148 O O . TYR A 1 147 ? 7.806 -10.333 17.102 1.00 96.00 147 TYR A O 1
ATOM 1156 N N . LEU A 1 148 ? 7.494 -9.663 14.995 1.00 96.44 148 LEU A N 1
ATOM 1157 C CA . LEU A 1 148 ? 6.048 -9.888 15.052 1.00 96.44 148 LEU A CA 1
ATOM 1158 C C . LEU A 1 148 ? 5.719 -11.370 15.289 1.00 96.44 148 LEU A C 1
ATOM 1160 O O . LEU A 1 148 ? 4.855 -11.663 16.093 1.00 96.44 148 LEU A O 1
ATOM 1164 N N . LEU A 1 149 ? 6.415 -12.320 14.668 1.00 94.62 149 LEU A N 1
ATOM 1165 C CA . LEU A 1 149 ? 6.182 -13.758 14.869 1.00 94.62 149 LEU A CA 1
ATOM 1166 C C . LEU A 1 149 ? 6.499 -14.223 16.295 1.00 94.62 149 LEU A C 1
ATOM 1168 O O . LEU A 1 149 ? 5.913 -15.198 16.760 1.00 94.62 149 LEU A O 1
ATOM 1172 N N . GLU A 1 150 ? 7.425 -13.547 16.975 1.00 96.00 150 GLU A N 1
ATOM 1173 C CA . GLU A 1 150 ? 7.763 -13.815 18.375 1.00 96.00 150 GLU A CA 1
ATOM 1174 C C . GLU A 1 150 ? 6.729 -13.238 19.356 1.00 96.00 150 GLU A C 1
ATOM 1176 O O . GLU A 1 150 ? 6.574 -13.777 20.451 1.00 96.00 150 GLU A O 1
ATOM 1181 N N . ASN A 1 151 ? 6.007 -12.176 18.971 1.00 95.25 151 ASN A N 1
ATOM 1182 C CA . ASN A 1 151 ? 5.149 -11.401 19.880 1.00 95.25 151 ASN A CA 1
ATOM 1183 C C . ASN A 1 151 ? 3.648 -11.411 19.524 1.00 95.25 151 ASN A C 1
ATOM 1185 O O . ASN A 1 151 ? 2.807 -11.051 20.347 1.00 95.25 151 ASN A O 1
ATOM 1189 N N . VAL A 1 152 ? 3.288 -11.821 18.310 1.00 93.44 152 VAL A N 1
ATOM 1190 C CA . VAL A 1 152 ? 1.918 -11.859 17.790 1.00 93.44 152 VAL A CA 1
ATOM 1191 C C . VAL A 1 152 ? 1.452 -13.311 17.778 1.00 93.44 152 VAL A C 1
ATOM 1193 O O . VAL A 1 152 ? 1.943 -14.125 16.998 1.00 93.44 152 VAL A O 1
ATOM 1196 N N . ALA A 1 153 ? 0.499 -13.652 18.646 1.00 88.88 153 ALA A N 1
ATOM 1197 C CA . ALA A 1 153 ? -0.116 -14.975 18.632 1.00 88.88 153 ALA A CA 1
ATOM 1198 C C . ALA A 1 153 ? -1.175 -15.094 17.517 1.00 88.88 153 ALA A C 1
ATOM 1200 O O . ALA A 1 153 ? -1.619 -14.098 16.937 1.00 88.88 153 ALA A O 1
ATOM 1201 N N . GLY A 1 154 ? -1.619 -16.324 17.240 1.00 87.75 154 GLY A N 1
ATOM 1202 C CA . GLY A 1 154 ? -2.778 -16.559 16.373 1.00 87.75 154 GLY A CA 1
ATOM 1203 C C . GLY A 1 154 ? -4.006 -15.777 16.860 1.00 87.75 154 GLY A C 1
ATOM 1204 O O . GLY A 1 154 ? -4.199 -15.604 18.062 1.00 87.75 154 GLY A O 1
ATOM 1205 N N . GLY A 1 155 ? -4.794 -15.246 15.925 1.00 88.19 155 GLY A N 1
ATOM 1206 C CA . GLY A 1 155 ? -5.994 -14.452 16.222 1.00 88.19 155 GLY A CA 1
ATOM 1207 C C . GLY A 1 155 ? -5.747 -12.958 16.473 1.00 88.19 155 GLY A C 1
ATOM 1208 O O . GLY A 1 155 ? -6.695 -12.175 16.432 1.00 88.19 155 GLY A O 1
ATOM 1209 N N . HIS A 1 156 ? -4.501 -12.518 16.676 1.00 92.50 156 HIS A N 1
ATOM 1210 C CA . HIS A 1 156 ? -4.184 -11.088 16.713 1.00 92.50 156 HIS A CA 1
ATOM 1211 C C . HIS A 1 156 ? -4.429 -10.425 15.353 1.00 92.50 156 HIS A C 1
ATOM 1213 O O . HIS A 1 156 ? -4.282 -11.039 14.290 1.00 92.50 156 HIS A O 1
ATOM 1219 N N . ILE A 1 157 ? -4.755 -9.134 15.394 1.00 94.69 157 ILE A N 1
ATOM 1220 C CA . ILE A 1 157 ? -4.895 -8.310 14.194 1.00 94.69 157 ILE A CA 1
ATOM 1221 C C . ILE A 1 157 ? -3.692 -7.384 14.048 1.00 94.69 157 ILE A C 1
ATOM 1223 O O . ILE A 1 157 ? -3.195 -6.824 15.028 1.00 94.69 157 ILE A O 1
ATOM 1227 N N . ILE A 1 158 ? -3.252 -7.188 12.809 1.00 96.25 158 ILE A N 1
ATOM 1228 C CA . ILE A 1 158 ? -2.217 -6.212 12.478 1.00 96.25 158 ILE A CA 1
ATOM 1229 C C . ILE A 1 158 ? -2.837 -5.116 11.624 1.00 96.25 158 ILE A C 1
ATOM 1231 O O . ILE A 1 158 ? -3.266 -5.366 10.503 1.00 96.25 158 ILE A O 1
ATOM 1235 N N . ILE A 1 159 ? -2.853 -3.894 12.141 1.00 96.19 159 ILE A N 1
ATOM 1236 C CA . ILE A 1 159 ? -3.272 -2.695 11.424 1.00 96.19 159 ILE A CA 1
ATOM 1237 C C . ILE A 1 159 ? -2.057 -2.145 10.669 1.00 96.19 159 ILE A C 1
ATOM 1239 O O . ILE A 1 159 ? -1.143 -1.571 11.261 1.00 96.19 159 ILE A O 1
ATOM 1243 N N . ALA A 1 160 ? -2.038 -2.354 9.357 1.00 94.62 160 ALA A N 1
ATOM 1244 C CA . ALA A 1 160 ? -0.944 -2.002 8.465 1.00 94.62 160 ALA A CA 1
ATOM 1245 C C . ALA A 1 160 ? -1.225 -0.692 7.721 1.00 94.62 160 ALA A C 1
ATOM 1247 O O . ALA A 1 160 ? -2.204 -0.584 6.981 1.00 94.62 160 ALA A O 1
ATOM 1248 N N . ASP A 1 161 ? -0.331 0.283 7.869 1.00 92.50 161 ASP A N 1
ATOM 1249 C CA . ASP A 1 161 ? -0.409 1.575 7.192 1.00 92.50 161 ASP A CA 1
ATOM 1250 C C . ASP A 1 161 ? 0.920 1.978 6.531 1.00 92.50 161 ASP A C 1
ATOM 1252 O O . ASP A 1 161 ? 1.981 1.382 6.757 1.00 92.50 161 ASP A O 1
ATOM 1256 N N . GLY A 1 162 ? 0.872 2.994 5.676 1.00 87.19 162 GLY A N 1
ATOM 1257 C CA . GLY A 1 162 ? 2.022 3.542 4.971 1.00 87.19 162 GLY A CA 1
ATOM 1258 C C . GLY A 1 162 ? 2.057 5.066 5.015 1.00 87.19 162 GLY A C 1
ATOM 1259 O O . GLY A 1 162 ? 1.142 5.729 5.481 1.00 87.19 162 GLY A O 1
ATOM 1260 N N . GLN A 1 163 ? 3.144 5.660 4.532 1.00 78.62 163 GLN A N 1
ATOM 1261 C CA . GLN A 1 163 ? 3.378 7.096 4.687 1.00 78.62 163 GLN A CA 1
ATOM 1262 C C . GLN A 1 163 ? 2.466 8.028 3.880 1.00 78.62 163 GLN A C 1
ATOM 1264 O O . GLN A 1 163 ? 2.474 9.234 4.128 1.00 78.62 163 GLN A O 1
ATOM 1269 N N . GLY A 1 164 ? 1.771 7.544 2.857 1.00 64.75 164 GLY A N 1
ATOM 1270 C CA . GLY A 1 164 ? 1.077 8.389 1.895 1.00 64.75 164 GLY A CA 1
ATOM 1271 C C . GLY A 1 164 ? -0.333 7.918 1.582 1.00 64.75 164 GLY A C 1
ATOM 1272 O O . GLY A 1 164 ? -0.588 6.733 1.413 1.00 64.75 164 GLY A O 1
ATOM 1273 N N . TYR A 1 165 ? -1.221 8.884 1.347 1.00 54.16 165 TYR A N 1
ATOM 1274 C CA . TYR A 1 165 ? -2.592 8.669 0.872 1.00 54.16 165 TYR A CA 1
ATOM 1275 C C . TYR A 1 165 ? -2.665 8.308 -0.632 1.00 54.16 165 TYR A C 1
ATOM 1277 O O . TYR A 1 165 ? -3.595 8.654 -1.362 1.00 54.16 165 TYR A O 1
ATOM 1285 N N . ARG A 1 166 ? -1.645 7.645 -1.188 1.00 52.62 166 ARG A N 1
ATOM 1286 C CA . ARG A 1 166 ? -1.574 7.397 -2.638 1.00 52.62 166 ARG A CA 1
ATOM 1287 C C . ARG A 1 166 ? -2.383 6.167 -3.045 1.00 52.62 166 ARG A C 1
ATOM 1289 O O . ARG A 1 166 ? -1.806 5.179 -3.475 1.00 52.62 166 ARG A O 1
ATOM 1296 N N . ARG A 1 167 ? -3.719 6.253 -2.978 1.00 54.12 167 ARG A N 1
ATOM 1297 C CA . ARG A 1 167 ? -4.656 5.176 -3.380 1.00 54.12 167 ARG A CA 1
ATOM 1298 C C . ARG A 1 167 ? -4.373 3.840 -2.684 1.00 54.12 167 ARG A C 1
ATOM 1300 O O . ARG A 1 167 ? -4.351 2.812 -3.348 1.00 54.12 167 ARG A O 1
ATOM 1307 N N . GLY A 1 168 ? -4.047 3.872 -1.398 1.00 53.84 168 GLY A N 1
ATOM 1308 C CA . GLY A 1 168 ? -3.628 2.664 -0.703 1.00 53.84 168 GLY A CA 1
ATOM 1309 C C . GLY A 1 168 ? -2.254 2.143 -1.120 1.00 53.84 168 GLY A C 1
ATOM 1310 O O . GLY A 1 168 ? -1.775 1.273 -0.440 1.00 53.84 168 GLY A O 1
ATOM 1311 N N . ALA A 1 169 ? -1.526 2.675 -2.112 1.00 62.34 169 ALA A N 1
ATOM 1312 C CA . ALA A 1 169 ? -0.282 2.045 -2.584 1.00 62.34 169 ALA A CA 1
ATOM 1313 C C . ALA A 1 169 ? 0.797 1.857 -1.496 1.00 62.34 169 ALA A C 1
ATOM 1315 O O . ALA A 1 169 ? 1.539 0.877 -1.541 1.00 62.34 169 ALA A O 1
ATOM 1316 N N . ASP A 1 170 ? 0.886 2.769 -0.520 1.00 70.69 170 ASP A N 1
ATOM 1317 C CA . ASP A 1 170 ? 1.829 2.630 0.597 1.00 70.69 170 ASP A CA 1
ATOM 1318 C C . ASP A 1 170 ? 1.288 1.661 1.669 1.00 70.69 170 ASP A C 1
ATOM 1320 O O . ASP A 1 170 ? 2.034 0.813 2.149 1.00 70.69 170 ASP A O 1
ATOM 1324 N N . SER A 1 171 ? -0.005 1.718 2.005 1.00 72.44 171 SER A N 1
ATOM 1325 C CA . SER A 1 171 ? -0.644 0.799 2.967 1.00 72.44 171 SER A CA 1
ATOM 1326 C C . SER A 1 171 ? -0.813 -0.622 2.390 1.00 72.44 171 SER A C 1
ATOM 1328 O O . SER A 1 171 ? -0.640 -1.610 3.095 1.00 72.44 171 SER A O 1
ATOM 1330 N N . ASP A 1 172 ? -1.052 -0.747 1.086 1.00 78.25 172 ASP A N 1
ATOM 1331 C CA . ASP A 1 172 ? -1.005 -1.958 0.259 1.00 78.25 172 ASP A CA 1
ATOM 1332 C C . ASP A 1 172 ? 0.412 -2.510 0.257 1.00 78.25 172 ASP A C 1
ATOM 1334 O O . ASP A 1 172 ? 0.598 -3.712 0.387 1.00 78.25 172 ASP A O 1
ATOM 1338 N N . ARG A 1 173 ? 1.437 -1.661 0.125 1.00 81.00 173 ARG A N 1
ATOM 1339 C CA . ARG A 1 173 ? 2.832 -2.106 0.217 1.00 81.00 173 ARG A CA 1
ATOM 1340 C C . ARG A 1 173 ? 3.121 -2.714 1.587 1.00 81.00 173 ARG A C 1
ATOM 1342 O O . ARG A 1 173 ? 3.726 -3.783 1.625 1.00 81.00 173 ARG A O 1
ATOM 1349 N N . THR A 1 174 ? 2.681 -2.075 2.673 1.00 85.25 174 THR A N 1
ATOM 1350 C CA . THR A 1 174 ? 2.814 -2.619 4.034 1.00 85.25 174 THR A CA 1
ATOM 1351 C C . THR A 1 174 ? 2.047 -3.934 4.173 1.00 85.25 174 THR A C 1
ATOM 1353 O O . THR A 1 174 ? 2.640 -4.932 4.569 1.00 85.25 174 THR A O 1
ATOM 1356 N N . SER A 1 175 ? 0.769 -3.971 3.775 1.00 86.69 175 SER A N 1
ATOM 1357 C CA . SER A 1 175 ? -0.079 -5.170 3.869 1.00 86.69 175 SER A CA 1
ATOM 1358 C C . SER A 1 175 ? 0.498 -6.333 3.068 1.00 86.69 175 SER A C 1
ATOM 1360 O O . SER A 1 175 ? 0.762 -7.393 3.623 1.00 86.69 175 SER A O 1
ATOM 1362 N N . ASN A 1 176 ? 0.820 -6.109 1.790 1.00 84.62 176 ASN A N 1
ATOM 1363 C CA . ASN A 1 176 ? 1.406 -7.118 0.907 1.00 84.62 176 ASN A CA 1
ATOM 1364 C C . ASN A 1 176 ? 2.768 -7.604 1.413 1.00 84.62 176 ASN A C 1
ATOM 1366 O O . ASN A 1 176 ? 3.089 -8.784 1.277 1.00 84.62 176 ASN A O 1
ATOM 1370 N N . GLY A 1 177 ? 3.586 -6.701 1.968 1.00 85.88 177 GLY A N 1
ATOM 1371 C CA . GLY A 1 177 ? 4.862 -7.056 2.580 1.00 85.88 177 GLY A CA 1
ATOM 1372 C C . GLY A 1 177 ? 4.657 -8.008 3.753 1.00 85.88 177 GLY A C 1
ATOM 1373 O O . GLY A 1 177 ? 5.251 -9.086 3.777 1.00 85.88 177 GLY A O 1
ATOM 1374 N N . LEU A 1 178 ? 3.774 -7.644 4.683 1.00 90.88 178 LEU A N 1
ATOM 1375 C CA . LEU A 1 178 ? 3.471 -8.457 5.854 1.00 90.88 178 LEU A CA 1
ATOM 1376 C C . LEU A 1 178 ? 2.859 -9.807 5.467 1.00 90.88 178 LEU A C 1
ATOM 1378 O O . LEU A 1 178 ? 3.399 -10.846 5.839 1.00 90.88 178 LEU A O 1
ATOM 1382 N N . GLU A 1 179 ? 1.790 -9.801 4.669 1.00 89.19 179 GLU A N 1
ATOM 1383 C CA . GLU A 1 179 ? 1.091 -11.006 4.208 1.00 89.19 179 GLU A CA 1
ATOM 1384 C C . GLU A 1 179 ? 2.042 -11.988 3.520 1.00 89.19 179 GLU A C 1
ATOM 1386 O O . GLU A 1 179 ? 2.013 -13.186 3.801 1.00 89.19 179 GLU A O 1
ATOM 1391 N N . TYR A 1 180 ? 2.933 -11.490 2.657 1.00 86.62 180 TYR A N 1
ATOM 1392 C CA . TYR A 1 180 ? 3.920 -12.324 1.978 1.00 86.62 180 TYR A CA 1
ATOM 1393 C C . TYR A 1 180 ? 4.846 -13.046 2.964 1.00 86.62 180 TYR A C 1
ATOM 1395 O O . TYR A 1 180 ? 5.085 -14.248 2.823 1.00 86.62 180 TYR A O 1
ATOM 1403 N N . TYR A 1 181 ? 5.380 -12.334 3.957 1.00 89.12 181 TYR A N 1
ATOM 1404 C CA . TYR A 1 181 ? 6.336 -12.913 4.898 1.00 89.12 181 TYR A CA 1
ATOM 1405 C C . TYR A 1 181 ? 5.671 -13.790 5.970 1.00 89.12 181 TYR A C 1
ATOM 1407 O O . TYR A 1 181 ? 6.249 -14.822 6.314 1.00 89.12 181 TYR A O 1
ATOM 1415 N N . PHE A 1 182 ? 4.460 -13.462 6.433 1.00 90.56 182 PHE A N 1
ATOM 1416 C CA . PHE A 1 182 ? 3.672 -14.352 7.296 1.00 90.56 182 PHE A CA 1
ATOM 1417 C C . PHE A 1 182 ? 3.314 -15.656 6.577 1.00 90.56 182 PHE A C 1
ATOM 1419 O O . PHE A 1 182 ? 3.538 -16.741 7.117 1.00 90.56 182 PHE A O 1
ATOM 1426 N N . PHE A 1 183 ? 2.881 -15.566 5.313 1.00 86.81 183 PHE A N 1
ATOM 1427 C CA . PHE A 1 183 ? 2.597 -16.734 4.480 1.00 86.81 183 PHE A CA 1
ATOM 1428 C C . PHE A 1 183 ? 3.820 -17.647 4.326 1.00 86.81 183 PHE A C 1
ATOM 1430 O O . PHE A 1 183 ? 3.716 -18.860 4.500 1.00 86.81 183 PHE A O 1
ATOM 1437 N N . LEU A 1 184 ? 5.006 -17.082 4.061 1.00 85.56 184 LEU A N 1
ATOM 1438 C CA . LEU A 1 184 ? 6.250 -17.860 3.966 1.00 85.56 184 LEU A CA 1
ATOM 1439 C C . LEU A 1 184 ? 6.611 -18.607 5.259 1.00 85.56 184 LEU A C 1
ATOM 1441 O O . LEU A 1 184 ? 7.380 -19.568 5.211 1.00 85.56 184 LEU A O 1
ATOM 1445 N N . ARG A 1 185 ? 6.093 -18.159 6.405 1.00 91.06 185 ARG A N 1
ATOM 1446 C CA . ARG A 1 185 ? 6.331 -18.751 7.726 1.00 91.06 185 ARG A CA 1
ATOM 1447 C C . ARG A 1 185 ? 5.179 -19.640 8.198 1.00 91.06 185 ARG A C 1
ATOM 1449 O O . ARG A 1 185 ? 5.281 -20.215 9.275 1.00 91.06 185 ARG A O 1
ATOM 1456 N N . GLY A 1 186 ? 4.129 -19.794 7.387 1.00 91.31 186 GLY A N 1
ATOM 1457 C CA . GLY A 1 186 ? 2.983 -20.648 7.691 1.00 91.31 186 GLY A CA 1
ATOM 1458 C C . GLY A 1 186 ? 2.119 -20.143 8.848 1.00 91.31 186 GLY A C 1
ATOM 1459 O O . GLY A 1 186 ? 1.418 -20.948 9.452 1.00 91.31 186 GLY A O 1
ATOM 1460 N N . GLN A 1 187 ? 2.182 -18.848 9.175 1.00 89.25 187 GLN A N 1
ATOM 1461 C CA . GLN A 1 187 ? 1.284 -18.241 10.154 1.00 89.25 187 GLN A CA 1
ATOM 1462 C C . GLN A 1 187 ? 0.140 -17.508 9.458 1.00 89.25 187 GLN A C 1
ATOM 1464 O O . GLN A 1 187 ? 0.356 -16.715 8.540 1.00 89.25 187 GLN A O 1
ATOM 1469 N N . GLU A 1 188 ? -1.077 -17.765 9.927 1.00 85.25 188 GLU A N 1
ATOM 1470 C CA . GLU A 1 188 ? -2.268 -17.025 9.529 1.00 85.25 188 GLU A CA 1
ATOM 1471 C C . GLU A 1 188 ? -2.414 -15.812 10.447 1.00 85.25 188 GLU A C 1
ATOM 1473 O O . GLU A 1 188 ? -2.730 -15.941 11.628 1.00 85.25 188 GLU A O 1
ATOM 1478 N N . VAL A 1 189 ? -2.154 -14.626 9.901 1.00 87.25 189 VAL A N 1
ATOM 1479 C CA . VAL A 1 189 ? -2.349 -13.358 10.605 1.00 87.25 189 VAL A CA 1
ATOM 1480 C C . VAL A 1 189 ? -3.272 -12.480 9.783 1.00 87.25 189 VAL A C 1
ATOM 1482 O O . VAL A 1 189 ? -3.113 -12.354 8.567 1.00 87.25 189 VAL A O 1
ATOM 1485 N N . THR A 1 190 ? -4.242 -11.862 10.453 1.00 92.50 190 THR A N 1
ATOM 1486 C CA . THR A 1 190 ? -5.177 -10.954 9.793 1.00 92.50 190 THR A CA 1
ATOM 1487 C C . THR A 1 190 ? -4.540 -9.574 9.705 1.00 92.50 190 THR A C 1
ATOM 1489 O O . THR A 1 190 ? -4.495 -8.828 10.685 1.00 92.50 190 THR A O 1
ATOM 1492 N N . VAL A 1 191 ? -4.031 -9.239 8.521 1.00 93.88 191 VAL A N 1
ATOM 1493 C CA . VAL A 1 191 ? -3.502 -7.907 8.220 1.00 93.88 191 VAL A CA 1
ATOM 1494 C C . VAL A 1 191 ? -4.636 -7.041 7.673 1.00 93.88 191 VAL A C 1
ATOM 1496 O O . VAL A 1 191 ? -5.277 -7.377 6.679 1.00 93.88 191 VAL A O 1
ATOM 1499 N N . LEU A 1 192 ? -4.926 -5.937 8.355 1.00 93.81 192 LEU A N 1
ATOM 1500 C CA . LEU A 1 192 ? -6.005 -5.013 8.034 1.00 93.81 192 LEU A CA 1
ATOM 1501 C C . LEU A 1 192 ? -5.440 -3.628 7.748 1.00 93.81 192 LEU A C 1
ATOM 1503 O O . LEU A 1 192 ? -4.579 -3.125 8.457 1.00 93.81 192 LEU A O 1
ATOM 1507 N N . GLN A 1 193 ? -5.980 -2.969 6.734 1.00 92.94 193 GLN A N 1
ATOM 1508 C CA . GLN A 1 193 ? -5.685 -1.563 6.465 1.00 92.94 193 GLN A CA 1
ATOM 1509 C C . GLN A 1 193 ? -6.630 -0.661 7.264 1.00 92.94 193 GLN A C 1
ATOM 1511 O O . GLN A 1 193 ? -7.816 -1.012 7.357 1.00 92.94 193 GLN A O 1
ATOM 1516 N N . PRO A 1 194 ? -6.172 0.504 7.763 1.00 92.00 194 PRO A N 1
ATOM 1517 C CA . PRO A 1 194 ? -6.967 1.440 8.557 1.00 92.00 194 PRO A CA 1
ATOM 1518 C C . PRO A 1 194 ? -7.945 2.251 7.693 1.00 92.00 194 PRO A C 1
ATOM 1520 O O . PRO A 1 194 ? -8.008 3.463 7.785 1.00 92.00 194 PRO A O 1
ATOM 1523 N N . GLN A 1 195 ? -8.695 1.586 6.823 1.00 89.44 195 GLN A N 1
ATOM 1524 C CA . GLN A 1 195 ? -9.743 2.178 5.997 1.00 89.44 195 GLN A CA 1
ATOM 1525 C C . GLN A 1 195 ? -11.115 1.831 6.570 1.00 89.44 195 GLN A C 1
ATOM 1527 O O . GLN A 1 195 ? -11.248 0.907 7.378 1.00 89.44 195 GLN A O 1
ATOM 1532 N N . ARG A 1 196 ? -12.145 2.517 6.080 1.00 86.75 196 ARG A N 1
ATOM 1533 C CA . ARG A 1 196 ? -13.527 2.284 6.490 1.00 86.75 196 ARG A CA 1
ATOM 1534 C C . ARG A 1 196 ? -13.954 0.814 6.386 1.00 86.75 196 ARG A C 1
ATOM 1536 O O . ARG A 1 196 ? -13.570 0.093 5.462 1.00 86.75 196 ARG A O 1
ATOM 1543 N N . GLY A 1 197 ? -14.787 0.384 7.331 1.00 89.19 197 GLY A N 1
ATOM 1544 C CA . GLY A 1 197 ? -15.173 -1.012 7.495 1.00 89.19 197 GLY A CA 1
ATOM 1545 C C . GLY A 1 197 ? -14.048 -1.820 8.132 1.00 89.19 197 GLY A C 1
ATOM 1546 O O . GLY A 1 197 ? -13.937 -3.027 7.891 1.00 89.19 197 GLY A O 1
ATOM 1547 N N . LEU A 1 198 ? -13.165 -1.158 8.885 1.00 92.81 198 LEU A N 1
ATOM 1548 C CA . LEU A 1 198 ? -12.129 -1.821 9.665 1.00 92.81 198 LEU A CA 1
ATOM 1549 C C . LEU A 1 198 ? -12.783 -2.741 10.698 1.00 92.81 198 LEU A C 1
ATOM 1551 O O . LEU A 1 198 ? -12.433 -3.917 10.754 1.00 92.81 198 LEU A O 1
ATOM 1555 N N . LEU A 1 199 ? -13.788 -2.251 11.431 1.00 92.38 199 LEU A N 1
ATOM 1556 C CA . LEU A 1 199 ? -14.424 -3.017 12.501 1.00 92.38 199 LEU A CA 1
ATOM 1557 C C . LEU A 1 199 ? -15.184 -4.223 11.963 1.00 92.38 199 LEU A C 1
ATOM 1559 O O . LEU A 1 199 ? -15.031 -5.322 12.484 1.00 92.38 199 LEU A O 1
ATOM 1563 N N . ARG A 1 200 ? -15.909 -4.068 10.849 1.00 91.62 200 ARG A N 1
ATOM 1564 C CA . ARG A 1 200 ? -16.587 -5.198 10.188 1.00 91.62 200 ARG A CA 1
ATOM 1565 C C . ARG A 1 200 ? -15.608 -6.312 9.790 1.00 91.62 200 ARG A C 1
ATOM 1567 O O . ARG A 1 200 ? -15.973 -7.482 9.796 1.00 91.62 200 ARG A O 1
ATOM 1574 N N . ARG A 1 201 ? -14.370 -5.965 9.423 1.00 90.06 201 ARG A N 1
ATOM 1575 C CA . ARG A 1 201 ? -13.315 -6.948 9.114 1.00 90.06 201 ARG A CA 1
ATOM 1576 C C . ARG A 1 201 ? -12.665 -7.534 10.370 1.00 90.06 201 ARG A C 1
ATOM 1578 O O . ARG A 1 201 ? -12.108 -8.623 10.303 1.00 90.06 201 ARG A O 1
ATOM 1585 N N . MET A 1 202 ? -12.751 -6.840 11.502 1.00 90.44 202 MET A N 1
ATOM 1586 C CA . MET A 1 202 ? -12.330 -7.356 12.805 1.00 90.44 202 MET A CA 1
ATOM 1587 C C . MET A 1 202 ? -13.361 -8.321 13.402 1.00 90.44 202 MET A C 1
ATOM 1589 O O . MET A 1 202 ? -12.967 -9.262 14.074 1.00 90.44 202 MET A O 1
ATOM 1593 N N . GLU A 1 203 ? -14.659 -8.153 13.131 1.00 84.88 203 GLU A N 1
ATOM 1594 C CA . GLU A 1 203 ? -15.725 -9.038 13.645 1.00 84.88 203 GLU A CA 1
ATOM 1595 C C . GLU A 1 203 ? -15.556 -10.511 13.237 1.00 84.88 203 GLU A C 1
ATOM 1597 O O . GLU A 1 203 ? -16.117 -11.402 13.871 1.00 84.88 203 GLU A O 1
ATOM 1602 N N . THR A 1 204 ? -14.779 -10.790 12.188 1.00 74.94 204 THR A N 1
ATOM 1603 C CA . THR A 1 204 ? -14.633 -12.136 11.634 1.00 74.94 204 THR A CA 1
ATOM 1604 C C . THR A 1 204 ? -13.551 -13.017 12.263 1.00 74.94 204 THR A C 1
ATOM 1606 O O . THR A 1 204 ? -13.422 -14.142 11.786 1.00 74.94 204 THR A O 1
ATOM 1609 N N . GLY A 1 205 ? -12.767 -12.604 13.275 1.00 59.66 205 GLY A N 1
ATOM 1610 C CA . GLY A 1 205 ? -11.590 -13.443 13.577 1.00 59.66 205 GLY A CA 1
ATOM 1611 C C . GLY A 1 205 ? -10.717 -13.330 14.829 1.00 59.66 205 GLY A C 1
ATOM 1612 O O . GLY A 1 205 ? -9.746 -14.082 14.846 1.00 59.66 205 GLY A O 1
ATOM 1613 N N . PRO A 1 206 ? -10.944 -12.497 15.856 1.00 69.50 206 PRO A N 1
ATOM 1614 C CA . PRO A 1 206 ? -10.053 -12.534 17.007 1.00 69.50 206 PRO A CA 1
ATOM 1615 C C . PRO A 1 206 ? -10.517 -13.533 18.063 1.00 69.50 206 PRO A C 1
ATOM 1617 O O . PRO A 1 206 ? -11.647 -13.473 18.553 1.00 69.50 206 PRO A O 1
ATOM 1620 N N . ASP A 1 207 ? -9.605 -14.422 18.447 1.00 82.19 207 ASP A N 1
ATOM 1621 C CA . ASP A 1 207 ? -9.770 -15.254 19.632 1.00 82.19 207 ASP A CA 1
ATOM 1622 C C . ASP A 1 207 ? -9.907 -14.372 20.892 1.00 82.19 207 ASP A C 1
ATOM 1624 O O . ASP A 1 207 ? -9.340 -13.273 20.954 1.00 82.19 207 ASP A O 1
ATOM 1628 N N . PRO A 1 208 ? -10.635 -14.823 21.930 1.00 79.25 208 PRO A N 1
ATOM 1629 C CA . PRO A 1 208 ? -10.693 -14.118 23.205 1.00 79.25 208 PRO A CA 1
ATOM 1630 C C . PRO A 1 208 ? -9.279 -13.904 23.764 1.00 79.25 208 PRO A C 1
ATOM 1632 O O . PRO A 1 208 ? -8.568 -14.866 24.046 1.00 79.25 208 PRO A O 1
ATOM 1635 N N . GLY A 1 209 ? -8.871 -12.643 23.929 1.00 82.81 209 GLY A N 1
ATOM 1636 C CA . GLY A 1 209 ? -7.522 -12.273 24.381 1.00 82.81 209 GLY A CA 1
ATOM 1637 C C . GLY A 1 209 ? -6.554 -11.863 23.267 1.00 82.81 209 GLY A C 1
ATOM 1638 O O . GLY A 1 209 ? -5.444 -11.431 23.570 1.00 82.81 209 GLY A O 1
ATOM 1639 N N . ALA A 1 210 ? -6.968 -11.926 22.001 1.00 89.12 210 ALA A N 1
ATOM 1640 C CA . ALA A 1 210 ? -6.197 -11.366 20.902 1.00 89.12 210 ALA A CA 1
ATOM 1641 C C . ALA A 1 210 ? -6.018 -9.843 21.058 1.00 89.12 210 ALA A C 1
ATOM 1643 O O . ALA A 1 210 ? -6.950 -9.105 21.389 1.00 89.12 210 ALA A O 1
ATOM 1644 N N . GLY A 1 211 ? -4.802 -9.369 20.789 1.00 93.00 211 GLY A N 1
ATOM 1645 C CA . GLY A 1 211 ? -4.449 -7.949 20.784 1.00 93.00 211 GLY A CA 1
ATOM 1646 C C . GLY A 1 211 ? -4.433 -7.339 19.380 1.00 93.00 211 GLY A C 1
ATOM 1647 O O . GLY A 1 211 ? -4.436 -8.048 18.371 1.00 93.00 211 GLY A O 1
ATOM 1648 N N . ALA A 1 212 ? -4.350 -6.010 19.326 1.00 95.50 212 ALA A N 1
ATOM 1649 C CA . ALA A 1 212 ? -4.105 -5.265 18.096 1.00 95.50 212 ALA A CA 1
ATOM 1650 C C . ALA A 1 212 ? -2.649 -4.787 18.044 1.00 95.50 212 ALA A C 1
ATOM 1652 O O . ALA A 1 212 ? -2.107 -4.326 19.049 1.00 95.50 212 ALA A O 1
ATOM 1653 N N . TRP A 1 213 ? -2.050 -4.856 16.860 1.00 97.44 213 TRP A N 1
ATOM 1654 C CA . TRP A 1 213 ? -0.709 -4.354 16.568 1.00 97.44 213 TRP A CA 1
ATOM 1655 C C . TRP A 1 213 ? -0.767 -3.342 15.431 1.00 97.44 213 TRP A C 1
ATOM 1657 O O . TRP A 1 213 ? -1.616 -3.448 14.551 1.00 97.44 213 TRP A O 1
ATOM 1667 N N . GLY A 1 214 ? 0.130 -2.362 15.432 1.00 96.69 214 GLY A N 1
ATOM 1668 C CA . GLY A 1 214 ? 0.282 -1.396 14.347 1.00 96.69 214 GLY A CA 1
ATOM 1669 C C . GLY A 1 214 ? 1.575 -1.631 13.589 1.00 96.69 214 GLY A C 1
ATOM 1670 O O . GLY A 1 214 ? 2.614 -1.875 14.195 1.00 96.69 214 GLY A O 1
ATOM 1671 N N . VAL A 1 215 ? 1.544 -1.517 12.267 1.00 96.38 215 VAL A N 1
ATOM 1672 C CA . VAL A 1 215 ? 2.759 -1.490 11.449 1.00 96.38 215 VAL A CA 1
ATOM 1673 C C . VAL A 1 215 ? 2.683 -0.303 10.509 1.00 96.38 215 VAL A C 1
ATOM 1675 O O . VAL A 1 215 ? 1.748 -0.190 9.723 1.00 96.38 215 VAL A O 1
ATOM 1678 N N . LEU A 1 216 ? 3.683 0.570 10.572 1.00 94.38 216 LEU A N 1
ATOM 1679 C CA . LEU A 1 216 ? 3.794 1.741 9.715 1.00 94.38 216 LEU A CA 1
ATOM 1680 C C . LEU A 1 216 ? 5.034 1.633 8.833 1.00 94.38 216 LEU A C 1
ATOM 1682 O O . LEU A 1 216 ? 6.156 1.589 9.336 1.00 94.38 216 LEU A O 1
ATOM 1686 N N . TRP A 1 217 ? 4.854 1.688 7.515 1.00 92.56 217 TRP A N 1
ATOM 1687 C CA . TRP A 1 217 ? 5.967 1.898 6.590 1.00 92.56 217 TRP A CA 1
ATOM 1688 C C . TRP A 1 217 ? 6.292 3.386 6.438 1.00 92.56 217 TRP A C 1
ATOM 1690 O O . TRP A 1 217 ? 5.404 4.221 6.242 1.00 92.56 217 TRP A O 1
ATOM 1700 N N . HIS A 1 218 ? 7.580 3.728 6.478 1.00 89.94 218 HIS A N 1
ATOM 1701 C CA . HIS A 1 218 ? 8.039 5.109 6.438 1.00 89.94 218 HIS A CA 1
ATOM 1702 C C . HIS A 1 218 ? 9.384 5.309 5.721 1.00 89.94 218 HIS A C 1
ATOM 1704 O O . HIS A 1 218 ? 10.316 4.530 5.830 1.00 89.94 218 HIS A O 1
ATOM 1710 N N . THR A 1 219 ? 9.538 6.423 4.999 1.00 85.75 219 THR A N 1
ATOM 1711 C CA . THR A 1 219 ? 10.793 6.815 4.330 1.00 85.75 219 THR A CA 1
ATOM 1712 C C . THR A 1 219 ? 11.723 7.679 5.181 1.00 85.75 219 THR A C 1
ATOM 1714 O O . THR A 1 219 ? 12.881 7.866 4.810 1.00 85.75 219 THR A O 1
ATOM 1717 N N . ARG A 1 220 ? 11.223 8.241 6.288 1.00 83.88 220 ARG A N 1
ATOM 1718 C CA . ARG A 1 220 ? 11.967 9.162 7.162 1.00 83.88 220 ARG A CA 1
ATOM 1719 C C . ARG A 1 220 ? 12.346 8.459 8.447 1.00 83.88 220 ARG A C 1
ATOM 1721 O O . ARG A 1 220 ? 11.584 7.617 8.891 1.00 83.88 220 ARG A O 1
ATOM 1728 N N . ASP A 1 221 ? 13.471 8.823 9.035 1.00 84.44 221 ASP A N 1
ATOM 1729 C CA . ASP A 1 221 ? 13.823 8.339 10.363 1.00 84.44 221 ASP A CA 1
ATOM 1730 C C . ASP A 1 221 ? 12.799 8.838 11.400 1.00 84.44 221 ASP A C 1
ATOM 1732 O O . ASP A 1 221 ? 12.440 10.019 11.395 1.00 84.44 221 ASP A O 1
ATOM 1736 N N . LEU A 1 222 ? 12.292 7.922 12.227 1.00 86.75 222 LEU A N 1
ATOM 1737 C CA . LEU A 1 222 ? 11.319 8.184 13.288 1.00 86.75 222 LEU A CA 1
ATOM 1738 C C . LEU A 1 222 ? 11.958 8.096 14.687 1.00 86.75 222 LEU A C 1
ATOM 1740 O O . LEU A 1 222 ? 11.230 8.138 15.677 1.00 86.75 222 LEU A O 1
ATOM 1744 N N . ALA A 1 223 ? 13.292 8.012 14.801 1.00 80.88 223 ALA A N 1
ATOM 1745 C CA . ALA A 1 223 ? 14.026 7.817 16.063 1.00 80.88 223 ALA A CA 1
ATOM 1746 C C . ALA A 1 223 ? 13.635 8.767 17.209 1.00 80.88 223 ALA A C 1
ATOM 1748 O O . ALA A 1 223 ? 13.741 8.409 18.378 1.00 80.88 223 ALA A O 1
ATOM 1749 N N . SER A 1 224 ? 13.118 9.959 16.903 1.00 79.38 224 SER A N 1
ATOM 1750 C CA . SER A 1 224 ? 12.656 10.924 17.906 1.00 79.38 224 SER A CA 1
ATOM 1751 C C . SER A 1 224 ? 11.361 10.532 18.635 1.00 79.38 224 SER A C 1
ATOM 1753 O O . SER A 1 224 ? 10.953 11.242 19.547 1.00 79.38 224 SER A O 1
ATOM 1755 N N . LEU A 1 225 ? 10.686 9.453 18.230 1.00 79.38 225 LEU A N 1
ATOM 1756 C CA . LEU A 1 225 ? 9.359 9.061 18.727 1.00 79.38 225 LEU A CA 1
ATOM 1757 C C . LEU A 1 225 ? 9.394 7.902 19.739 1.00 79.38 225 LEU A C 1
ATOM 1759 O O . LEU A 1 225 ? 8.372 7.269 19.971 1.00 79.38 225 LEU A O 1
ATOM 1763 N N . GLN A 1 226 ? 10.542 7.620 20.365 1.00 73.44 226 GLN A N 1
ATOM 1764 C CA . GLN A 1 226 ? 10.714 6.474 21.278 1.00 73.44 226 GLN A CA 1
ATOM 1765 C C . GLN A 1 226 ? 9.881 6.523 22.578 1.00 73.44 226 GLN A C 1
ATOM 1767 O O . GLN A 1 226 ? 9.909 5.565 23.342 1.00 73.44 226 GLN A O 1
ATOM 1772 N N . GLN A 1 227 ? 9.133 7.595 22.857 1.00 74.88 227 GLN A N 1
ATOM 1773 C CA . GLN A 1 227 ? 8.310 7.710 24.067 1.00 74.88 227 GLN A CA 1
ATOM 1774 C C . GLN A 1 227 ? 6.925 8.285 23.743 1.00 74.88 227 GLN A C 1
ATOM 1776 O O . GLN A 1 227 ? 6.706 9.488 23.862 1.00 74.88 227 GLN A O 1
ATOM 1781 N N . VAL A 1 228 ? 5.986 7.429 23.322 1.00 83.38 228 VAL A N 1
ATOM 1782 C CA . VAL A 1 228 ? 4.576 7.825 23.093 1.00 83.38 228 VAL A CA 1
ATOM 1783 C C . VAL A 1 228 ? 3.668 7.484 24.289 1.00 83.38 228 VAL A C 1
ATOM 1785 O O . VAL A 1 228 ? 2.550 7.978 24.379 1.00 83.38 228 VAL A O 1
ATOM 1788 N N . GLY A 1 229 ? 4.158 6.734 25.278 1.00 87.31 229 GLY A N 1
ATOM 1789 C CA . GLY A 1 229 ? 3.448 6.470 26.531 1.00 87.31 229 GLY A CA 1
ATOM 1790 C C . GLY A 1 229 ? 4.013 5.252 27.266 1.00 87.31 229 GLY A C 1
ATOM 1791 O O . GLY A 1 229 ? 4.827 4.534 26.691 1.00 87.31 229 GLY A O 1
ATOM 1792 N N . PRO A 1 230 ? 3.607 5.013 28.526 1.00 88.38 230 PRO A N 1
ATOM 1793 C CA . PRO A 1 230 ? 4.081 3.870 29.310 1.00 88.38 230 PRO A CA 1
ATOM 1794 C C . PRO A 1 230 ? 3.504 2.521 28.849 1.00 88.38 230 PRO A C 1
ATOM 1796 O O . PRO A 1 230 ? 4.098 1.495 29.153 1.00 88.38 230 PRO A O 1
ATOM 1799 N N . ASP A 1 231 ? 2.383 2.519 28.118 1.00 93.69 231 ASP A N 1
ATOM 1800 C CA . ASP A 1 231 ? 1.656 1.303 27.709 1.00 93.69 231 ASP A CA 1
ATOM 1801 C C . ASP A 1 231 ? 1.848 0.930 26.231 1.00 93.69 231 ASP A C 1
ATOM 1803 O O . ASP A 1 231 ? 1.211 0.002 25.728 1.00 93.69 231 ASP A O 1
ATOM 1807 N N . ILE A 1 232 ? 2.701 1.664 25.514 1.00 94.31 232 ILE A N 1
ATOM 1808 C CA . ILE A 1 232 ? 2.914 1.496 24.077 1.00 94.31 232 ILE A CA 1
ATOM 1809 C C . ILE A 1 232 ? 4.380 1.154 23.839 1.00 94.31 232 ILE A C 1
ATOM 1811 O O . ILE A 1 232 ? 5.275 1.918 24.199 1.00 94.31 232 ILE A O 1
ATOM 1815 N N . GLU A 1 233 ? 4.615 0.036 23.167 1.00 94.81 233 GLU A N 1
ATOM 1816 C CA . GLU A 1 233 ? 5.927 -0.340 22.663 1.00 94.81 233 GLU A CA 1
ATOM 1817 C C . GLU A 1 233 ? 6.063 0.127 21.212 1.00 94.81 233 GLU A C 1
ATOM 1819 O O . GLU A 1 233 ? 5.207 -0.155 20.374 1.00 94.81 233 GLU A O 1
ATOM 1824 N N . ILE A 1 234 ? 7.134 0.859 20.906 1.00 94.75 234 ILE A N 1
ATOM 1825 C CA . ILE A 1 234 ? 7.453 1.283 19.539 1.00 94.75 234 ILE A CA 1
ATOM 1826 C C . ILE A 1 234 ? 8.819 0.720 19.182 1.00 94.75 234 ILE A C 1
ATOM 1828 O O . ILE A 1 234 ? 9.843 1.202 19.670 1.00 94.75 234 ILE A O 1
ATOM 1832 N N . LEU A 1 235 ? 8.832 -0.266 18.288 1.00 94.38 235 LEU A N 1
ATOM 1833 C CA . LEU A 1 235 ? 10.055 -0.853 17.765 1.00 94.38 235 LEU A CA 1
ATOM 1834 C C . LEU A 1 235 ? 10.315 -0.353 16.347 1.00 94.38 235 LEU A C 1
ATOM 1836 O O . LEU A 1 235 ? 9.457 -0.424 15.466 1.00 94.38 235 LEU A O 1
ATOM 1840 N N . GLN A 1 236 ? 11.518 0.168 16.125 1.00 93.00 236 GLN A N 1
ATOM 1841 C CA . GLN A 1 236 ? 11.899 0.766 14.852 1.00 93.00 236 GLN A CA 1
ATOM 1842 C C . GLN A 1 236 ? 12.868 -0.127 14.093 1.00 93.00 236 GLN A C 1
ATOM 1844 O O . GLN A 1 236 ? 13.940 -0.475 14.581 1.00 93.00 236 GLN A O 1
ATOM 1849 N N . PHE A 1 237 ? 12.499 -0.416 12.855 1.00 91.81 237 PHE A N 1
ATOM 1850 C CA . PHE A 1 237 ? 13.309 -1.086 11.853 1.00 91.81 237 PHE A CA 1
ATOM 1851 C C . PHE A 1 237 ? 13.621 -0.106 10.715 1.00 91.81 237 PHE A C 1
ATOM 1853 O O . PHE A 1 237 ? 12.940 0.915 10.550 1.00 91.81 237 PHE A O 1
ATOM 1860 N N . PRO A 1 238 ? 14.623 -0.392 9.867 1.00 89.12 238 PRO A N 1
ATOM 1861 C CA . PRO A 1 238 ? 14.851 0.367 8.645 1.00 89.12 238 PRO A CA 1
ATOM 1862 C C . PRO A 1 238 ? 13.578 0.488 7.786 1.00 89.12 238 PRO A C 1
ATOM 1864 O O . PRO A 1 238 ? 13.223 -0.429 7.047 1.00 89.12 238 PRO A O 1
ATOM 1867 N N . ARG A 1 239 ? 12.939 1.668 7.846 1.00 89.19 239 ARG A N 1
ATOM 1868 C CA . ARG A 1 239 ? 11.706 2.056 7.127 1.00 89.19 239 ARG A CA 1
ATOM 1869 C C . ARG A 1 239 ? 10.403 1.396 7.583 1.00 89.19 239 ARG A C 1
ATOM 1871 O O . ARG A 1 239 ? 9.384 1.575 6.916 1.00 89.19 239 ARG A O 1
ATOM 1878 N N . VAL A 1 240 ? 10.409 0.657 8.685 1.00 92.44 240 VAL A N 1
ATOM 1879 C CA . VAL A 1 240 ? 9.207 0.023 9.236 1.00 92.44 240 VAL A CA 1
ATOM 1880 C C . VAL A 1 240 ? 9.185 0.277 10.733 1.00 92.44 240 VAL A C 1
ATOM 1882 O O . VAL A 1 240 ? 10.174 0.048 11.415 1.00 92.44 240 VAL A O 1
ATOM 1885 N N . THR A 1 241 ? 8.061 0.743 11.256 1.00 94.62 241 THR A N 1
ATOM 1886 C CA . THR A 1 241 ? 7.841 0.882 12.694 1.00 94.62 241 THR A CA 1
ATOM 1887 C C . THR A 1 241 ? 6.734 -0.073 13.104 1.00 94.62 241 THR A C 1
ATOM 1889 O O . THR A 1 241 ? 5.663 -0.065 12.500 1.00 94.62 241 THR A O 1
ATOM 1892 N N . VAL A 1 242 ? 7.001 -0.886 14.118 1.00 96.12 242 VAL A N 1
ATOM 1893 C CA . VAL A 1 242 ? 6.025 -1.770 14.752 1.00 96.12 242 VAL A CA 1
ATOM 1894 C C . VAL A 1 242 ? 5.567 -1.122 16.053 1.00 96.12 242 VAL A C 1
ATOM 1896 O O . VAL A 1 242 ? 6.376 -0.585 16.808 1.00 96.12 242 VAL A O 1
ATOM 1899 N N . ILE A 1 243 ? 4.262 -1.146 16.287 1.00 96.50 243 ILE A N 1
ATOM 1900 C CA . ILE A 1 243 ? 3.595 -0.576 17.451 1.00 96.50 243 ILE A CA 1
ATOM 1901 C C . ILE A 1 243 ? 2.862 -1.710 18.161 1.00 96.50 243 ILE A C 1
ATOM 1903 O O . ILE A 1 243 ? 1.946 -2.305 17.591 1.00 96.50 243 ILE A O 1
ATOM 1907 N N . GLY A 1 244 ? 3.262 -1.991 19.394 1.00 95.62 244 GLY A N 1
ATOM 1908 C CA . GLY A 1 244 ? 2.621 -2.952 20.285 1.00 95.62 244 GLY A CA 1
ATOM 1909 C C . GLY A 1 244 ? 1.942 -2.260 21.462 1.00 95.62 244 GLY A C 1
ATOM 1910 O O . GLY A 1 244 ? 2.351 -1.178 21.886 1.00 95.62 244 GLY A O 1
ATOM 1911 N N . LEU A 1 245 ? 0.899 -2.888 22.000 1.00 95.19 245 LEU A N 1
ATOM 1912 C CA . LEU A 1 245 ? 0.322 -2.515 23.291 1.00 95.19 245 LEU A CA 1
ATOM 1913 C C . LEU A 1 245 ? 0.901 -3.442 24.359 1.00 95.19 245 LEU A C 1
ATOM 1915 O O . LEU A 1 245 ? 0.743 -4.656 24.256 1.00 95.19 245 LEU A O 1
ATOM 1919 N N . LEU A 1 246 ? 1.536 -2.877 25.387 1.00 93.56 246 LEU A N 1
ATOM 1920 C CA . LEU A 1 246 ? 2.122 -3.661 26.480 1.00 93.56 246 LEU A CA 1
ATOM 1921 C C . LEU A 1 246 ? 1.039 -4.316 27.351 1.00 93.56 246 LEU A C 1
ATOM 1923 O O . LEU A 1 246 ? 1.215 -5.434 27.826 1.00 93.56 246 LEU A O 1
ATOM 1927 N N . ASN A 1 247 ? -0.093 -3.627 27.524 1.00 93.06 247 ASN A N 1
ATOM 1928 C CA . ASN A 1 247 ? -1.220 -4.057 28.351 1.00 93.06 247 ASN A CA 1
ATOM 1929 C C . ASN A 1 247 ? -2.540 -3.930 27.559 1.00 93.06 247 ASN A C 1
ATOM 1931 O O . ASN A 1 247 ? -3.246 -2.930 27.714 1.00 93.06 247 ASN A O 1
ATOM 1935 N N . PRO A 1 248 ? -2.887 -4.888 26.676 1.00 92.94 248 PRO A N 1
ATOM 1936 C CA . PRO A 1 248 ? -4.144 -4.833 25.933 1.00 92.94 248 PRO A CA 1
ATOM 1937 C C . PRO A 1 248 ? -5.346 -4.904 26.887 1.00 92.94 248 PRO A C 1
ATOM 1939 O O . PRO A 1 248 ? -5.360 -5.692 27.830 1.00 92.94 248 PRO A O 1
ATOM 1942 N N . SER A 1 249 ? -6.392 -4.118 26.619 1.00 91.44 249 SER A N 1
ATOM 1943 C CA . SER A 1 249 ? -7.574 -3.977 27.489 1.00 91.44 249 SER A CA 1
ATOM 1944 C C . SER A 1 249 ? -8.487 -5.214 27.523 1.00 91.44 249 SER A C 1
ATOM 1946 O O . SER A 1 249 ? -9.455 -5.251 28.279 1.00 91.44 249 SER A O 1
ATOM 1948 N N . GLY A 1 250 ? -8.221 -6.205 26.667 1.00 90.38 250 GLY A N 1
ATOM 1949 C CA . GLY A 1 250 ? -9.128 -7.316 26.362 1.00 90.38 250 GLY A CA 1
ATOM 1950 C C . GLY A 1 250 ? -10.273 -6.950 25.407 1.00 90.38 250 GLY A C 1
ATOM 1951 O O . GLY A 1 250 ? -10.870 -7.849 24.821 1.00 90.38 250 GLY A O 1
ATOM 1952 N N . ASP A 1 251 ? -10.545 -5.658 25.193 1.00 92.56 251 ASP A N 1
ATOM 1953 C CA . ASP A 1 251 ? -11.478 -5.173 24.176 1.00 92.56 251 ASP A CA 1
ATOM 1954 C C . ASP A 1 251 ? -10.714 -4.848 22.888 1.00 92.56 251 ASP A C 1
ATOM 1956 O O . ASP A 1 251 ? -9.913 -3.912 22.817 1.00 92.56 251 ASP A O 1
ATOM 1960 N N . MET A 1 252 ? -10.975 -5.637 21.848 1.00 93.75 252 MET A N 1
ATOM 1961 C CA . MET A 1 252 ? -10.313 -5.495 20.559 1.00 93.75 252 MET A CA 1
ATOM 1962 C C . MET A 1 252 ? -10.584 -4.132 19.896 1.00 93.75 252 MET A C 1
ATOM 1964 O O . MET A 1 252 ? -9.696 -3.599 19.229 1.00 93.75 252 MET A O 1
ATOM 1968 N N . VAL A 1 253 ? -11.765 -3.535 20.096 1.00 94.62 253 VAL A N 1
ATOM 1969 C CA . VAL A 1 253 ? -12.100 -2.216 19.531 1.00 94.62 253 VAL A CA 1
ATOM 1970 C C . VAL A 1 253 ? -11.272 -1.124 20.208 1.00 94.62 253 VAL A C 1
ATOM 1972 O O . VAL A 1 253 ? -10.692 -0.280 19.523 1.00 94.62 253 VAL A O 1
ATOM 1975 N N . GLU A 1 254 ? -11.133 -1.171 21.536 1.00 95.12 254 GLU A N 1
ATOM 1976 C CA . GLU A 1 254 ? -10.319 -0.197 22.277 1.00 95.12 254 GLU A CA 1
ATOM 1977 C C . GLU A 1 254 ? -8.813 -0.383 22.018 1.00 95.12 254 GLU A C 1
ATOM 1979 O O . GLU A 1 254 ? -8.069 0.599 21.900 1.00 95.12 254 GLU A O 1
ATOM 1984 N N . ASN A 1 255 ? -8.355 -1.629 21.857 1.00 95.44 255 ASN A N 1
ATOM 1985 C CA . ASN A 1 255 ? -6.983 -1.929 21.445 1.00 95.44 255 ASN A CA 1
ATOM 1986 C C . ASN A 1 255 ? -6.691 -1.358 20.050 1.00 95.44 255 ASN A C 1
ATOM 1988 O O . ASN A 1 255 ? -5.696 -0.656 19.863 1.00 95.44 255 ASN A O 1
ATOM 1992 N N . ALA A 1 256 ? -7.577 -1.598 19.078 1.00 96.06 256 ALA A N 1
ATOM 1993 C CA . ALA A 1 256 ? -7.450 -1.040 17.735 1.00 96.06 256 ALA A CA 1
ATOM 1994 C C . ALA A 1 256 ? -7.453 0.495 17.760 1.00 96.06 256 ALA A C 1
ATOM 1996 O O . ALA A 1 256 ? -6.589 1.114 17.140 1.00 96.06 256 ALA A O 1
ATOM 1997 N N . GLY A 1 257 ? -8.349 1.114 18.535 1.00 96.81 257 GLY A N 1
ATOM 1998 C CA . GLY A 1 257 ? -8.374 2.564 18.734 1.00 96.81 257 GLY A CA 1
ATOM 1999 C C . GLY A 1 257 ? -7.059 3.104 19.310 1.00 96.81 257 GLY A C 1
ATOM 2000 O O . GLY A 1 257 ? -6.536 4.111 18.835 1.00 96.81 257 GLY A O 1
ATOM 2001 N N . SER A 1 258 ? -6.464 2.409 20.282 1.00 96.44 258 SER A N 1
ATOM 2002 C CA . SER A 1 258 ? -5.161 2.778 20.856 1.00 96.44 258 SER A CA 1
ATOM 2003 C C . SER A 1 258 ? -4.023 2.676 19.840 1.00 96.44 258 SER A C 1
ATOM 2005 O O . SER A 1 258 ? -3.225 3.607 19.721 1.00 96.44 258 SER A O 1
ATOM 2007 N N . VAL A 1 259 ? -3.980 1.602 19.049 1.00 96.94 259 VAL A N 1
ATOM 2008 C CA . VAL A 1 259 ? -3.001 1.439 17.965 1.00 96.94 259 VAL A CA 1
ATOM 2009 C C . VAL A 1 259 ? -3.155 2.529 16.904 1.00 96.94 259 VAL A C 1
ATOM 2011 O O . VAL A 1 259 ? -2.165 3.148 16.516 1.00 96.94 259 VAL A O 1
ATOM 2014 N N . LEU A 1 260 ? -4.382 2.809 16.458 1.00 96.81 260 LEU A N 1
ATOM 2015 C CA . LEU A 1 260 ? -4.669 3.829 15.449 1.00 96.81 260 LEU A CA 1
ATOM 2016 C C . LEU A 1 260 ? -4.281 5.238 15.917 1.00 96.81 260 LEU A C 1
ATOM 2018 O O . LEU A 1 260 ? -3.699 5.998 15.143 1.00 96.81 260 LEU A O 1
ATOM 2022 N N . ARG A 1 261 ? -4.533 5.580 17.190 1.00 96.31 261 ARG A N 1
ATOM 2023 C CA . ARG A 1 261 ? -4.073 6.845 17.789 1.00 96.31 261 ARG A CA 1
ATOM 2024 C C . ARG A 1 261 ? -2.552 6.962 17.729 1.00 96.31 261 ARG A C 1
ATOM 2026 O O . ARG A 1 261 ? -2.030 8.011 17.355 1.00 96.31 261 ARG A O 1
ATOM 2033 N N . THR A 1 262 ? -1.835 5.889 18.056 1.00 95.38 262 THR A N 1
ATOM 2034 C CA . THR A 1 262 ? -0.368 5.865 17.982 1.00 95.38 262 THR A CA 1
ATOM 2035 C C . THR A 1 262 ? 0.120 5.995 16.548 1.00 95.38 262 THR A C 1
ATOM 2037 O O . THR A 1 262 ? 0.983 6.830 16.284 1.00 95.38 262 THR A O 1
ATOM 2040 N N . LEU A 1 263 ? -0.471 5.250 15.607 1.00 94.88 263 LEU A N 1
ATOM 2041 C CA . LEU A 1 263 ? -0.184 5.378 14.176 1.00 94.88 263 LEU A CA 1
ATOM 2042 C C . LEU A 1 263 ? -0.354 6.829 13.712 1.00 94.88 263 LEU A C 1
ATOM 2044 O O . LEU A 1 263 ? 0.535 7.372 13.062 1.00 94.88 263 LEU A O 1
ATOM 2048 N N . LEU A 1 264 ? -1.438 7.494 14.116 1.00 94.12 264 LEU A N 1
ATOM 2049 C CA . LEU A 1 264 ? -1.707 8.893 13.786 1.00 94.12 264 LEU A CA 1
ATOM 2050 C C . LEU A 1 264 ? -0.635 9.853 14.331 1.00 94.12 264 LEU A C 1
ATOM 2052 O O . LEU A 1 264 ? -0.240 10.795 13.633 1.00 94.12 264 LEU A O 1
ATOM 2056 N N . MET A 1 265 ? -0.146 9.610 15.552 1.00 93.00 265 MET A N 1
ATOM 2057 C CA . MET A 1 265 ? 0.931 10.392 16.170 1.00 93.00 265 MET A CA 1
ATOM 2058 C C . MET A 1 265 ? 2.258 10.222 15.429 1.00 93.00 265 MET A C 1
ATOM 2060 O O . MET A 1 265 ? 2.958 11.210 15.194 1.00 93.00 265 MET A O 1
ATOM 2064 N N . VAL A 1 266 ? 2.591 8.991 15.029 1.00 92.06 266 VAL A N 1
ATOM 2065 C CA . VAL A 1 266 ? 3.868 8.696 14.370 1.00 92.06 266 VAL A CA 1
ATOM 2066 C C . VAL A 1 266 ? 3.855 8.955 12.860 1.00 92.06 266 VAL A C 1
ATOM 2068 O O . VAL A 1 266 ? 4.920 9.110 12.266 1.00 92.06 266 VAL A O 1
ATOM 2071 N N . GLN A 1 267 ? 2.676 9.057 12.237 1.00 90.31 267 GLN A N 1
ATOM 2072 C CA . GLN A 1 267 ? 2.490 9.280 10.801 1.00 90.31 267 GLN A CA 1
ATOM 2073 C C . GLN A 1 267 ? 3.043 10.658 10.377 1.00 90.31 267 GLN A C 1
ATOM 2075 O O . GLN A 1 267 ? 2.443 11.699 10.695 1.00 90.31 267 GLN A O 1
ATOM 2080 N N . PRO A 1 268 ? 4.163 10.720 9.621 1.00 84.25 268 PRO A N 1
ATOM 2081 C CA . PRO A 1 268 ? 4.842 11.986 9.350 1.00 84.25 268 PRO A CA 1
ATOM 2082 C C . PRO A 1 268 ? 4.171 12.837 8.266 1.00 84.25 268 PRO A C 1
ATOM 2084 O O . PRO A 1 268 ? 4.515 14.013 8.126 1.00 84.25 268 PRO A O 1
ATOM 2087 N N . ARG A 1 269 ? 3.255 12.279 7.463 1.00 84.38 269 ARG A N 1
ATOM 2088 C CA . ARG A 1 269 ? 2.540 13.035 6.424 1.00 84.38 269 ARG A CA 1
ATOM 2089 C C . ARG A 1 269 ? 1.090 13.249 6.810 1.00 84.38 269 ARG A C 1
ATOM 2091 O O . ARG A 1 269 ? 0.385 12.304 7.132 1.00 84.38 269 ARG A O 1
ATOM 2098 N N . ARG A 1 270 ? 0.629 14.494 6.680 1.00 82.56 270 ARG A N 1
ATOM 2099 C CA . ARG A 1 270 ? -0.761 14.875 6.955 1.00 82.56 270 ARG A CA 1
ATOM 2100 C C . ARG A 1 270 ? -1.762 14.123 6.076 1.00 82.56 270 ARG A C 1
ATOM 2102 O O . ARG A 1 270 ? -2.798 13.727 6.576 1.00 82.56 270 ARG A O 1
ATOM 2109 N N . GLU A 1 271 ? -1.441 13.908 4.802 1.00 77.94 271 GLU A N 1
ATOM 2110 C CA . GLU A 1 271 ? -2.330 13.224 3.850 1.00 77.94 271 GLU A CA 1
ATOM 2111 C C . GLU A 1 271 ? -2.658 11.789 4.288 1.00 77.94 271 GLU A C 1
ATOM 2113 O O . GLU A 1 271 ? -3.822 11.406 4.283 1.00 77.94 271 GLU A O 1
ATOM 2118 N N . GLY A 1 272 ? -1.657 11.019 4.739 1.00 78.50 272 GLY A N 1
ATOM 2119 C CA . GLY A 1 272 ? -1.843 9.637 5.209 1.00 78.50 272 GLY A CA 1
ATOM 2120 C C . GLY A 1 272 ? -2.682 9.515 6.485 1.00 78.50 272 GLY A C 1
ATOM 2121 O O . GLY A 1 272 ? -3.016 8.417 6.902 1.00 78.50 272 GLY A O 1
ATOM 2122 N N . ARG A 1 273 ? -3.054 10.638 7.111 1.00 89.06 273 ARG A N 1
ATOM 2123 C CA . ARG A 1 273 ? -3.893 10.649 8.313 1.00 89.06 273 ARG A CA 1
ATOM 2124 C C . ARG A 1 273 ? -5.381 10.519 8.015 1.00 89.06 273 ARG A C 1
ATOM 2126 O O . ARG A 1 273 ? -6.138 10.267 8.939 1.00 89.06 273 ARG A O 1
ATOM 2133 N N . PHE A 1 274 ? -5.813 10.704 6.765 1.00 90.44 274 PHE A N 1
ATOM 2134 C CA . PHE A 1 274 ? -7.236 10.664 6.417 1.00 90.44 274 PHE A CA 1
ATOM 2135 C C . PHE A 1 274 ? -7.890 9.322 6.776 1.00 90.44 274 PHE A C 1
ATOM 2137 O O . PHE A 1 274 ? -8.887 9.308 7.495 1.00 90.44 274 PHE A O 1
ATOM 2144 N N . ASP A 1 275 ? -7.304 8.213 6.319 1.00 89.44 275 ASP A N 1
ATOM 2145 C CA . ASP A 1 275 ? -7.834 6.870 6.574 1.00 89.44 275 ASP A CA 1
ATOM 2146 C C . ASP A 1 275 ? -7.772 6.537 8.072 1.00 89.44 275 ASP A C 1
ATOM 2148 O O . ASP A 1 275 ? -8.763 6.098 8.649 1.00 89.44 275 ASP A O 1
ATOM 2152 N N . LEU A 1 276 ? -6.667 6.888 8.742 1.00 93.50 276 LEU A N 1
ATOM 2153 C CA . LEU A 1 276 ? -6.526 6.743 10.194 1.00 93.50 276 LEU A CA 1
ATOM 2154 C C . LEU A 1 276 ? -7.622 7.490 10.973 1.00 93.50 276 LEU A C 1
ATOM 2156 O O . LEU A 1 276 ? -8.183 6.922 11.906 1.00 93.50 276 LEU A O 1
ATOM 2160 N N . HIS A 1 277 ? -7.958 8.727 10.591 1.00 95.00 277 HIS A N 1
ATOM 2161 C CA . HIS A 1 277 ? -9.052 9.484 11.210 1.00 95.00 277 HIS A CA 1
ATOM 2162 C C . HIS A 1 277 ? -10.419 8.825 10.961 1.00 95.00 277 HIS A C 1
ATOM 2164 O O . HIS A 1 277 ? -11.236 8.752 11.876 1.00 95.00 277 HIS A O 1
ATOM 2170 N N . LEU A 1 278 ? -10.672 8.295 9.757 1.00 93.31 278 LEU A N 1
ATOM 2171 C CA . LEU A 1 278 ? -11.905 7.551 9.471 1.00 93.31 278 LEU A CA 1
ATOM 2172 C C . LEU A 1 278 ? -12.014 6.269 10.304 1.00 93.31 278 LEU A C 1
ATOM 2174 O O . LEU A 1 278 ? -13.060 6.013 10.897 1.00 93.31 278 LEU A O 1
ATOM 2178 N N . ALA A 1 279 ? -10.940 5.485 10.373 1.00 94.75 279 ALA A N 1
ATOM 2179 C CA . ALA A 1 279 ? -10.891 4.275 11.184 1.00 94.75 279 ALA A CA 1
ATOM 2180 C C . ALA A 1 279 ? -11.043 4.590 12.682 1.00 94.75 279 ALA A C 1
ATOM 2182 O O . ALA A 1 279 ? -11.766 3.884 13.382 1.00 94.75 279 ALA A O 1
ATOM 2183 N N . LEU A 1 280 ? -10.434 5.676 13.175 1.00 96.69 280 LEU A N 1
ATOM 2184 C CA . LEU A 1 280 ? -10.624 6.134 14.554 1.00 96.69 280 LEU A CA 1
ATOM 2185 C C . LEU A 1 280 ? -12.069 6.552 14.829 1.00 96.69 280 LEU A C 1
ATOM 2187 O O . LEU A 1 280 ? -12.632 6.143 15.843 1.00 96.69 280 LEU A O 1
ATOM 2191 N N . ALA A 1 281 ? -12.694 7.302 13.922 1.00 96.44 281 ALA A N 1
ATOM 2192 C CA . ALA A 1 281 ? -14.102 7.658 14.047 1.00 96.44 281 ALA A CA 1
ATOM 2193 C C . ALA A 1 281 ? -15.000 6.413 14.137 1.00 96.44 281 ALA A C 1
ATOM 2195 O O . ALA A 1 281 ? -15.891 6.369 14.982 1.00 96.44 281 ALA A O 1
ATOM 2196 N N . GLU A 1 282 ? -14.730 5.384 13.324 1.00 95.06 282 GLU A N 1
ATOM 2197 C CA . GLU A 1 282 ? -15.429 4.093 13.370 1.00 95.06 282 GLU A CA 1
ATOM 2198 C C . GLU A 1 282 ? -15.247 3.412 14.740 1.00 95.06 282 GLU A C 1
ATOM 2200 O O . GLU A 1 282 ? -16.234 3.018 15.362 1.00 95.06 282 GLU A O 1
ATOM 2205 N N . THR A 1 283 ? -14.013 3.357 15.269 1.00 96.00 283 THR A N 1
ATOM 2206 C CA . THR A 1 283 ? -13.750 2.804 16.616 1.00 96.00 283 THR A CA 1
ATOM 2207 C C . THR A 1 283 ? -14.498 3.559 17.715 1.00 96.00 283 THR A C 1
ATOM 2209 O O . THR A 1 283 ? -15.100 2.935 18.585 1.00 96.00 283 THR A O 1
ATOM 2212 N N . TYR A 1 284 ? -14.535 4.894 17.662 1.00 97.12 284 TYR A N 1
ATOM 2213 C CA . TYR A 1 284 ? -15.246 5.701 18.654 1.00 97.12 284 TYR A CA 1
ATOM 2214 C C . TYR A 1 284 ? -16.762 5.559 18.557 1.00 97.12 284 TYR A C 1
ATOM 2216 O O . TYR A 1 284 ? -17.422 5.472 19.594 1.00 97.12 284 TYR A O 1
ATOM 2224 N N . LEU A 1 285 ? -17.316 5.475 17.345 1.00 94.62 285 LEU A N 1
ATOM 2225 C CA . LEU A 1 285 ? -18.739 5.203 17.142 1.00 94.62 285 LEU A CA 1
ATOM 2226 C C . LEU A 1 285 ? -19.147 3.878 17.787 1.00 94.62 285 LEU A C 1
ATOM 2228 O O . LEU A 1 285 ? -20.138 3.840 18.517 1.00 94.62 285 LEU A O 1
ATOM 2232 N N . GLN A 1 286 ? -18.360 2.822 17.576 1.00 94.44 286 GLN A N 1
ATOM 2233 C CA . GLN A 1 286 ? -18.641 1.504 18.141 1.00 94.44 286 GLN A CA 1
ATOM 2234 C C . GLN A 1 286 ? -18.565 1.491 19.672 1.00 94.44 286 GLN A C 1
ATOM 2236 O O . GLN A 1 286 ? -19.384 0.845 20.324 1.00 94.44 286 GLN A O 1
ATOM 2241 N N . SER A 1 287 ? -17.638 2.254 20.255 1.00 94.88 287 SER A N 1
ATOM 2242 C CA . SER A 1 287 ? -17.528 2.423 21.709 1.00 94.88 287 SER A CA 1
ATOM 2243 C C . SER A 1 287 ? -18.551 3.413 22.296 1.00 94.88 287 SER A C 1
ATOM 2245 O O . SER A 1 287 ? -18.510 3.696 23.492 1.00 94.88 287 SER A O 1
ATOM 2247 N N . GLY A 1 288 ? -19.461 3.976 21.487 1.00 94.12 288 GLY A N 1
ATOM 2248 C CA . GLY A 1 288 ? -20.477 4.944 21.926 1.00 94.12 288 GLY A CA 1
ATOM 2249 C C . GLY A 1 288 ? -19.942 6.353 22.229 1.00 94.12 288 GLY A C 1
ATOM 2250 O O . GLY A 1 288 ? -20.644 7.168 22.827 1.00 94.12 288 GLY A O 1
ATOM 2251 N N . ARG A 1 289 ? -18.710 6.655 21.814 1.00 95.94 289 ARG A N 1
ATOM 2252 C CA . ARG A 1 289 ? -17.987 7.914 22.046 1.00 95.94 289 ARG A CA 1
ATOM 2253 C C . ARG A 1 289 ? -18.261 8.910 20.916 1.00 95.94 289 ARG A C 1
ATOM 2255 O O . ARG A 1 289 ? -17.427 9.151 20.044 1.00 95.94 289 ARG A O 1
ATOM 2262 N N . LEU A 1 290 ? -19.493 9.423 20.881 1.00 95.12 290 LEU A N 1
ATOM 2263 C CA . LEU A 1 290 ? -20.005 10.214 19.753 1.00 95.12 290 LEU A CA 1
ATOM 2264 C C . LEU A 1 290 ? -19.251 11.534 19.536 1.00 95.12 290 LEU A C 1
ATOM 2266 O O . LEU A 1 290 ? -19.022 11.915 18.389 1.00 95.12 290 LEU A O 1
ATOM 2270 N N . ASP A 1 291 ? -18.845 12.223 20.600 1.00 95.69 291 ASP A N 1
ATOM 2271 C CA . ASP A 1 291 ? -18.158 13.512 20.471 1.00 95.69 291 ASP A CA 1
ATOM 2272 C C . ASP A 1 291 ? -16.758 13.333 19.866 1.00 95.69 291 ASP A C 1
ATOM 2274 O O . ASP A 1 291 ? -16.365 14.067 18.957 1.00 95.69 291 ASP A O 1
ATOM 2278 N N . GLU A 1 292 ? -16.022 12.308 20.301 1.00 97.19 292 GLU A N 1
ATOM 2279 C CA . GLU A 1 292 ? -14.714 11.973 19.741 1.00 97.19 292 GLU A CA 1
ATOM 2280 C C . GLU A 1 292 ? -14.824 11.458 18.309 1.00 97.19 292 GLU A C 1
ATOM 2282 O O . GLU A 1 292 ? -14.046 11.871 17.451 1.00 97.19 292 GLU A O 1
ATOM 2287 N N . ALA A 1 293 ? -15.826 10.627 18.008 1.00 95.94 293 ALA A N 1
ATOM 2288 C CA . ALA A 1 293 ? -16.098 10.215 16.635 1.00 95.94 293 ALA A CA 1
ATOM 2289 C C . ALA A 1 293 ? -16.340 11.420 15.718 1.00 95.94 293 ALA A C 1
ATOM 2291 O O . ALA A 1 293 ? -15.810 11.476 14.605 1.00 95.94 293 ALA A O 1
ATOM 2292 N N . ARG A 1 294 ? -17.106 12.414 16.190 1.00 95.25 294 ARG A N 1
ATOM 2293 C CA . ARG A 1 294 ? -17.363 13.631 15.421 1.00 95.25 294 ARG A CA 1
ATOM 2294 C C . ARG A 1 294 ? -16.089 14.427 15.181 1.00 95.25 294 ARG A C 1
ATOM 2296 O O . ARG A 1 294 ? -15.858 14.867 14.055 1.00 95.25 294 ARG A O 1
ATOM 2303 N N . LEU A 1 295 ? -15.271 14.586 16.219 1.00 96.25 295 LEU A N 1
ATOM 2304 C CA . LEU A 1 295 ? -13.995 15.284 16.132 1.00 96.25 295 LEU A CA 1
ATOM 2305 C C . LEU A 1 295 ? -13.086 14.650 15.071 1.00 96.25 295 LEU A C 1
ATOM 2307 O O . LEU A 1 295 ? -12.527 15.364 14.240 1.00 96.25 295 LEU A O 1
ATOM 2311 N N . GLU A 1 296 ? -12.972 13.321 15.057 1.00 96.25 296 GLU A N 1
ATOM 2312 C CA . GLU A 1 296 ? -12.151 12.605 14.076 1.00 96.25 296 GLU A CA 1
ATOM 2313 C C . GLU A 1 296 ? -12.695 12.743 12.644 1.00 96.25 296 GLU A C 1
ATOM 2315 O O . GLU A 1 296 ? -11.920 12.951 11.711 1.00 96.25 296 GLU A O 1
ATOM 2320 N N . LEU A 1 297 ? -14.020 12.723 12.448 1.00 94.00 297 LEU A N 1
ATOM 2321 C CA . LEU A 1 297 ? -14.628 13.000 11.137 1.00 94.00 297 LEU A CA 1
ATOM 2322 C C . LEU A 1 297 ? -14.344 14.434 10.671 1.00 94.00 297 LEU A C 1
ATOM 2324 O O . LEU A 1 297 ? -13.986 14.660 9.510 1.00 94.00 297 LEU A O 1
ATOM 2328 N N . ASP A 1 298 ? -14.454 15.412 11.568 1.00 94.31 298 ASP A N 1
ATOM 2329 C CA . ASP A 1 298 ? -14.141 16.802 11.250 1.00 94.31 298 ASP A CA 1
ATOM 2330 C C . ASP A 1 298 ? -12.647 16.958 10.899 1.00 94.31 298 ASP A C 1
ATOM 2332 O O . ASP A 1 298 ? -12.316 17.676 9.949 1.00 94.31 298 ASP A O 1
ATOM 2336 N N . LEU A 1 299 ? -11.740 16.241 11.577 1.00 93.75 299 LEU A N 1
ATOM 2337 C CA . LEU A 1 299 ? -10.310 16.191 11.241 1.00 93.75 299 LEU A CA 1
ATOM 2338 C C . LEU A 1 299 ? -10.056 15.520 9.885 1.00 93.75 299 LEU A C 1
ATOM 2340 O O . LEU A 1 299 ? -9.314 16.075 9.070 1.00 93.75 299 LEU A O 1
ATOM 2344 N N . ALA A 1 300 ? -10.715 14.396 9.588 1.00 91.94 300 ALA A N 1
ATOM 2345 C CA . ALA A 1 300 ? -10.634 13.734 8.286 1.00 91.94 300 ALA A CA 1
ATOM 2346 C C . ALA A 1 300 ? -11.041 14.690 7.150 1.00 91.94 300 ALA A C 1
ATOM 2348 O O . ALA A 1 300 ? -10.338 14.807 6.143 1.00 91.94 300 ALA A O 1
ATOM 2349 N N . SER A 1 301 ? -12.115 15.467 7.336 1.00 90.44 301 SER A N 1
ATOM 2350 C CA . SER A 1 301 ? -12.583 16.447 6.343 1.00 90.44 301 SER A CA 1
ATOM 2351 C C . SER A 1 301 ? -11.532 17.517 5.996 1.00 90.44 301 SER A C 1
ATOM 2353 O O . SER A 1 301 ? -11.469 18.004 4.862 1.00 90.44 301 SER A O 1
ATOM 2355 N N . GLN A 1 302 ? -10.655 17.854 6.949 1.00 91.56 302 GLN A N 1
ATOM 2356 C CA . GLN A 1 302 ? -9.600 18.854 6.774 1.00 91.56 302 GLN A CA 1
ATOM 2357 C C . GLN A 1 302 ? -8.379 18.324 6.017 1.00 91.56 302 GLN A C 1
ATOM 2359 O O . GLN A 1 302 ? -7.567 19.125 5.548 1.00 91.56 302 GLN A O 1
ATOM 2364 N N . VAL A 1 303 ? -8.211 17.002 5.907 1.00 86.69 303 VAL A N 1
ATOM 2365 C CA . VAL A 1 303 ? -7.063 16.387 5.221 1.00 86.69 303 VAL A CA 1
ATOM 2366 C C . VAL A 1 303 ? -7.206 16.452 3.689 1.00 86.69 303 VAL A C 1
ATOM 2368 O O . VAL A 1 303 ? -6.201 16.316 3.000 1.00 86.69 303 VAL A O 1
ATOM 2371 N N . LYS A 1 304 ? -8.401 16.776 3.154 1.00 70.25 304 LYS A N 1
ATOM 2372 C CA . LYS A 1 304 ? -8.707 16.945 1.712 1.00 70.25 304 LYS A CA 1
ATOM 2373 C C . LYS A 1 304 ? -7.970 15.938 0.809 1.00 70.25 304 LYS A C 1
ATOM 2375 O O . LYS A 1 304 ? -7.077 16.320 0.055 1.00 70.25 304 LYS A O 1
ATOM 2380 N N . PRO A 1 305 ? -8.340 14.655 0.859 1.00 66.94 305 PRO A N 1
ATOM 2381 C CA . PRO A 1 305 ? -7.784 13.671 -0.058 1.00 66.94 305 PRO A CA 1
ATOM 2382 C C . PRO A 1 305 ? -8.134 14.007 -1.520 1.00 66.94 305 PRO A C 1
ATOM 2384 O O . PRO A 1 305 ? -9.304 14.161 -1.867 1.00 66.94 305 PRO A O 1
ATOM 2387 N N . ASP A 1 306 ? -7.136 14.037 -2.407 1.00 68.25 306 ASP A N 1
ATOM 2388 C CA . ASP A 1 306 ? -7.287 14.274 -3.861 1.00 68.25 306 ASP A CA 1
ATOM 2389 C C . ASP A 1 306 ? -7.957 13.095 -4.620 1.00 68.25 306 ASP A C 1
ATOM 2391 O O . ASP A 1 306 ? -7.767 12.904 -5.824 1.00 68.25 306 ASP A O 1
ATOM 2395 N N . ASN A 1 307 ? -8.734 12.251 -3.934 1.00 69.81 307 ASN A N 1
ATOM 2396 C CA . ASN A 1 307 ? -9.267 10.999 -4.469 1.00 69.81 307 ASN A CA 1
ATOM 2397 C C . ASN A 1 307 ? -10.797 10.929 -4.366 1.00 69.81 307 ASN A C 1
ATOM 2399 O O . ASN A 1 307 ? -11.379 11.121 -3.301 1.00 69.81 307 ASN A O 1
ATOM 2403 N N . ALA A 1 308 ? -11.449 10.556 -5.471 1.00 73.56 308 ALA A N 1
ATOM 2404 C CA . ALA A 1 308 ? -12.895 10.351 -5.525 1.00 73.56 308 ALA A CA 1
ATOM 2405 C C . ALA A 1 308 ? -13.384 9.241 -4.573 1.00 73.56 308 ALA A C 1
ATOM 2407 O O . ALA A 1 308 ? -14.478 9.366 -4.029 1.00 73.56 308 ALA A O 1
ATOM 2408 N N . GLY A 1 309 ? -12.576 8.193 -4.346 1.00 75.38 309 GLY A N 1
ATOM 2409 C CA . GLY A 1 309 ? -12.905 7.120 -3.394 1.00 75.38 309 GLY A CA 1
ATOM 2410 C C . GLY A 1 309 ? -13.053 7.642 -1.963 1.00 75.38 309 GLY A C 1
ATOM 2411 O O . GLY A 1 309 ? -14.090 7.445 -1.341 1.00 75.38 309 GLY A O 1
ATOM 2412 N N . ALA A 1 310 ? -12.090 8.454 -1.524 1.00 79.00 310 ALA A N 1
ATOM 2413 C CA . ALA A 1 310 ? -12.080 9.103 -0.215 1.00 79.00 310 ALA A CA 1
ATOM 2414 C C . ALA A 1 310 ? -13.355 9.899 0.082 1.00 79.00 310 ALA A C 1
ATOM 2416 O O . ALA A 1 310 ? -13.895 9.866 1.184 1.00 79.00 310 ALA A O 1
ATOM 2417 N N . SER A 1 311 ? -13.844 10.633 -0.923 1.00 82.62 311 SER A N 1
ATOM 2418 C CA . SER A 1 311 ? -15.074 11.411 -0.793 1.00 82.62 311 SER A CA 1
ATOM 2419 C C . SER A 1 311 ? -16.303 10.518 -0.634 1.00 82.62 311 SER A C 1
ATOM 2421 O O . SER A 1 311 ? -17.264 10.942 0.009 1.00 82.62 311 SER A O 1
ATOM 2423 N N . GLY A 1 312 ? -16.300 9.329 -1.242 1.00 85.62 312 GLY A N 1
ATOM 2424 C CA . GLY A 1 312 ? -17.333 8.318 -1.046 1.00 85.62 312 GLY A CA 1
ATOM 2425 C C . GLY A 1 312 ? -17.298 7.796 0.384 1.00 85.62 312 GLY A C 1
ATOM 2426 O O . GLY A 1 312 ? -18.287 7.944 1.096 1.00 85.62 312 GLY A O 1
ATOM 2427 N N . ASP A 1 313 ? -16.136 7.308 0.821 1.00 84.19 313 ASP A N 1
ATOM 2428 C CA . ASP A 1 313 ? -15.939 6.727 2.153 1.00 84.19 313 ASP A CA 1
ATOM 2429 C C . ASP A 1 313 ? -16.302 7.712 3.267 1.00 84.19 313 ASP A C 1
ATOM 2431 O O . ASP A 1 313 ? -17.054 7.363 4.177 1.00 84.19 313 ASP A O 1
ATOM 2435 N N . PHE A 1 314 ? -15.857 8.967 3.147 1.00 87.69 314 PHE A N 1
ATOM 2436 C CA . PHE A 1 314 ? -16.206 10.042 4.075 1.00 87.69 314 PHE A CA 1
ATOM 2437 C C . PHE A 1 314 ? -17.709 10.322 4.113 1.00 87.69 314 PHE A C 1
ATOM 2439 O O . PHE A 1 314 ? -18.292 10.474 5.185 1.00 87.69 314 PHE A O 1
ATOM 2446 N N . LYS A 1 315 ? -18.361 10.387 2.943 1.00 89.25 315 LYS A N 1
ATOM 2447 C CA . LYS A 1 315 ? -19.796 10.671 2.861 1.00 89.25 315 LYS A CA 1
ATOM 2448 C C . LYS A 1 315 ? -20.606 9.597 3.566 1.00 89.25 315 LYS A C 1
ATOM 2450 O O . LYS A 1 315 ? -21.537 9.932 4.291 1.00 89.25 315 LYS A O 1
ATOM 2455 N N . GLU A 1 316 ? -20.306 8.327 3.330 1.00 88.19 316 GLU A N 1
ATOM 2456 C CA . GLU A 1 316 ? -21.070 7.276 3.991 1.00 88.19 316 GLU A CA 1
ATOM 2457 C C . GLU A 1 316 ? -20.655 7.063 5.461 1.00 88.19 316 GLU A C 1
ATOM 2459 O O . GLU A 1 316 ? -21.521 6.679 6.241 1.00 88.19 316 GLU A O 1
ATOM 2464 N N . ALA A 1 317 ? -19.440 7.445 5.886 1.00 86.31 317 ALA A N 1
ATOM 2465 C CA . ALA A 1 317 ? -19.089 7.549 7.311 1.00 86.31 317 ALA A CA 1
ATOM 2466 C C . ALA A 1 317 ? -19.903 8.642 8.034 1.00 86.31 317 ALA A C 1
ATOM 2468 O O . ALA A 1 317 ? -20.386 8.427 9.143 1.00 86.31 317 ALA A O 1
ATOM 2469 N N . LEU A 1 318 ? -20.135 9.792 7.388 1.00 90.88 318 LEU A N 1
ATOM 2470 C CA . LEU A 1 318 ? -21.036 10.830 7.907 1.00 90.88 318 LEU A CA 1
ATOM 2471 C C . LEU A 1 318 ? -22.483 10.337 8.026 1.00 90.88 318 LEU A C 1
ATOM 2473 O O . LEU A 1 318 ? -23.132 10.590 9.034 1.00 90.88 318 LEU A O 1
ATOM 2477 N N . LEU A 1 319 ? -22.986 9.612 7.020 1.00 92.44 319 LEU A N 1
ATOM 2478 C CA . LEU A 1 319 ? -24.341 9.046 7.068 1.00 92.44 319 LEU A CA 1
ATOM 2479 C C . LEU A 1 319 ? -24.511 8.061 8.229 1.00 92.44 319 LEU A C 1
ATOM 2481 O O . LEU A 1 319 ? -25.565 8.022 8.859 1.00 92.44 319 LEU A O 1
ATOM 2485 N N . GLU A 1 320 ? -23.483 7.260 8.491 1.00 89.94 320 GLU A N 1
ATOM 2486 C CA . GLU A 1 320 ? -23.445 6.317 9.603 1.00 89.94 320 GLU A CA 1
ATOM 2487 C C . GLU A 1 320 ? -23.421 7.040 10.953 1.00 89.94 320 GLU A C 1
ATOM 2489 O O . GLU A 1 320 ? -24.242 6.743 11.820 1.00 89.94 320 GLU A O 1
ATOM 2494 N N . PHE A 1 321 ? -22.572 8.061 11.098 1.00 92.06 321 PHE A N 1
ATOM 2495 C CA . PHE A 1 321 ? -22.548 8.925 12.277 1.00 92.06 321 PHE A CA 1
ATOM 2496 C C . PHE A 1 321 ? -23.913 9.578 12.552 1.00 92.06 321 PHE A C 1
ATOM 2498 O O . PHE A 1 321 ? -24.416 9.527 13.677 1.00 92.06 321 PHE A O 1
ATOM 2505 N N . ASP A 1 322 ? -24.537 10.176 11.535 1.00 91.19 322 ASP A N 1
ATOM 2506 C CA . ASP A 1 322 ? -25.844 10.829 11.661 1.00 91.19 322 ASP A CA 1
ATOM 2507 C C . ASP A 1 322 ? -26.923 9.816 12.082 1.00 91.19 322 ASP A C 1
ATOM 2509 O O . ASP A 1 322 ? -27.755 10.099 12.945 1.00 91.19 322 ASP A O 1
ATOM 2513 N N . LEU A 1 323 ? -26.885 8.596 11.534 1.00 90.56 323 LEU A N 1
ATOM 2514 C CA . LEU A 1 323 ? -27.807 7.528 11.916 1.00 90.56 323 LEU A CA 1
ATOM 2515 C C . LEU A 1 323 ? -27.639 7.140 13.393 1.00 90.56 323 LEU A C 1
ATOM 2517 O O . LEU A 1 323 ? -28.623 7.106 14.135 1.00 90.56 323 LEU A O 1
ATOM 2521 N N . VAL A 1 324 ? -26.407 6.873 13.835 1.00 88.62 324 VAL A N 1
ATOM 2522 C CA . VAL A 1 324 ? -26.120 6.456 15.217 1.00 88.62 324 VAL A CA 1
ATOM 2523 C C . VAL A 1 324 ? -26.456 7.577 16.206 1.00 88.62 324 VAL A C 1
ATOM 2525 O O . VAL A 1 324 ? -27.153 7.342 17.199 1.00 88.62 324 VAL A O 1
ATOM 2528 N N . SER A 1 325 ? -26.045 8.813 15.920 1.00 87.88 325 SER A N 1
ATOM 2529 C CA . SER A 1 325 ? -26.295 9.965 16.795 1.00 87.88 325 SER A CA 1
ATOM 2530 C C . SER A 1 325 ? -27.792 10.240 16.991 1.00 87.88 325 SER A C 1
ATOM 2532 O O . SER A 1 325 ? -28.234 10.408 18.131 1.00 87.88 325 SER A O 1
ATOM 2534 N N . HIS A 1 326 ? -28.605 10.160 15.931 1.00 85.44 326 HIS A N 1
ATOM 2535 C CA . HIS A 1 326 ? -30.061 10.298 16.041 1.00 85.44 326 HIS A CA 1
ATOM 2536 C C . HIS A 1 326 ? -30.711 9.179 16.865 1.00 85.44 326 HIS A C 1
ATOM 2538 O O . HIS A 1 326 ? -31.585 9.451 17.688 1.00 85.44 326 HIS A O 1
ATOM 2544 N N . THR A 1 327 ? -30.267 7.928 16.706 1.00 83.00 327 THR A N 1
ATOM 2545 C CA . THR A 1 327 ? -30.818 6.805 17.491 1.00 83.00 327 THR A CA 1
ATOM 2546 C C . THR A 1 327 ? -30.473 6.861 18.976 1.00 83.00 327 THR A C 1
ATOM 2548 O O . THR A 1 327 ? -31.196 6.290 19.793 1.00 83.00 327 THR A O 1
ATOM 2551 N N . THR A 1 328 ? -29.387 7.547 19.331 1.00 79.81 328 THR A N 1
ATOM 2552 C CA . THR A 1 328 ? -28.907 7.638 20.715 1.00 79.81 328 THR A CA 1
ATOM 2553 C C . THR A 1 328 ? -29.574 8.789 21.474 1.00 79.81 328 THR A C 1
ATOM 2555 O O . THR A 1 328 ? -29.800 8.676 22.676 1.00 79.81 328 THR A O 1
ATOM 2558 N N . GLN A 1 329 ? -29.939 9.875 20.782 1.00 76.00 329 GLN A N 1
ATOM 2559 C CA . GLN A 1 329 ? -30.554 11.060 21.394 1.00 76.00 329 GLN A CA 1
ATOM 2560 C C . GLN A 1 329 ? -32.064 10.931 21.656 1.00 76.00 329 GLN A C 1
ATOM 2562 O O . GLN A 1 329 ? -32.582 11.642 22.516 1.00 76.00 329 GLN A O 1
ATOM 2567 N N . ASP A 1 330 ? -32.773 10.031 20.968 1.00 70.12 330 ASP A N 1
ATOM 2568 C CA . ASP A 1 330 ? -34.217 9.841 21.151 1.00 70.12 330 ASP A CA 1
ATOM 2569 C C . ASP A 1 330 ? -34.565 8.357 21.409 1.00 70.12 330 ASP A C 1
ATOM 2571 O O . ASP A 1 330 ? -34.499 7.529 20.491 1.00 70.12 330 ASP A O 1
ATOM 2575 N N . PRO A 1 331 ? -34.973 7.980 22.640 1.00 59.84 331 PRO A N 1
ATOM 2576 C CA . PRO A 1 331 ? -35.308 6.597 22.973 1.00 59.84 331 PRO A CA 1
ATOM 2577 C C . PRO A 1 331 ? -36.491 6.033 22.165 1.00 59.84 331 PRO A C 1
ATOM 2579 O O . PRO A 1 331 ? -36.576 4.814 22.012 1.00 59.84 331 PRO A O 1
ATOM 2582 N N . LEU A 1 332 ? -37.368 6.873 21.596 1.00 55.03 332 LEU A N 1
ATOM 2583 C CA . LEU A 1 332 ? -38.420 6.422 20.674 1.00 55.03 332 LEU A CA 1
ATOM 2584 C C . LEU A 1 332 ? -37.862 6.116 19.276 1.00 55.03 332 LEU A C 1
ATOM 2586 O O . LEU A 1 332 ? -38.301 5.155 18.638 1.00 55.03 332 LEU A O 1
ATOM 2590 N N . GLN A 1 333 ? -36.853 6.861 18.815 1.00 53.44 333 GLN A N 1
ATOM 2591 C CA . GLN A 1 333 ? -36.161 6.560 17.556 1.00 53.44 333 GLN A CA 1
ATOM 2592 C C . GLN A 1 333 ? -35.177 5.399 17.671 1.00 53.44 333 GLN A C 1
ATOM 2594 O O . GLN A 1 333 ? -34.908 4.750 16.663 1.00 53.44 333 GLN A O 1
ATOM 2599 N N . ARG A 1 334 ? -34.710 5.059 18.877 1.00 50.50 334 ARG A N 1
ATOM 2600 C CA . ARG A 1 334 ? -33.879 3.871 19.133 1.00 50.50 334 ARG A CA 1
ATOM 2601 C C . ARG A 1 334 ? -34.514 2.583 18.589 1.00 50.50 334 ARG A C 1
ATOM 2603 O O . ARG A 1 334 ? -33.837 1.770 17.964 1.00 50.50 334 ARG A O 1
ATOM 2610 N N . ASN A 1 335 ? -35.833 2.446 18.735 1.00 50.91 335 ASN A N 1
ATOM 2611 C CA . ASN A 1 335 ? -36.595 1.305 18.213 1.00 50.91 335 ASN A CA 1
ATOM 2612 C C . ASN A 1 335 ? -36.779 1.353 16.686 1.00 50.91 335 ASN A C 1
ATOM 2614 O O . ASN A 1 335 ? -36.836 0.311 16.036 1.00 50.91 335 ASN A O 1
ATOM 2618 N N . VAL A 1 336 ? -36.841 2.550 16.097 1.00 58.00 336 VAL A N 1
ATOM 2619 C CA . VAL A 1 336 ? -36.990 2.748 14.645 1.00 58.00 336 VAL A CA 1
ATOM 2620 C C . VAL A 1 336 ? -35.656 2.541 13.920 1.00 58.00 336 VAL A C 1
ATOM 2622 O O . VAL A 1 336 ? -35.621 1.890 12.877 1.00 58.00 336 VAL A O 1
ATOM 2625 N N . GLY A 1 337 ? -34.547 3.017 14.487 1.00 52.38 337 GLY A N 1
ATOM 2626 C CA . GLY A 1 337 ? -33.197 2.822 13.958 1.00 52.38 337 GLY A CA 1
ATOM 2627 C C . GLY A 1 337 ? -32.751 1.363 13.966 1.00 52.38 337 GLY A C 1
ATOM 2628 O O . GLY A 1 337 ? -32.251 0.882 12.950 1.00 52.38 337 GLY A O 1
ATOM 2629 N N . HIS A 1 338 ? -33.037 0.622 15.045 1.00 50.44 338 HIS A N 1
ATOM 2630 C CA . HIS A 1 338 ? -32.835 -0.833 15.079 1.00 50.44 338 HIS A CA 1
ATOM 2631 C C . HIS A 1 338 ? -33.606 -1.548 13.959 1.00 50.44 338 HIS A C 1
ATOM 2633 O O . HIS A 1 338 ? -33.096 -2.492 13.356 1.00 50.44 338 HIS A O 1
ATOM 2639 N N . LEU A 1 339 ? -34.817 -1.080 13.639 1.00 49.06 339 LEU A N 1
ATOM 2640 C CA . LEU A 1 339 ? -35.640 -1.647 12.574 1.00 49.06 339 LEU A CA 1
ATOM 2641 C C . LEU A 1 339 ? -35.069 -1.350 11.176 1.00 49.06 339 LEU A C 1
ATOM 2643 O O . LEU A 1 339 ? -35.070 -2.230 10.320 1.00 49.06 339 LEU A O 1
ATOM 2647 N N . PHE A 1 340 ? -34.542 -0.143 10.940 1.00 52.47 340 PHE A N 1
ATOM 2648 C CA . PHE A 1 340 ? -33.884 0.210 9.674 1.00 52.47 340 PHE A CA 1
ATOM 2649 C C . PHE A 1 340 ? -32.555 -0.526 9.472 1.00 52.47 340 PHE A C 1
ATOM 2651 O O . PHE A 1 340 ? -32.296 -0.994 8.362 1.00 52.47 340 PHE A O 1
ATOM 2658 N N . ALA A 1 341 ? -31.760 -0.696 10.532 1.00 48.31 341 ALA A N 1
ATOM 2659 C CA . ALA A 1 341 ? -30.550 -1.514 10.500 1.00 48.31 341 ALA A CA 1
ATOM 2660 C C . ALA A 1 341 ? -30.881 -2.986 10.181 1.00 48.31 341 ALA A C 1
ATOM 2662 O O . ALA A 1 341 ? -30.261 -3.582 9.305 1.00 48.31 341 ALA A O 1
ATOM 2663 N N . LEU A 1 342 ? -31.934 -3.549 10.788 1.00 44.06 342 LEU A N 1
ATOM 2664 C CA . LEU A 1 342 ? -32.422 -4.902 10.477 1.00 44.06 342 LEU A CA 1
ATOM 2665 C C . LEU A 1 342 ? -32.960 -5.039 9.042 1.00 44.06 342 LEU A C 1
ATOM 2667 O O . LEU A 1 342 ? -32.790 -6.088 8.419 1.00 44.06 342 LEU A O 1
ATOM 2671 N N . LEU A 1 343 ? -33.583 -3.992 8.495 1.00 44.84 343 LEU A N 1
ATOM 2672 C CA . LEU A 1 343 ? -34.111 -3.988 7.126 1.00 44.84 343 LEU A CA 1
ATOM 2673 C C . LEU A 1 343 ? -33.022 -3.814 6.055 1.00 44.84 343 LEU A C 1
ATOM 2675 O O . LEU A 1 343 ? -33.204 -4.295 4.938 1.00 44.84 343 LEU A O 1
ATOM 2679 N N . GLN A 1 344 ? -31.879 -3.196 6.372 1.00 50.59 344 GLN A N 1
ATOM 2680 C CA . GLN A 1 344 ? -30.723 -3.153 5.464 1.00 50.59 344 GLN A CA 1
ATOM 2681 C C . GLN A 1 344 ? -29.924 -4.468 5.429 1.00 50.59 344 GLN A C 1
ATOM 2683 O O . GLN A 1 344 ? -29.208 -4.718 4.462 1.00 50.59 344 GLN A O 1
ATOM 2688 N N . VAL A 1 345 ? -30.083 -5.351 6.423 1.00 42.81 345 VAL A N 1
ATOM 2689 C CA . VAL A 1 345 ? -29.296 -6.594 6.563 1.00 42.81 345 VAL A CA 1
ATOM 2690 C C . VAL A 1 345 ? -29.839 -7.779 5.732 1.00 42.81 345 VAL A C 1
ATOM 2692 O O . VAL A 1 345 ? -29.304 -8.884 5.795 1.00 42.81 345 VAL A O 1
ATOM 2695 N N . ARG A 1 346 ? -30.840 -7.600 4.852 1.00 39.78 346 ARG A N 1
ATOM 2696 C CA . ARG A 1 346 ? -31.340 -8.706 4.000 1.00 39.78 346 ARG A CA 1
ATOM 2697 C C . ARG A 1 346 ? -31.428 -8.381 2.503 1.00 39.78 346 ARG A C 1
ATOM 2699 O O . ARG A 1 346 ? -32.472 -7.986 2.001 1.00 39.78 346 ARG A O 1
ATOM 2706 N N . SER A 1 347 ? -30.353 -8.684 1.772 1.00 36.78 347 SER A N 1
ATOM 2707 C CA . SER A 1 347 ? -30.383 -9.716 0.715 1.00 36.78 347 SER A CA 1
ATOM 2708 C C . SER A 1 347 ? -28.962 -10.046 0.218 1.00 36.78 347 SER A C 1
ATOM 2710 O O . SER A 1 347 ? -28.345 -9.209 -0.442 1.00 36.78 347 SER A O 1
ATOM 2712 N N . PRO A 1 348 ? -28.441 -11.267 0.456 1.00 38.34 348 PRO A N 1
ATOM 2713 C CA . PRO A 1 348 ? -27.235 -11.760 -0.201 1.00 38.34 348 PRO A CA 1
ATOM 2714 C C . PRO A 1 348 ? -27.511 -12.413 -1.565 1.00 38.34 348 PRO A C 1
ATOM 2716 O O . PRO A 1 348 ? -26.580 -12.929 -2.182 1.00 38.34 348 PRO A O 1
ATOM 2719 N N . HIS A 1 349 ? -28.750 -12.426 -2.069 1.00 39.19 349 HIS A N 1
ATOM 2720 C CA . HIS A 1 349 ? -29.070 -13.025 -3.368 1.00 39.19 349 HIS A CA 1
ATOM 2721 C C . HIS A 1 349 ? -29.712 -12.003 -4.300 1.00 39.19 349 HIS A C 1
ATOM 2723 O O . HIS A 1 349 ? -30.728 -11.381 -3.993 1.00 39.19 349 HIS A O 1
ATOM 2729 N N . GLY A 1 350 ? -29.044 -11.802 -5.437 1.00 45.91 350 GLY A N 1
ATOM 2730 C CA . GLY A 1 350 ? -29.470 -10.885 -6.476 1.00 45.91 350 GLY A CA 1
ATOM 2731 C C . GLY A 1 350 ? -30.835 -11.286 -7.004 1.00 45.91 350 GLY A C 1
ATOM 2732 O O . GLY A 1 350 ? -30.954 -12.304 -7.677 1.00 45.91 350 GLY A O 1
ATOM 2733 N N . ASP A 1 351 ? -31.831 -10.451 -6.732 1.00 37.06 351 ASP A N 1
ATOM 2734 C CA . ASP A 1 351 ? -33.139 -10.571 -7.347 1.00 37.06 351 ASP A CA 1
ATOM 2735 C C . ASP A 1 351 ? -33.430 -9.316 -8.171 1.00 37.06 351 ASP A C 1
ATOM 2737 O O . ASP A 1 351 ? -33.384 -8.174 -7.700 1.00 37.06 351 ASP A O 1
ATOM 2741 N N . ARG A 1 352 ? -33.652 -9.541 -9.466 1.00 37.78 352 ARG A N 1
ATOM 2742 C CA . ARG A 1 352 ? -33.943 -8.514 -10.468 1.00 37.78 352 ARG A CA 1
ATOM 2743 C C . ARG A 1 352 ? -35.410 -8.113 -10.326 1.00 37.78 352 ARG A C 1
ATOM 2745 O O . ARG A 1 352 ? -36.250 -8.551 -11.101 1.00 37.78 352 ARG A O 1
ATOM 2752 N N . GLY A 1 353 ? -35.718 -7.286 -9.333 1.00 43.31 353 GLY A N 1
ATOM 2753 C CA . GLY A 1 353 ? -37.093 -6.835 -9.109 1.00 43.31 353 GLY A CA 1
ATOM 2754 C C . GLY A 1 353 ? -37.273 -5.970 -7.869 1.00 43.31 353 GLY A C 1
ATOM 2755 O O . GLY A 1 353 ? -38.114 -6.264 -7.029 1.00 43.31 353 GLY A O 1
ATOM 2756 N N . GLY A 1 354 ? -36.471 -4.917 -7.710 1.00 30.75 354 GLY A N 1
ATOM 2757 C CA . GLY A 1 354 ? -36.595 -4.017 -6.562 1.00 30.75 354 GLY A CA 1
ATOM 2758 C C . GLY A 1 354 ? -37.771 -3.051 -6.706 1.00 30.75 354 GLY A C 1
ATOM 2759 O O . GLY A 1 354 ? -37.701 -2.101 -7.487 1.00 30.75 354 GLY A O 1
ATOM 2760 N N . TRP A 1 355 ? -38.824 -3.240 -5.906 1.00 32.62 355 TRP A N 1
ATOM 2761 C CA . TRP A 1 355 ? -39.757 -2.160 -5.590 1.00 32.62 355 TRP A CA 1
ATOM 2762 C C . TRP A 1 355 ? -38.989 -1.030 -4.903 1.00 32.62 355 TRP A C 1
ATOM 2764 O O . TRP A 1 355 ? -38.272 -1.242 -3.924 1.00 32.62 355 TRP A O 1
ATOM 2774 N N . ARG A 1 356 ? -39.135 0.191 -5.419 1.00 36.84 356 ARG A N 1
ATOM 2775 C CA . ARG A 1 356 ? -38.547 1.388 -4.817 1.00 36.84 356 ARG A CA 1
ATOM 2776 C C . ARG A 1 356 ? -39.301 1.681 -3.519 1.00 36.84 356 ARG A C 1
ATOM 2778 O O . ARG A 1 356 ? -40.423 2.180 -3.558 1.00 36.84 356 ARG A O 1
ATOM 2785 N N . VAL A 1 357 ? -38.704 1.360 -2.374 1.00 40.19 357 VAL A N 1
ATOM 2786 C CA . VAL A 1 357 ? -39.244 1.766 -1.071 1.00 40.19 357 VAL A CA 1
ATOM 2787 C C . VAL A 1 357 ? -38.976 3.261 -0.906 1.00 40.19 357 VAL A C 1
ATOM 2789 O O . VAL A 1 357 ? -37.864 3.686 -0.610 1.00 40.19 357 VAL A O 1
ATOM 2792 N N . THR A 1 358 ? -39.989 4.081 -1.176 1.00 40.03 358 THR A N 1
ATOM 2793 C CA . THR A 1 358 ? -39.995 5.509 -0.845 1.00 40.03 358 THR A CA 1
ATOM 2794 C C . THR A 1 358 ? -40.646 5.709 0.524 1.00 40.03 358 THR A C 1
ATOM 2796 O O . THR A 1 358 ? -41.504 4.922 0.923 1.00 40.03 358 THR A O 1
ATOM 2799 N N . ARG A 1 359 ? -40.265 6.785 1.238 1.00 39.12 359 ARG A N 1
ATOM 2800 C CA . ARG A 1 359 ? -40.773 7.168 2.579 1.00 39.12 359 ARG A CA 1
ATOM 2801 C C . ARG A 1 359 ? -42.302 7.057 2.745 1.00 39.12 359 ARG A C 1
ATOM 2803 O O . ARG A 1 359 ? -42.765 6.868 3.862 1.00 39.12 359 ARG A O 1
ATOM 2810 N N . GLY A 1 360 ? -43.072 7.159 1.658 1.00 33.12 360 GLY A N 1
ATOM 2811 C CA . GLY A 1 360 ? -44.532 7.038 1.674 1.00 33.12 360 GLY A CA 1
ATOM 2812 C C . GLY A 1 360 ? -45.064 5.616 1.895 1.00 33.12 360 GLY A C 1
ATOM 2813 O O . GLY A 1 360 ? -46.083 5.464 2.558 1.00 33.12 360 GLY A O 1
ATOM 2814 N N . ASN A 1 361 ? -44.380 4.572 1.415 1.00 37.81 361 ASN A N 1
ATOM 2815 C CA . ASN A 1 361 ? -44.901 3.198 1.487 1.00 37.81 361 ASN A CA 1
ATOM 2816 C C . ASN A 1 361 ? -44.697 2.550 2.866 1.00 37.81 361 ASN A C 1
ATOM 2818 O O . ASN A 1 361 ? -45.477 1.690 3.263 1.00 37.81 361 ASN A O 1
ATOM 2822 N N . THR A 1 362 ? -43.689 2.987 3.624 1.00 41.97 362 THR A N 1
ATOM 2823 C CA . THR A 1 362 ? -43.413 2.465 4.973 1.00 41.97 362 THR A CA 1
ATOM 2824 C C . THR A 1 362 ? -44.446 2.942 5.997 1.00 41.97 362 THR A C 1
ATOM 2826 O O . THR A 1 362 ? -44.800 2.193 6.900 1.00 41.97 362 THR A O 1
ATOM 2829 N N . LEU A 1 363 ? -44.987 4.155 5.834 1.00 34.22 363 LEU A N 1
ATOM 2830 C CA . LEU A 1 363 ? -46.036 4.688 6.714 1.00 34.22 363 LEU A CA 1
ATOM 2831 C C . LEU A 1 363 ? -47.372 3.945 6.560 1.00 34.22 363 LEU A C 1
ATOM 2833 O O . LEU A 1 363 ? -48.105 3.815 7.536 1.00 34.22 363 LEU A O 1
ATOM 2837 N N . VAL A 1 364 ? -47.664 3.402 5.372 1.00 35.62 364 VAL A N 1
ATOM 2838 C CA . VAL A 1 364 ? -48.910 2.658 5.113 1.00 35.62 364 VAL A CA 1
ATOM 2839 C C . VAL A 1 364 ? -48.949 1.335 5.884 1.00 35.62 364 VAL A C 1
ATOM 2841 O O . VAL A 1 364 ? -49.997 0.974 6.404 1.00 35.62 364 VAL A O 1
ATOM 2844 N N . ALA A 1 365 ? -47.810 0.657 6.054 1.00 37.06 365 ALA A N 1
ATOM 2845 C CA . ALA A 1 365 ? -47.750 -0.586 6.828 1.00 37.06 365 ALA A CA 1
ATOM 2846 C C . ALA A 1 365 ? -47.856 -0.365 8.352 1.00 37.06 365 ALA A C 1
ATOM 2848 O O . ALA A 1 365 ? -48.188 -1.292 9.088 1.00 37.06 365 ALA A O 1
ATOM 2849 N N . ILE A 1 366 ? -47.580 0.852 8.839 1.00 38.56 366 ILE A N 1
ATOM 2850 C CA . ILE A 1 366 ? -47.559 1.166 10.278 1.00 38.56 366 ILE A CA 1
ATOM 2851 C C . ILE A 1 366 ? -48.964 1.507 10.808 1.00 38.56 366 ILE A C 1
ATOM 2853 O O . ILE A 1 366 ? -49.247 1.236 11.971 1.00 38.56 366 ILE A O 1
ATOM 2857 N N . PHE A 1 367 ? -49.881 2.006 9.970 1.00 33.47 367 PHE A N 1
ATOM 2858 C CA . PHE A 1 367 ? -51.255 2.330 10.392 1.00 33.47 367 PHE A CA 1
ATOM 2859 C C . PHE A 1 367 ? -52.262 1.168 10.281 1.00 33.47 367 PHE A C 1
ATOM 2861 O O . PHE A 1 367 ? -53.426 1.337 10.631 1.00 33.47 367 PHE A O 1
ATOM 2868 N N . GLU A 1 368 ? -51.840 -0.027 9.858 1.00 36.91 368 GLU A N 1
ATOM 2869 C CA . GLU A 1 368 ? -52.729 -1.194 9.699 1.00 36.91 368 GLU A CA 1
ATOM 2870 C C . GLU A 1 368 ? -52.763 -2.119 10.936 1.00 36.91 368 GLU A C 1
ATOM 2872 O O . GLU A 1 368 ? -53.233 -3.255 10.872 1.00 36.91 368 GLU A O 1
ATOM 2877 N N . ARG A 1 369 ? -52.276 -1.644 12.091 1.00 37.62 369 ARG A N 1
ATOM 2878 C CA . ARG A 1 369 ? -52.239 -2.426 13.339 1.00 37.62 369 ARG A CA 1
ATOM 2879 C C . ARG A 1 369 ? -52.932 -1.764 14.529 1.00 37.62 369 ARG A C 1
ATOM 2881 O O . ARG A 1 369 ? -52.618 -2.113 15.655 1.00 37.62 369 ARG A O 1
ATOM 2888 N N . ASP A 1 370 ? -53.911 -0.898 14.281 1.00 38.28 370 ASP A N 1
ATOM 2889 C CA . ASP A 1 370 ? -54.903 -0.517 15.291 1.00 38.28 370 ASP A CA 1
ATOM 2890 C C . ASP A 1 370 ? -56.305 -0.681 14.705 1.00 38.28 370 ASP A C 1
ATOM 2892 O O . ASP A 1 370 ? -56.725 0.009 13.778 1.00 38.28 370 ASP A O 1
ATOM 2896 N N . GLY A 1 371 ? -57.003 -1.702 15.199 1.00 46.16 371 GLY A N 1
ATOM 2897 C CA . GLY A 1 371 ? -58.199 -2.250 14.585 1.00 46.16 371 GLY A CA 1
ATOM 2898 C C . GLY A 1 371 ? -59.331 -1.243 14.411 1.00 46.16 371 GLY A C 1
ATOM 2899 O O . GLY A 1 371 ? -60.011 -0.892 15.370 1.00 46.16 371 GLY A O 1
ATOM 2900 N N . GLN A 1 372 ? -59.643 -0.917 13.156 1.00 36.22 372 GLN A N 1
ATOM 2901 C CA . GLN A 1 372 ? -61.002 -0.587 12.741 1.00 36.22 372 GLN A CA 1
ATOM 2902 C C . GLN A 1 372 ? -61.365 -1.275 11.422 1.00 36.22 372 GLN A C 1
ATOM 2904 O O . GLN A 1 372 ? -60.596 -1.331 10.466 1.00 36.22 372 GLN A O 1
ATOM 2909 N N . ARG A 1 373 ? -62.577 -1.840 11.416 1.00 36.59 373 ARG A N 1
ATOM 2910 C CA . ARG A 1 373 ? -63.218 -2.553 10.306 1.00 36.59 373 ARG A CA 1
ATOM 2911 C C . ARG A 1 373 ? -63.176 -1.745 9.006 1.00 36.59 373 ARG A C 1
ATOM 2913 O O . ARG A 1 373 ? -63.808 -0.697 8.914 1.00 36.59 373 ARG A O 1
ATOM 2920 N N . LEU A 1 374 ? -62.600 -2.327 7.957 1.00 33.03 374 LEU A N 1
ATOM 2921 C CA . LEU A 1 374 ? -62.849 -1.900 6.583 1.00 33.03 374 LEU A CA 1
ATOM 2922 C C . LEU A 1 374 ? -64.238 -2.365 6.120 1.00 33.03 374 LEU A C 1
ATOM 2924 O O . LEU A 1 374 ? -64.524 -3.562 6.019 1.00 33.03 374 LEU A O 1
ATOM 2928 N N . GLN A 1 375 ? -65.101 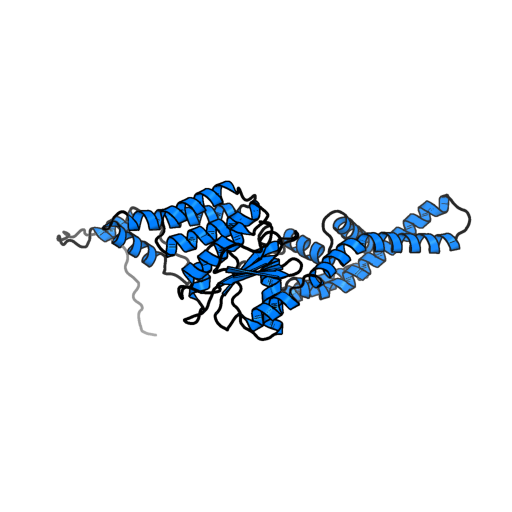-1.399 5.793 1.00 36.62 375 GLN A N 1
ATOM 2929 C CA . GLN A 1 375 ? -66.197 -1.627 4.859 1.00 36.62 375 GLN A CA 1
ATOM 2930 C C . GLN A 1 375 ? -65.616 -2.001 3.490 1.00 36.62 375 GLN A C 1
ATOM 2932 O O . GLN A 1 375 ? -64.666 -1.396 2.998 1.00 36.62 375 GLN A O 1
ATOM 2937 N N . ARG A 1 376 ? -66.209 -3.036 2.890 1.00 31.84 376 ARG A N 1
ATOM 2938 C CA . ARG A 1 376 ? -65.848 -3.620 1.596 1.00 31.84 376 ARG A CA 1
ATOM 2939 C C . ARG A 1 376 ? -65.761 -2.565 0.490 1.00 31.84 376 ARG A C 1
ATOM 2941 O O . ARG A 1 376 ? -66.793 -2.092 0.019 1.00 31.84 376 ARG A O 1
ATOM 2948 N N . PHE A 1 377 ? -64.561 -2.337 -0.034 1.00 29.16 377 PHE A N 1
ATOM 2949 C CA . PHE A 1 377 ? -64.392 -1.812 -1.387 1.00 29.16 377 PHE A CA 1
ATOM 2950 C C . PHE A 1 377 ? -64.339 -2.986 -2.374 1.00 29.16 377 PHE A C 1
ATOM 2952 O O . PHE A 1 377 ? -63.370 -3.738 -2.438 1.00 29.16 377 PHE A O 1
ATOM 2959 N N . ARG A 1 378 ? -65.430 -3.175 -3.126 1.00 38.75 378 ARG A N 1
ATOM 2960 C CA . ARG A 1 378 ? -65.479 -4.049 -4.307 1.00 38.75 378 ARG A CA 1
ATOM 2961 C C . ARG A 1 378 ? -64.643 -3.393 -5.408 1.00 38.75 378 ARG A C 1
ATOM 2963 O O . ARG A 1 378 ? -65.085 -2.390 -5.964 1.00 38.75 378 ARG A O 1
ATOM 2970 N N . SER A 1 379 ? -63.497 -3.970 -5.770 1.00 32.88 379 SER A N 1
ATOM 2971 C CA . SER A 1 379 ? -62.882 -3.674 -7.066 1.00 32.88 379 SER A CA 1
ATOM 2972 C C . SER A 1 379 ? -63.441 -4.628 -8.127 1.00 32.88 379 SER A C 1
ATOM 2974 O O . SER A 1 379 ? -63.568 -5.840 -7.941 1.00 32.88 379 SER A O 1
ATOM 2976 N N . ARG A 1 380 ? -63.891 -4.022 -9.224 1.00 38.00 380 ARG A N 1
ATOM 2977 C CA . ARG A 1 380 ? -64.368 -4.664 -10.447 1.00 38.00 380 ARG A CA 1
ATOM 2978 C C . ARG A 1 380 ? -63.170 -5.213 -11.231 1.00 38.00 380 ARG A C 1
ATOM 2980 O O . ARG A 1 380 ? -62.300 -4.439 -11.595 1.00 38.00 380 ARG A O 1
ATOM 2987 N N . GLY A 1 381 ? -63.251 -6.491 -11.599 1.00 35.34 381 GLY A N 1
ATOM 2988 C CA . GLY A 1 381 ? -63.122 -6.930 -12.995 1.00 35.34 381 GLY A CA 1
ATOM 2989 C C . GLY A 1 381 ? -61.729 -7.223 -13.567 1.00 35.34 381 GLY A C 1
ATOM 2990 O O . GLY A 1 381 ? -61.020 -6.308 -13.965 1.00 35.34 381 GLY A O 1
ATOM 2991 N N . GLY A 1 382 ? -61.470 -8.519 -13.799 1.00 34.28 382 GLY A N 1
ATOM 2992 C CA . GLY A 1 382 ? -60.686 -9.029 -14.940 1.00 34.28 382 GLY A CA 1
ATOM 2993 C C . GLY A 1 382 ? -59.458 -9.887 -14.592 1.00 34.28 382 GLY A C 1
ATOM 2994 O O . GLY A 1 382 ? -58.842 -9.677 -13.554 1.00 34.28 382 GLY A O 1
ATOM 2995 N N . PRO A 1 383 ? -59.050 -10.805 -15.488 1.00 42.25 383 PRO A N 1
ATOM 2996 C CA . PRO A 1 383 ? -59.756 -12.022 -15.884 1.00 42.25 383 PRO A CA 1
ATOM 2997 C C . PRO A 1 383 ? -59.081 -13.278 -15.291 1.00 42.25 383 PRO A C 1
ATOM 2999 O O . PRO A 1 383 ? -57.880 -13.301 -15.032 1.00 42.25 383 PRO A O 1
ATOM 3002 N N . GLY A 1 384 ? -59.880 -14.321 -15.056 1.00 41.06 384 GLY A N 1
ATOM 3003 C CA . GLY A 1 384 ? -59.441 -15.568 -14.421 1.00 41.06 384 GLY A CA 1
ATOM 3004 C C . GLY A 1 384 ? -58.523 -16.442 -15.293 1.00 41.06 384 GLY A C 1
ATOM 3005 O O . GLY A 1 384 ? -58.512 -16.296 -16.517 1.00 41.06 384 GLY A O 1
ATOM 3006 N N . PRO A 1 385 ? -57.771 -17.372 -14.676 1.00 44.31 385 PRO A N 1
ATOM 3007 C CA . PRO A 1 385 ? -56.868 -18.266 -15.386 1.00 44.31 385 PRO A CA 1
ATOM 3008 C C . PRO A 1 385 ? -57.611 -19.423 -16.066 1.00 44.31 385 PRO A C 1
ATOM 3010 O O . PRO A 1 385 ? -58.628 -19.926 -15.582 1.00 44.31 385 PRO A O 1
ATOM 3013 N N . ALA A 1 386 ? -57.057 -19.838 -17.204 1.00 43.81 386 ALA A N 1
ATOM 3014 C CA . ALA A 1 386 ? -57.502 -20.957 -18.016 1.00 43.81 386 ALA A CA 1
ATOM 3015 C C . ALA A 1 386 ? -57.516 -22.280 -17.229 1.00 43.81 386 ALA A C 1
ATOM 3017 O O . ALA A 1 386 ? -56.534 -22.657 -16.590 1.00 43.81 386 ALA A O 1
ATOM 3018 N N . ARG A 1 387 ? -58.639 -23.001 -17.330 1.00 46.31 387 ARG A N 1
ATOM 3019 C CA . ARG A 1 387 ? -58.749 -24.424 -16.992 1.00 46.31 387 ARG A CA 1
ATOM 3020 C C . ARG A 1 387 ? -57.882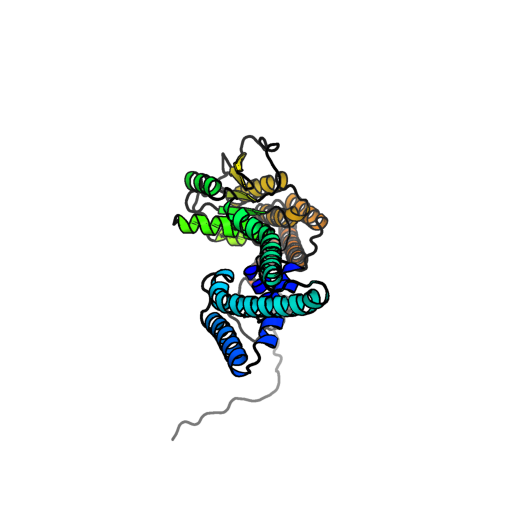 -25.234 -17.958 1.00 46.31 387 ARG A C 1
ATOM 3022 O O . ARG A 1 387 ? -58.096 -25.149 -19.164 1.00 46.31 387 ARG A O 1
ATOM 3029 N N . MET A 1 388 ? -56.967 -26.043 -17.428 1.00 43.81 388 MET A N 1
ATOM 3030 C CA . MET A 1 388 ? -56.475 -27.222 -18.141 1.00 43.81 388 MET A CA 1
ATOM 3031 C C . MET A 1 388 ? -57.504 -28.345 -18.018 1.00 43.81 388 MET A C 1
ATOM 3033 O O . MET A 1 388 ? -58.014 -28.619 -16.931 1.00 43.81 388 MET A O 1
ATOM 3037 N N . ASP A 1 389 ? -57.783 -28.960 -19.157 1.00 47.75 389 ASP A N 1
ATOM 3038 C CA . ASP A 1 389 ? -58.614 -30.142 -19.335 1.00 47.75 389 ASP A CA 1
ATOM 3039 C C . ASP A 1 389 ? -57.715 -31.391 -19.275 1.00 47.75 389 ASP A C 1
ATOM 3041 O O . ASP A 1 389 ? -56.724 -31.439 -20.012 1.00 47.75 389 ASP A O 1
ATOM 3045 N N . PRO A 1 390 ? -57.980 -32.390 -18.415 1.00 58.62 390 PRO A N 1
ATOM 3046 C CA . PRO A 1 390 ? -57.214 -33.621 -18.400 1.00 58.62 390 PRO A CA 1
ATOM 3047 C C . PRO A 1 390 ? -58.007 -34.714 -19.117 1.00 58.62 390 PRO A C 1
ATOM 3049 O O . PRO A 1 390 ? -58.806 -35.396 -18.491 1.00 58.62 390 PRO A O 1
ATOM 3052 N N . THR A 1 391 ? -57.789 -34.897 -20.419 1.00 60.94 391 THR A N 1
ATOM 3053 C CA . THR A 1 391 ? -57.900 -36.208 -21.092 1.00 60.94 391 THR A CA 1
ATOM 3054 C C . THR A 1 391 ? -57.362 -36.128 -22.524 1.00 60.94 391 THR A C 1
ATOM 3056 O O . THR A 1 391 ? -58.073 -35.722 -23.442 1.00 60.94 391 THR A O 1
ATOM 3059 N N . ARG A 1 392 ? -56.109 -36.555 -22.719 1.00 44.41 392 ARG A N 1
ATOM 3060 C CA . ARG A 1 392 ? -55.637 -37.386 -23.842 1.00 44.41 392 ARG A CA 1
ATOM 3061 C C . ARG A 1 392 ? -54.172 -37.749 -23.676 1.00 44.41 392 ARG A C 1
ATOM 3063 O O . ARG A 1 392 ? -53.393 -36.846 -23.305 1.00 44.41 392 ARG A O 1
#

Sequence (392 aa):
MASPQLSLNFLREVLIEQSGAGGAPLVMWLGLFLWGLVTCGHKRRVLLILVWIGASFAFLSMVEPSHPVRTRYVIFPLPIHLLVITRGLMSLGRLLNCAFVRMSGDGNRRLAFSHTLAVLILGALSVAPLRDCLSWQKEDWRSAIEYLLENVAGGHIIIADGQGYRRGADSDRTSNGLEYYFFLRGQEVTVLQPQRGLLRRMETGPDPGAGAWGVLWHTRDLASLQQVGPDIEILQFPRVTVIGLLNPSGDMVENAGSVLRTLLMVQPRREGRFDLHLALAETYLQSGRLDEARLELDLASQVKPDNAGASGDFKEALLEFDLVSHTTQDPLQRNVGHLFALLQVRSPHGDRGGWRVTRGNTLVAIFERDGQRLQRFRSRGGPGPARMDPTR

pLDDT: mean 77.55, std 18.88, range [29.16, 97.44]

Radius of gyration: 30.55 Å; chains: 1; bounding box: 104×56×72 Å

Foldseek 3Di:
DDQPPPDPVLVQVLLCLLLLDDDPVSVVLVVLLVLLLVQVPDPVVNVVLVVQVVVLVVVVSVPPPPDPCPNVSSVRNNVSSVVSSVSSLVVVLVVVLVVCVVPDDDRPVSSVVSVVVSCVVVVVVSVVSVCVVVVLVVFVLVVVLVVCVVPADFQAEEAAFEQAPPVCPRSCSRQVSNVVVCVVVVGDYHYHYLAPCRVVSSVPTHDQPHAYKYKYFAPDDLVVPCPPDPQWGWDDTRRMIIIDGNDGPSDHLVRVLVNLVSCLVSRPDLLRCLSSLLSNLVSCLVVVNLVSSVVSLVSSVVSPHPDPVSVVRSVVSVVVSVLSVVLVVDVVCVVVSVVVVVVVPDDPDDDPDDDPDDPVVVVVVVVPPDDDDDDDDDDDDDDDDDDDDDDD